Protein AF-A0A2D9JGD8-F1 (afdb_monomer_lite)

Foldseek 3Di:
DDADEDADPDLDEDQAEDQEEHHHEHPDDEHEFAAHEHQEYEYHYYYQAEDEDRFDFPARVDSPTHTDPPDQLAPQHASEEYAAYHYYGPHYEYYFQSNAHHYAYCRVPDPPDHHAYHYEDCEEHGYEHSDEEHEAQADYNALYEYEYEDLHYEYFHNDAPDARYEYQEYEYEYCEEQYDPRRAHEYAYAEYWYEHNQYEHGYEYEAAYEFAPRADPDDDRSHHDDDPPRGPGVNVRNFGYEYSAEYAYEYQAEYEYPGEYEHAYEYEYYHAAEYDYDDPHEYEYAAEYEYEHQEYAEAEEYYYPAYEYEADQEEGEAEHAYPYYPAAYEYENHAYEYEHDHRPRHDEYEWEWDQQEGEYEEEFEDEWLDFFDFGHFYDYPAPDQFDKDKPDPQWDADPRTIGGHPPRTDFPPVLQWDWMKIKTAHPPDRRTIYIYIYTYGYDQDLQPLADPVDRQPQQPPVDRDLVSLVLLVVVVVVDPFFADDSGDDSPDSHTSQCSPSPRGRDNVSSVVSVVVVVVVDDPPDDPPDDDDDDDDDDDDDDDDDDDDDDDDDDDDDDDDDDDDDDDDDDDDDD

pLDDT: mean 84.02, std 18.97, range [29.14, 98.81]

Secondary structure (DSSP, 8-state):
-PPEEE---SS--EEEEESS-EEEEE-SS-EEEEEEEESSS-EEEEESS-EEE---BS-TT-TTPPBPTT--TT----SEESSSEEEEESSS-BSBTTB-EEEE-SSSPPTT----EEEEESS-EEEEE-SS-EEEEEEE-TTSEEEEEETTS-EEESSTTS--EE-SEEEEEESS-BSBTTBPEEEE-SEEEEEESSS-EEEEESS-EEES-SSPTTT--SS---SGGGS--TTTTSSSEEESS-EEEEESSEEEE-S-EEESS-EEEEESSEEEE-TT-EEEESSEEEEEESEEEE-SEEE-SEEEEE--SS--EEEE--SEESS-EEEE--SSEEEEE--TTEEEEEE--EET--EEEEEEEEETT--S-EEEEEEE--SSPPEEEES-TTEEEETTEEEE-TT----TTTTSEEEEEEEEE-SS-TTEEEEEEEEEEEE--TTTTS-SS-TT-TT-SSS--HHHHHHHHHHHTT-S--BPPS---TT-------SSSSSB--HHHHHHHHHHHHHHS---S---PPPP------------------------------------------

Structure (mmCIF, N/CA/C/O backbone):
data_AF-A0A2D9JGD8-F1
#
_entry.id   AF-A0A2D9JGD8-F1
#
loop_
_atom_site.group_PDB
_atom_site.id
_atom_site.type_symbol
_atom_site.label_atom_id
_atom_site.label_alt_id
_atom_site.label_comp_id
_atom_site.label_asym_id
_atom_site.label_entity_id
_atom_site.label_seq_id
_atom_site.pdbx_PDB_ins_code
_atom_site.Cartn_x
_atom_site.Cartn_y
_atom_site.Cartn_z
_atom_site.occupancy
_atom_site.B_iso_or_equiv
_atom_site.auth_seq_id
_atom_site.auth_comp_id
_atom_site.auth_asym_id
_atom_site.auth_atom_id
_atom_site.pdbx_PDB_model_num
ATOM 1 N N . ALA A 1 1 ? 9.929 9.019 -38.065 1.00 59.91 1 ALA A N 1
ATOM 2 C CA . ALA A 1 1 ? 10.542 8.641 -39.362 1.00 59.91 1 ALA A CA 1
ATOM 3 C C . ALA A 1 1 ? 10.373 7.135 -39.583 1.00 59.91 1 ALA A C 1
ATOM 5 O O . ALA A 1 1 ? 10.057 6.453 -38.615 1.00 59.91 1 ALA A O 1
ATOM 6 N N . ASN A 1 2 ? 10.541 6.616 -40.808 1.00 84.62 2 ASN A N 1
ATOM 7 C CA . ASN A 1 2 ? 10.527 5.161 -41.035 1.00 84.62 2 ASN A CA 1
ATOM 8 C C . ASN A 1 2 ? 11.711 4.508 -40.295 1.00 84.62 2 ASN A C 1
ATOM 10 O O . ASN A 1 2 ? 12.793 5.102 -40.329 1.00 84.62 2 ASN A O 1
ATOM 14 N N . PRO A 1 3 ? 11.522 3.347 -39.646 1.00 91.44 3 PRO A N 1
ATOM 15 C CA . PRO A 1 3 ? 12.617 2.633 -38.998 1.00 91.44 3 PRO A CA 1
ATOM 16 C C . PRO A 1 3 ? 13.646 2.137 -40.017 1.00 91.44 3 PRO A C 1
ATOM 18 O O . PRO A 1 3 ? 13.324 1.904 -41.187 1.00 91.44 3 PRO A O 1
ATOM 21 N N . ILE A 1 4 ? 14.882 1.952 -39.557 1.00 96.56 4 ILE A N 1
ATOM 22 C CA . ILE A 1 4 ? 15.847 1.080 -40.226 1.00 96.56 4 ILE A CA 1
ATOM 23 C C . ILE A 1 4 ? 15.514 -0.354 -39.813 1.00 96.56 4 ILE A C 1
ATOM 25 O O . ILE A 1 4 ? 15.606 -0.699 -38.638 1.00 96.56 4 ILE A O 1
ATOM 29 N N . GLU A 1 5 ? 15.127 -1.174 -40.784 1.00 97.06 5 GLU A N 1
ATOM 30 C CA . GLU A 1 5 ? 14.907 -2.607 -40.590 1.00 97.06 5 GLU A CA 1
ATOM 31 C C . GLU A 1 5 ? 16.239 -3.358 -40.720 1.00 97.06 5 GLU A C 1
ATOM 33 O O . GLU A 1 5 ? 16.974 -3.170 -41.698 1.00 97.06 5 GLU A O 1
ATOM 38 N N . ILE A 1 6 ? 16.546 -4.194 -39.731 1.00 96.06 6 ILE A N 1
ATOM 39 C CA . ILE A 1 6 ? 17.727 -5.059 -39.680 1.00 96.06 6 ILE A CA 1
ATOM 40 C C . ILE A 1 6 ? 17.308 -6.510 -39.411 1.00 96.06 6 ILE A C 1
ATOM 42 O O . ILE A 1 6 ? 16.215 -6.748 -38.910 1.00 96.06 6 ILE A O 1
ATOM 46 N N . ASP A 1 7 ? 18.173 -7.448 -39.799 1.00 94.88 7 ASP A N 1
ATOM 47 C CA . ASP A 1 7 ? 18.062 -8.890 -39.536 1.00 94.88 7 ASP A CA 1
ATOM 48 C C . ASP A 1 7 ? 19.406 -9.356 -38.960 1.00 94.88 7 ASP A C 1
ATOM 50 O O . ASP A 1 7 ? 20.389 -9.560 -39.692 1.00 94.88 7 ASP A O 1
ATOM 54 N N . MET A 1 8 ? 19.492 -9.374 -37.633 1.00 91.19 8 MET A N 1
ATOM 55 C CA . MET A 1 8 ? 20.694 -9.716 -36.887 1.00 91.19 8 MET A CA 1
ATOM 56 C C . MET A 1 8 ? 20.856 -11.236 -36.797 1.00 91.19 8 MET A C 1
ATOM 58 O O . MET A 1 8 ? 20.058 -11.954 -36.205 1.00 91.19 8 MET A O 1
ATOM 62 N N . ILE A 1 9 ? 21.954 -11.747 -37.356 1.00 86.69 9 ILE A N 1
ATOM 63 C CA . ILE A 1 9 ? 22.229 -13.186 -37.364 1.00 86.69 9 ILE A CA 1
ATOM 64 C C . ILE A 1 9 ? 22.989 -13.589 -36.095 1.00 86.69 9 ILE A C 1
ATOM 66 O O . ILE A 1 9 ? 24.124 -13.161 -35.895 1.00 86.69 9 ILE A O 1
ATOM 70 N N . GLY A 1 10 ? 22.422 -14.509 -35.312 1.00 81.75 10 GLY A N 1
ATOM 71 C CA . GLY A 1 10 ? 23.106 -15.150 -34.183 1.00 81.75 10 GLY A CA 1
ATOM 72 C C . GLY A 1 10 ? 23.123 -14.293 -32.915 1.00 81.75 10 GLY A C 1
ATOM 73 O O . GLY A 1 10 ? 22.089 -13.779 -32.510 1.00 81.75 10 GLY A O 1
ATOM 74 N N . ASP A 1 11 ? 24.289 -14.187 -32.283 1.00 76.25 11 ASP A N 1
ATOM 75 C CA . ASP A 1 11 ? 24.590 -13.403 -31.075 1.00 76.25 11 ASP A CA 1
ATOM 76 C C . ASP A 1 11 ? 25.213 -12.037 -31.416 1.00 76.25 11 ASP A C 1
ATOM 78 O O . ASP A 1 11 ? 26.097 -11.542 -30.719 1.00 76.25 11 ASP A O 1
ATOM 82 N N . GLY A 1 12 ? 24.786 -11.441 -32.534 1.00 86.69 12 GLY A N 1
ATOM 83 C CA . GLY A 1 12 ? 25.229 -10.106 -32.920 1.00 86.69 12 GLY A CA 1
ATOM 84 C C . GLY A 1 12 ? 24.881 -9.053 -31.863 1.00 86.69 12 GLY A C 1
ATOM 85 O O . GLY A 1 12 ? 23.999 -9.249 -31.029 1.00 86.69 12 GLY A O 1
ATOM 86 N N . SER A 1 13 ? 25.559 -7.909 -31.933 1.00 91.75 13 SER A N 1
ATOM 87 C CA . SER A 1 13 ? 25.260 -6.760 -31.084 1.00 91.75 13 SER A CA 1
ATOM 88 C C . SER A 1 13 ? 25.183 -5.469 -31.894 1.00 91.75 13 SER A C 1
ATOM 90 O O . SER A 1 13 ? 25.864 -5.287 -32.911 1.00 91.75 13 SER A O 1
ATOM 92 N N . LEU A 1 14 ? 24.295 -4.573 -31.468 1.00 94.94 14 LEU A N 1
ATOM 93 C CA . LEU A 1 14 ? 24.019 -3.301 -32.120 1.00 94.94 14 LEU A CA 1
ATOM 94 C C . LEU A 1 14 ? 24.820 -2.174 -31.467 1.00 94.94 14 LEU A C 1
ATOM 96 O O . LEU A 1 14 ? 24.698 -1.925 -30.270 1.00 94.94 14 LEU A O 1
ATOM 100 N N . THR A 1 15 ? 25.554 -1.421 -32.289 1.00 95.31 15 THR A N 1
ATOM 101 C CA . THR A 1 15 ? 25.989 -0.059 -31.960 1.00 95.31 15 THR A CA 1
ATOM 102 C C . THR A 1 15 ? 25.327 0.935 -32.910 1.00 95.31 15 THR A C 1
ATOM 104 O O . THR A 1 15 ? 25.539 0.863 -34.123 1.00 95.31 15 THR A O 1
ATOM 107 N N . ALA A 1 16 ? 24.528 1.862 -32.378 1.00 96.62 16 ALA A N 1
ATOM 108 C CA . ALA A 1 16 ? 23.832 2.886 -33.157 1.00 96.62 16 ALA A CA 1
ATOM 109 C C . ALA A 1 16 ? 23.996 4.266 -32.520 1.00 96.62 16 ALA A C 1
ATOM 111 O O . ALA A 1 16 ? 23.757 4.443 -31.332 1.00 96.62 16 ALA A O 1
ATOM 112 N N . THR A 1 17 ? 24.406 5.258 -33.313 1.00 96.75 17 THR A N 1
ATOM 113 C CA . THR A 1 17 ? 24.677 6.609 -32.811 1.00 96.75 17 THR A CA 1
ATOM 114 C C . THR A 1 17 ? 24.087 7.654 -33.743 1.00 96.75 17 THR A C 1
ATOM 116 O O . THR A 1 17 ? 24.227 7.570 -34.968 1.00 96.75 17 THR A O 1
ATOM 119 N N . ALA A 1 18 ? 23.401 8.643 -33.176 1.00 96.19 18 ALA A N 1
ATOM 120 C CA . ALA A 1 18 ? 22.788 9.716 -33.945 1.00 96.19 18 ALA A CA 1
ATOM 121 C C . ALA A 1 18 ? 22.727 11.018 -33.146 1.00 96.19 18 ALA A C 1
ATOM 123 O O . ALA A 1 18 ? 22.758 11.035 -31.917 1.00 96.19 18 ALA A O 1
ATOM 124 N N . SER A 1 19 ? 22.637 12.143 -33.864 1.00 94.62 19 SER A N 1
ATOM 125 C CA . SER A 1 19 ? 22.390 13.420 -33.199 1.00 94.62 19 SER A CA 1
ATOM 126 C C . SER A 1 19 ? 20.933 13.532 -32.742 1.00 94.62 19 SER A C 1
ATOM 128 O O . SER A 1 19 ? 20.700 13.831 -31.577 1.00 94.62 19 SER A O 1
ATOM 130 N N . GLY A 1 20 ? 19.979 13.273 -33.643 1.00 94.94 20 GLY A N 1
ATOM 131 C CA . GLY A 1 20 ? 18.547 13.181 -33.337 1.00 94.94 2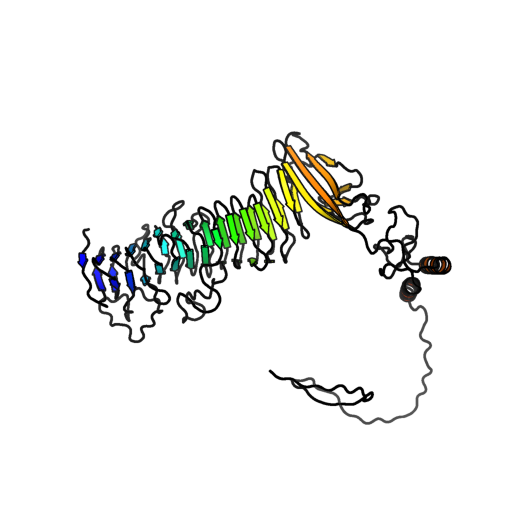0 GLY A CA 1
ATOM 132 C C . GLY A 1 20 ? 18.080 11.731 -33.221 1.00 94.94 20 GLY A C 1
ATOM 133 O O . GLY A 1 20 ? 18.886 10.854 -32.937 1.00 94.94 20 GLY A O 1
ATOM 134 N N . ASP A 1 21 ? 16.798 11.495 -33.493 1.00 97.44 21 ASP A N 1
ATOM 135 C CA . ASP A 1 21 ? 16.143 10.221 -33.190 1.00 97.44 21 ASP A CA 1
ATOM 136 C C . ASP A 1 21 ? 16.798 8.989 -33.837 1.00 97.44 21 ASP A C 1
ATOM 138 O O . ASP A 1 21 ? 17.196 9.007 -35.010 1.00 97.44 21 ASP A O 1
ATOM 142 N N . ILE A 1 22 ? 16.802 7.883 -33.093 1.00 98.38 22 ILE A N 1
ATOM 143 C CA . ILE A 1 22 ? 17.181 6.550 -33.572 1.00 98.38 22 ILE A CA 1
ATOM 144 C C . ILE A 1 22 ? 15.919 5.697 -33.654 1.00 98.38 22 ILE A C 1
ATOM 146 O O . ILE A 1 22 ? 15.216 5.545 -32.665 1.00 98.38 22 ILE A O 1
ATOM 150 N N . HIS A 1 23 ? 15.635 5.113 -34.822 1.00 98.12 23 HIS A N 1
ATOM 151 C CA . HIS A 1 23 ? 14.509 4.195 -35.005 1.00 98.12 23 HIS A CA 1
ATOM 152 C C . HIS A 1 23 ? 14.983 2.920 -35.704 1.00 98.12 23 HIS A C 1
ATOM 154 O O . HIS A 1 23 ? 15.329 2.962 -36.889 1.00 98.12 23 HIS A O 1
ATOM 160 N N . ILE A 1 24 ? 15.028 1.809 -34.967 1.00 98.44 24 ILE A N 1
ATOM 161 C CA . ILE A 1 24 ? 15.553 0.521 -35.440 1.00 98.44 24 ILE A CA 1
ATOM 162 C C . ILE A 1 24 ? 14.545 -0.589 -35.146 1.00 98.44 24 ILE A C 1
ATOM 164 O O . ILE A 1 24 ? 13.942 -0.643 -34.073 1.00 98.44 24 ILE A O 1
ATOM 168 N N . THR A 1 25 ? 14.369 -1.483 -36.114 1.00 98.19 25 THR A N 1
ATOM 169 C CA . THR A 1 25 ? 13.523 -2.669 -35.987 1.00 98.19 25 THR A CA 1
ATOM 170 C C . THR A 1 25 ? 14.314 -3.905 -36.388 1.00 98.19 25 THR A C 1
ATOM 172 O O . THR A 1 25 ? 14.730 -4.017 -37.537 1.00 98.19 25 THR A O 1
ATOM 175 N N . GLU A 1 26 ? 14.494 -4.825 -35.447 1.00 97.38 26 GLU A N 1
ATOM 176 C CA . GLU A 1 26 ? 14.945 -6.188 -35.711 1.00 97.38 26 GLU A CA 1
ATOM 177 C C . GLU A 1 26 ? 13.751 -7.026 -36.173 1.00 97.38 26 GLU A C 1
ATOM 179 O O . GLU A 1 26 ? 12.760 -7.164 -35.447 1.00 97.38 26 GLU A O 1
ATOM 184 N N . VAL A 1 27 ? 13.819 -7.520 -37.410 1.00 96.75 27 VAL A N 1
ATOM 185 C CA . VAL A 1 27 ? 12.688 -8.172 -38.087 1.00 96.75 27 VAL A CA 1
ATOM 186 C C . VAL A 1 27 ? 12.626 -9.678 -37.846 1.00 96.75 27 VAL A C 1
ATOM 188 O O . VAL A 1 27 ? 11.599 -10.279 -38.169 1.00 96.75 27 VAL A O 1
ATOM 191 N N . ALA A 1 28 ? 13.694 -10.293 -37.324 1.00 95.31 28 ALA A N 1
ATOM 192 C CA . ALA A 1 28 ? 13.745 -11.724 -37.054 1.00 95.31 28 ALA A CA 1
ATOM 193 C C . ALA A 1 28 ? 14.678 -12.059 -35.874 1.00 95.31 28 ALA A C 1
ATOM 195 O O . ALA A 1 28 ? 15.896 -12.112 -36.004 1.00 95.31 28 ALA A O 1
ATOM 196 N N . GLY A 1 29 ? 14.099 -12.419 -34.727 1.00 95.19 29 GLY A N 1
ATOM 197 C CA . GLY A 1 29 ? 14.871 -12.821 -33.547 1.00 95.19 29 GLY A CA 1
ATOM 198 C C . GLY A 1 29 ? 15.122 -11.698 -32.538 1.00 95.19 29 GLY A C 1
ATOM 199 O O . GLY A 1 29 ? 14.304 -10.796 -32.361 1.00 95.19 29 GLY A O 1
ATOM 200 N N . ASN A 1 30 ? 16.218 -11.825 -31.787 1.00 96.19 30 ASN A N 1
ATOM 201 C CA . ASN A 1 30 ? 16.565 -10.899 -30.710 1.00 96.19 30 ASN A CA 1
ATOM 202 C C . ASN A 1 30 ? 17.366 -9.714 -31.250 1.00 96.19 30 ASN A C 1
ATOM 204 O O . ASN A 1 30 ? 18.263 -9.900 -32.069 1.00 96.19 30 ASN A O 1
ATOM 208 N N . LEU A 1 31 ? 17.114 -8.527 -30.704 1.00 97.50 31 LEU A N 1
ATOM 209 C CA . LEU A 1 31 ? 17.992 -7.380 -30.865 1.00 97.50 31 LEU A CA 1
ATOM 210 C C . LEU A 1 31 ? 18.977 -7.341 -29.695 1.00 97.50 31 LEU A C 1
ATOM 212 O O . LEU A 1 31 ? 18.629 -6.895 -28.600 1.00 97.50 31 LEU A O 1
ATOM 216 N N . GLY A 1 32 ? 20.195 -7.826 -29.938 1.00 95.88 32 GLY A N 1
ATOM 217 C CA . GLY A 1 32 ? 21.310 -7.678 -29.008 1.00 95.88 32 GLY A CA 1
ATOM 218 C C . GLY A 1 32 ? 21.849 -6.252 -29.033 1.00 95.88 32 GLY A C 1
ATOM 219 O O . GLY A 1 32 ? 22.145 -5.715 -30.104 1.00 95.88 32 GLY A O 1
ATOM 220 N N . ILE A 1 33 ? 21.963 -5.620 -27.873 1.00 95.25 33 ILE A N 1
ATOM 221 C CA . ILE A 1 33 ? 22.379 -4.231 -27.714 1.00 95.25 33 ILE A CA 1
ATOM 222 C C . ILE A 1 33 ? 23.780 -4.214 -27.127 1.00 95.25 33 ILE A C 1
ATOM 224 O O . ILE A 1 33 ? 24.066 -4.886 -26.143 1.00 95.25 33 ILE A O 1
ATOM 228 N N . ARG A 1 34 ? 24.660 -3.465 -27.787 1.00 93.19 34 ARG A N 1
ATOM 229 C CA . ARG A 1 34 ? 25.957 -3.072 -27.239 1.00 93.19 34 ARG A CA 1
ATOM 230 C C . ARG A 1 34 ? 25.952 -1.604 -26.829 1.00 93.19 34 ARG A C 1
ATOM 232 O O . ARG A 1 34 ? 26.569 -1.246 -25.844 1.00 93.19 34 ARG A O 1
ATOM 239 N N . GLN A 1 35 ? 25.363 -0.731 -27.653 1.00 94.69 35 GLN A N 1
ATOM 240 C CA . GLN A 1 35 ? 25.228 0.692 -27.336 1.00 94.69 35 GLN A CA 1
ATOM 241 C C . GLN A 1 35 ? 24.266 1.388 -28.305 1.00 94.69 35 GLN A C 1
ATOM 243 O O . GLN A 1 35 ? 24.419 1.296 -29.527 1.00 94.69 35 GLN A O 1
ATOM 248 N N . VAL A 1 36 ? 23.320 2.167 -27.800 1.00 97.94 36 VAL A N 1
ATOM 249 C CA . VAL A 1 36 ? 22.456 3.035 -28.605 1.00 97.94 36 VAL A CA 1
ATOM 250 C C . VAL A 1 36 ? 22.482 4.433 -28.008 1.00 97.94 36 VAL A C 1
ATOM 252 O O . VAL A 1 36 ? 21.985 4.636 -26.913 1.00 97.94 36 VAL A O 1
ATOM 255 N N . LEU A 1 37 ? 23.045 5.408 -28.725 1.00 97.94 37 LEU A N 1
ATOM 256 C CA . LEU A 1 37 ? 23.228 6.772 -28.219 1.00 97.94 37 LEU A CA 1
ATOM 257 C C . LEU A 1 37 ? 22.629 7.807 -29.172 1.00 97.94 37 LEU A C 1
ATOM 259 O O . LEU A 1 37 ? 23.151 8.060 -30.264 1.00 97.94 37 LEU A O 1
ATOM 263 N N . SER A 1 38 ? 21.562 8.459 -28.718 1.00 97.44 38 SER A N 1
ATOM 264 C CA . SER A 1 38 ? 20.996 9.662 -29.325 1.00 97.44 38 SER A CA 1
ATOM 265 C C . SER A 1 38 ? 21.379 10.896 -28.505 1.00 97.44 38 SER A C 1
ATOM 267 O O . SER A 1 38 ? 21.071 10.983 -27.321 1.00 97.44 38 SER A O 1
ATOM 269 N N . SER A 1 39 ? 22.046 11.883 -29.117 1.00 93.75 39 SER A N 1
ATOM 270 C CA . SER A 1 39 ? 22.565 13.031 -28.349 1.00 93.75 39 SER A CA 1
ATOM 271 C C . SER A 1 39 ? 21.495 14.037 -27.906 1.00 93.75 39 SER A C 1
ATOM 273 O O . SER A 1 39 ? 21.689 14.715 -26.901 1.00 93.75 39 SER A O 1
ATOM 275 N N . VAL A 1 40 ? 20.418 14.195 -28.686 1.00 93.69 40 VAL A N 1
ATOM 276 C CA . VAL A 1 40 ? 19.326 15.151 -28.403 1.00 93.69 40 VAL A CA 1
ATOM 277 C C . VAL A 1 40 ? 17.930 14.624 -28.751 1.00 93.69 40 VAL A C 1
ATOM 279 O O . VAL A 1 40 ? 16.949 15.315 -28.486 1.00 93.69 40 VAL A O 1
ATOM 282 N N . GLY A 1 41 ? 17.827 13.469 -29.410 1.00 96.06 41 GLY A N 1
ATOM 283 C CA . GLY A 1 41 ? 16.557 12.900 -29.868 1.00 96.06 41 GLY A CA 1
ATOM 284 C C . GLY A 1 41 ? 16.122 11.674 -29.074 1.00 96.06 41 GLY A C 1
ATOM 285 O O . GLY A 1 41 ? 16.810 11.235 -28.148 1.00 96.06 41 GLY A O 1
ATOM 286 N N . ASP A 1 42 ? 15.017 11.087 -29.504 1.00 97.75 42 ASP A N 1
ATOM 287 C CA . ASP A 1 42 ? 14.422 9.909 -28.877 1.00 97.75 42 ASP A CA 1
ATOM 288 C C . ASP A 1 42 ? 14.986 8.597 -29.454 1.00 97.75 42 ASP A C 1
ATOM 290 O O . ASP A 1 42 ? 15.511 8.551 -30.571 1.00 97.75 42 ASP A O 1
ATOM 294 N N . VAL A 1 43 ? 14.855 7.501 -28.710 1.00 98.69 43 VAL A N 1
ATOM 295 C CA . VAL A 1 43 ? 15.268 6.161 -29.143 1.00 98.69 43 VAL A CA 1
ATOM 296 C C . VAL A 1 43 ? 14.050 5.249 -29.247 1.00 98.69 43 VAL A C 1
ATOM 298 O O . VAL A 1 43 ? 13.312 5.069 -28.286 1.00 98.69 43 VAL A O 1
ATOM 301 N N . PHE A 1 44 ? 13.866 4.634 -30.413 1.00 98.69 44 PHE A N 1
ATOM 302 C CA . PHE A 1 44 ? 12.798 3.687 -30.713 1.00 98.69 44 PHE A CA 1
ATOM 303 C C . PHE A 1 44 ? 13.407 2.361 -31.166 1.00 98.69 44 PHE A C 1
ATOM 305 O O . PHE A 1 44 ? 13.921 2.262 -32.287 1.00 98.69 44 PHE A O 1
ATOM 312 N N . LEU A 1 45 ? 13.333 1.340 -30.316 1.00 98.75 45 LEU A N 1
ATOM 313 C CA . LEU A 1 45 ? 13.813 -0.005 -30.619 1.00 98.75 45 LEU A CA 1
ATOM 314 C C . LEU A 1 45 ? 12.650 -0.990 -30.625 1.00 98.75 45 LEU A C 1
ATOM 316 O O . LEU A 1 45 ? 11.823 -1.029 -29.714 1.00 98.75 45 LEU A O 1
ATOM 320 N N . THR A 1 46 ? 12.586 -1.803 -31.671 1.00 98.50 46 THR A N 1
ATOM 321 C CA . THR A 1 46 ? 11.655 -2.927 -31.758 1.00 98.50 46 THR A CA 1
ATOM 322 C C . THR A 1 46 ? 12.417 -4.197 -32.092 1.00 98.50 46 THR A C 1
ATOM 324 O O . THR A 1 46 ? 13.248 -4.181 -32.996 1.00 98.50 46 THR A O 1
ATOM 327 N N . ALA A 1 47 ? 12.107 -5.285 -31.395 1.00 97.75 47 ALA A N 1
ATOM 328 C CA . ALA A 1 47 ? 12.602 -6.621 -31.687 1.00 97.75 47 ALA A CA 1
ATOM 329 C C . ALA A 1 47 ? 11.443 -7.586 -31.943 1.00 97.75 47 ALA A C 1
ATOM 331 O O . ALA A 1 47 ? 10.403 -7.518 -31.283 1.00 97.75 47 ALA A O 1
ATOM 332 N N . ASP A 1 48 ? 11.634 -8.505 -32.888 1.00 97.50 48 ASP A N 1
ATOM 333 C CA . ASP A 1 48 ? 10.701 -9.606 -33.133 1.00 97.50 48 ASP A CA 1
ATOM 334 C C . ASP A 1 48 ? 10.591 -10.536 -31.912 1.00 97.50 48 ASP A C 1
ATOM 336 O O . ASP A 1 48 ? 9.494 -10.947 -31.541 1.00 97.50 48 ASP A O 1
ATOM 340 N N . VAL A 1 49 ? 11.706 -10.803 -31.224 1.00 96.81 49 VAL A N 1
ATOM 341 C CA . VAL A 1 49 ? 11.731 -11.629 -30.011 1.00 96.81 49 VAL A CA 1
ATOM 342 C C . VAL A 1 49 ? 12.071 -10.791 -28.781 1.00 96.81 49 VAL A C 1
ATOM 344 O O . VAL A 1 49 ? 11.143 -10.305 -28.144 1.00 96.81 49 VAL A O 1
ATOM 347 N N . SER A 1 50 ? 13.348 -10.601 -28.437 1.00 97.50 50 SER A N 1
ATOM 348 C CA . SER A 1 50 ? 13.760 -9.894 -27.208 1.00 97.50 50 SER A CA 1
ATOM 349 C C . SER A 1 50 ? 14.693 -8.716 -27.486 1.00 97.50 50 SER A C 1
ATOM 351 O O . SER A 1 50 ? 15.447 -8.744 -28.457 1.00 97.50 50 SER A O 1
ATOM 353 N N . LEU A 1 51 ? 14.680 -7.719 -26.602 1.00 97.94 51 LEU A N 1
ATOM 354 C CA . LEU A 1 51 ? 15.705 -6.675 -26.492 1.00 97.94 51 LEU A CA 1
ATOM 355 C C . LEU A 1 51 ? 16.657 -7.082 -25.370 1.00 97.94 51 LEU A C 1
ATOM 357 O O . LEU A 1 51 ? 16.216 -7.205 -24.231 1.00 97.94 51 LEU A O 1
ATOM 361 N N . LEU A 1 52 ? 17.923 -7.332 -25.688 1.00 94.94 52 LEU A N 1
ATOM 362 C CA . LEU A 1 52 ? 18.888 -7.885 -24.738 1.00 94.94 52 LEU A CA 1
ATOM 363 C C . LEU A 1 52 ? 20.086 -6.953 -24.626 1.00 94.94 52 LEU A C 1
ATOM 365 O O . LEU A 1 52 ? 20.645 -6.589 -25.657 1.00 94.94 52 LEU A O 1
ATOM 369 N N . ASP A 1 53 ? 20.511 -6.635 -23.409 1.00 91.56 53 ASP A N 1
ATOM 370 C CA . ASP A 1 53 ? 21.889 -6.205 -23.205 1.00 91.56 53 ASP A CA 1
ATOM 371 C C . ASP A 1 53 ? 22.815 -7.405 -23.490 1.00 91.56 53 ASP A C 1
ATOM 373 O O . ASP A 1 53 ? 22.569 -8.540 -23.068 1.00 91.56 53 ASP A O 1
ATOM 377 N N . THR A 1 54 ? 23.808 -7.170 -24.345 1.00 90.12 54 THR A N 1
ATOM 378 C CA . THR A 1 54 ? 24.787 -8.174 -24.770 1.00 90.12 54 THR A CA 1
ATOM 379 C C . THR A 1 54 ? 26.219 -7.803 -24.423 1.00 90.12 54 THR A C 1
ATOM 381 O O . THR A 1 54 ? 27.070 -8.699 -24.412 1.00 90.12 54 THR A O 1
ATOM 384 N N . VAL A 1 55 ? 26.520 -6.515 -24.231 1.00 88.12 55 VAL A N 1
ATOM 385 C CA . VAL A 1 55 ? 27.895 -6.021 -24.108 1.00 88.12 55 VAL A CA 1
ATOM 386 C C . VAL A 1 55 ? 27.924 -4.708 -23.329 1.00 88.12 55 VAL A C 1
ATOM 388 O O . VAL A 1 55 ? 27.645 -3.657 -23.899 1.00 88.12 55 VAL A O 1
ATOM 391 N N . ASP A 1 56 ? 28.491 -4.755 -22.123 1.00 86.38 56 ASP A N 1
ATOM 392 C CA . ASP A 1 56 ? 28.938 -3.557 -21.411 1.00 86.38 56 ASP A CA 1
ATOM 393 C C . ASP A 1 56 ? 30.110 -2.879 -22.129 1.00 86.38 56 ASP A C 1
ATOM 395 O O . ASP A 1 56 ? 31.140 -3.503 -22.432 1.00 86.38 56 ASP A O 1
ATOM 399 N N . VAL A 1 57 ? 30.036 -1.562 -22.300 1.00 89.81 57 VAL A N 1
ATOM 400 C CA . VAL A 1 57 ? 31.163 -0.742 -22.770 1.00 89.81 57 VAL A CA 1
ATOM 401 C C . VAL A 1 57 ? 31.882 -0.049 -21.610 1.00 89.81 57 VAL A C 1
ATOM 403 O O . VAL A 1 57 ? 31.306 0.238 -20.566 1.00 89.81 57 VAL A O 1
ATOM 406 N N . ALA A 1 58 ? 33.174 0.243 -21.774 1.00 89.19 58 ALA A N 1
ATOM 407 C CA . ALA A 1 58 ? 33.982 0.866 -20.720 1.00 89.19 58 ALA A CA 1
ATOM 408 C C . ALA A 1 58 ? 33.591 2.330 -20.423 1.00 89.19 58 ALA A C 1
ATOM 410 O O . ALA A 1 58 ? 33.853 2.832 -19.332 1.00 89.19 58 ALA A O 1
ATOM 411 N N . ASP A 1 59 ? 33.010 3.014 -21.409 1.00 91.50 59 ASP A N 1
ATOM 412 C CA . ASP A 1 59 ? 32.464 4.370 -21.305 1.00 91.50 59 ASP A CA 1
ATOM 413 C C . ASP A 1 59 ? 31.189 4.428 -22.160 1.00 91.50 59 ASP A C 1
ATOM 415 O O . ASP A 1 59 ? 31.291 4.460 -23.390 1.00 91.50 59 ASP A O 1
ATOM 419 N N . PRO A 1 60 ? 30.000 4.414 -21.540 1.00 91.88 60 PRO A N 1
ATOM 420 C CA . PRO A 1 60 ? 28.731 4.371 -22.256 1.00 91.88 60 PRO A CA 1
ATOM 421 C C . PRO A 1 60 ? 28.402 5.677 -22.984 1.00 91.88 60 PRO A C 1
ATOM 423 O O . PRO A 1 60 ? 27.556 5.678 -23.874 1.00 91.88 60 PRO A O 1
ATOM 426 N N . TYR A 1 61 ? 29.118 6.771 -22.714 1.00 93.81 61 TYR A N 1
ATOM 427 C CA . TYR A 1 61 ? 28.917 8.053 -23.395 1.00 93.81 61 TYR A CA 1
ATOM 428 C C . TYR A 1 61 ? 29.898 8.287 -24.553 1.00 93.81 61 TYR A C 1
ATOM 430 O O . TYR A 1 61 ? 29.773 9.287 -25.269 1.00 93.81 61 TYR A O 1
ATOM 438 N N . ASP A 1 62 ? 30.856 7.378 -24.772 1.00 92.12 62 ASP A N 1
ATOM 439 C CA . ASP A 1 62 ? 31.734 7.381 -25.945 1.00 92.12 62 ASP A CA 1
ATOM 440 C C . ASP A 1 62 ? 31.307 6.283 -26.939 1.00 92.12 62 ASP A C 1
ATOM 442 O O . ASP A 1 62 ? 31.456 5.093 -26.655 1.00 92.12 62 ASP A O 1
ATOM 446 N N . PRO A 1 63 ? 30.828 6.641 -28.145 1.00 82.94 63 PRO A N 1
ATOM 447 C CA . PRO A 1 63 ? 30.413 5.669 -29.157 1.00 82.94 63 PRO A CA 1
ATOM 448 C C . PRO A 1 63 ? 31.550 4.803 -29.721 1.00 82.94 63 PRO A C 1
ATOM 450 O O . PRO A 1 63 ? 31.298 3.827 -30.432 1.00 82.94 63 PRO A O 1
ATOM 453 N N . PHE A 1 64 ? 32.805 5.181 -29.470 1.00 88.62 64 PHE A N 1
ATOM 454 C CA . PHE A 1 64 ? 33.989 4.414 -29.859 1.00 88.62 64 PHE A CA 1
ATOM 455 C C . PHE A 1 64 ? 34.633 3.694 -28.675 1.00 88.62 64 PHE A C 1
ATOM 457 O O . PHE A 1 64 ? 35.735 3.152 -28.823 1.00 88.62 64 PHE A O 1
ATOM 464 N N . SER A 1 65 ? 33.963 3.690 -27.520 1.00 91.56 65 SER A N 1
ATOM 465 C CA . SER A 1 65 ? 34.453 3.010 -26.335 1.00 91.56 65 SER A CA 1
ATOM 466 C C . SER A 1 65 ? 34.677 1.530 -26.613 1.00 91.56 65 SER A C 1
ATOM 468 O O . SER A 1 65 ? 33.953 0.901 -27.390 1.00 91.56 65 SER A O 1
ATOM 470 N N . LEU A 1 66 ? 35.717 0.978 -25.996 1.00 92.25 66 LEU A N 1
ATOM 471 C CA . LEU A 1 66 ? 35.980 -0.453 -26.040 1.00 92.25 66 LEU A CA 1
ATOM 472 C C . LEU A 1 66 ? 34.992 -1.179 -25.129 1.00 92.25 66 LEU A C 1
ATOM 474 O O . LEU A 1 66 ? 34.483 -0.605 -24.170 1.00 92.25 66 LEU A O 1
ATOM 478 N N . ASP A 1 67 ? 34.778 -2.459 -25.401 1.00 90.56 67 ASP A N 1
ATOM 479 C CA . ASP A 1 67 ? 34.023 -3.324 -24.498 1.00 90.56 67 ASP A CA 1
ATOM 480 C C . ASP A 1 67 ? 34.714 -3.363 -23.125 1.00 90.56 67 ASP A C 1
ATOM 482 O O . ASP A 1 67 ? 35.951 -3.313 -23.020 1.00 90.56 67 ASP A O 1
ATOM 486 N N . SER A 1 68 ? 33.918 -3.435 -22.063 1.00 84.25 68 SER A N 1
ATOM 487 C CA . SER A 1 68 ? 34.418 -3.479 -20.696 1.00 84.25 68 SER A CA 1
ATOM 488 C C . SER A 1 68 ? 35.237 -4.753 -20.465 1.00 84.25 68 SER A C 1
ATOM 490 O O . SER A 1 68 ? 34.773 -5.876 -20.651 1.00 84.25 68 SER A O 1
ATOM 492 N N . ALA A 1 69 ? 36.483 -4.597 -20.004 1.00 72.69 69 ALA A N 1
ATOM 493 C CA . ALA A 1 69 ? 37.346 -5.730 -19.647 1.00 72.69 69 ALA A CA 1
ATOM 494 C C . ALA A 1 69 ? 36.887 -6.455 -18.365 1.00 72.69 69 ALA A C 1
ATOM 496 O O . ALA A 1 69 ? 37.393 -7.533 -18.044 1.00 72.69 69 ALA A O 1
ATOM 497 N N . THR A 1 70 ? 35.957 -5.845 -17.629 1.00 66.50 70 THR A N 1
ATOM 498 C CA . THR A 1 70 ? 35.312 -6.374 -16.428 1.00 66.50 70 THR A CA 1
ATOM 499 C C . THR A 1 70 ? 33.801 -6.241 -16.580 1.00 66.50 70 THR A C 1
ATOM 501 O O . THR A 1 70 ? 33.166 -5.677 -15.696 1.00 66.50 70 THR A O 1
ATOM 504 N N . ALA A 1 71 ? 33.254 -6.698 -17.713 1.00 58.56 71 ALA A N 1
ATOM 505 C CA . ALA A 1 71 ? 31.815 -6.858 -17.891 1.00 58.56 71 ALA A CA 1
ATOM 506 C C . ALA A 1 71 ? 31.298 -7.746 -16.754 1.00 58.56 71 ALA A C 1
ATOM 508 O O . ALA A 1 71 ? 31.572 -8.951 -16.690 1.00 58.56 71 ALA A O 1
ATOM 509 N N . ILE A 1 72 ? 30.680 -7.104 -15.776 1.00 60.88 72 ILE A N 1
ATOM 510 C CA . ILE A 1 72 ? 29.816 -7.773 -14.826 1.00 60.88 72 ILE A CA 1
ATOM 511 C C . ILE A 1 72 ? 28.467 -7.496 -15.448 1.00 60.88 72 ILE A C 1
ATOM 513 O O . ILE A 1 72 ? 28.185 -6.321 -15.634 1.00 60.88 72 ILE A O 1
ATOM 517 N N . ALA A 1 73 ? 27.670 -8.534 -15.702 1.00 57.31 73 ALA A N 1
ATOM 518 C CA . ALA A 1 73 ? 26.297 -8.481 -16.232 1.00 57.31 73 ALA A CA 1
ATOM 519 C C . ALA A 1 73 ? 25.333 -7.527 -15.474 1.00 57.31 73 ALA A C 1
ATOM 521 O O . ALA A 1 73 ? 24.158 -7.475 -15.743 1.00 57.31 73 ALA A O 1
ATOM 522 N N . SER A 1 74 ? 25.865 -6.804 -14.500 1.00 58.28 74 SER A N 1
ATOM 523 C CA . SER A 1 74 ? 25.338 -6.197 -13.302 1.00 58.28 74 SER A CA 1
ATOM 524 C C . SER A 1 74 ? 25.776 -4.757 -13.130 1.00 58.28 74 SER A C 1
ATOM 526 O O . SER A 1 74 ? 25.401 -4.098 -12.157 1.00 58.28 74 SER A O 1
ATOM 528 N N . LEU A 1 75 ? 26.704 -4.306 -13.974 1.00 66.19 75 LEU A N 1
ATOM 529 C CA . LEU A 1 75 ? 27.295 -2.995 -13.843 1.00 66.19 75 LEU A CA 1
ATOM 530 C C . LEU A 1 75 ? 26.278 -1.983 -14.374 1.00 66.19 75 LEU A C 1
ATOM 532 O O . LEU A 1 75 ? 26.077 -1.983 -15.573 1.00 66.19 75 LEU A O 1
ATOM 536 N N . PRO A 1 76 ? 25.705 -1.095 -13.539 1.00 73.44 76 PRO A N 1
ATOM 537 C CA . PRO A 1 76 ? 24.713 -0.134 -14.004 1.00 73.44 76 PRO A CA 1
ATOM 538 C C . PRO A 1 76 ? 25.376 0.904 -14.920 1.00 73.44 76 PRO A C 1
ATOM 540 O O . PRO A 1 76 ? 25.885 1.931 -14.448 1.00 73.44 76 PRO A O 1
ATOM 543 N N . ALA A 1 77 ? 25.425 0.616 -16.215 1.00 85.06 77 ALA A N 1
ATOM 544 C CA . ALA A 1 77 ? 26.064 1.421 -17.245 1.00 85.06 77 ALA A CA 1
ATOM 545 C C . ALA A 1 77 ? 25.138 1.458 -18.469 1.00 85.06 77 ALA A C 1
ATOM 547 O O . ALA A 1 77 ? 24.863 0.415 -19.038 1.00 85.06 77 ALA A O 1
ATOM 548 N N . PRO A 1 78 ? 24.653 2.636 -18.904 1.00 92.50 78 PRO A N 1
ATOM 549 C CA . PRO A 1 78 ? 23.566 2.688 -19.874 1.00 92.50 78 PRO A CA 1
ATOM 550 C C . PRO A 1 78 ? 23.942 2.081 -21.227 1.00 92.50 78 PRO A C 1
ATOM 552 O O . PRO A 1 78 ? 24.846 2.570 -21.912 1.00 92.50 78 PRO A O 1
ATOM 555 N N . ASP A 1 79 ? 23.153 1.101 -21.653 1.00 94.12 79 ASP A N 1
ATOM 556 C CA . ASP A 1 79 ? 23.156 0.548 -23.005 1.00 94.12 79 ASP A CA 1
ATOM 557 C C . ASP A 1 79 ? 22.440 1.471 -23.982 1.00 94.12 79 ASP A C 1
ATOM 559 O O . ASP A 1 79 ? 22.795 1.565 -25.162 1.00 94.12 79 ASP A O 1
ATOM 563 N N . ILE A 1 80 ? 21.390 2.139 -23.497 1.00 97.94 80 ILE A N 1
ATOM 564 C CA . ILE A 1 80 ? 20.531 3.009 -24.292 1.00 97.94 80 ILE A CA 1
ATOM 565 C C . ILE A 1 80 ? 20.493 4.399 -23.673 1.00 97.94 80 ILE A C 1
ATOM 567 O O . ILE A 1 80 ? 20.005 4.592 -22.567 1.00 97.94 80 ILE A O 1
ATOM 571 N N . ILE A 1 81 ? 20.935 5.384 -24.444 1.00 98.25 81 ILE A N 1
ATOM 572 C CA . ILE A 1 81 ? 21.002 6.787 -24.052 1.00 98.25 81 ILE A CA 1
ATOM 573 C C . ILE A 1 81 ? 20.169 7.606 -25.033 1.00 98.25 81 ILE A C 1
ATOM 575 O O . ILE A 1 81 ? 20.380 7.557 -26.255 1.00 98.25 81 ILE A O 1
ATOM 579 N N . GLY A 1 82 ? 19.236 8.395 -24.511 1.00 97.38 82 GLY A N 1
ATOM 580 C CA . GLY A 1 82 ? 18.417 9.287 -25.323 1.00 97.38 82 GLY A CA 1
ATOM 581 C C . GLY A 1 82 ? 17.502 10.170 -24.488 1.00 97.38 82 GLY A C 1
ATOM 582 O O . GLY A 1 82 ? 17.513 10.124 -23.264 1.00 97.38 82 GLY A O 1
ATOM 583 N N . ARG A 1 83 ? 16.681 10.984 -25.159 1.00 95.94 83 ARG A N 1
ATOM 584 C CA . ARG A 1 83 ? 15.650 11.768 -24.470 1.00 95.94 83 ARG A CA 1
ATOM 585 C C . ARG A 1 83 ? 14.509 10.874 -23.998 1.00 95.94 83 ARG A C 1
ATOM 587 O O . ARG A 1 83 ? 14.485 10.496 -22.837 1.00 95.94 83 ARG A O 1
ATOM 594 N N . SER A 1 84 ? 13.572 10.519 -24.876 1.00 97.81 84 SER A N 1
ATOM 595 C CA . SER A 1 84 ? 12.559 9.499 -24.582 1.00 97.81 84 SER A CA 1
ATOM 596 C C . SER A 1 84 ? 12.957 8.160 -25.185 1.00 97.81 84 SER A C 1
ATOM 598 O O . SER A 1 84 ? 13.532 8.107 -26.274 1.00 97.81 84 SER A O 1
ATOM 600 N N . ILE A 1 85 ? 12.627 7.075 -24.492 1.00 98.75 85 ILE A N 1
ATOM 601 C CA . ILE A 1 85 ? 13.014 5.718 -24.871 1.00 98.75 85 ILE A CA 1
ATOM 602 C C . ILE A 1 85 ? 11.754 4.864 -25.049 1.00 98.75 85 ILE A C 1
ATOM 604 O O . ILE A 1 85 ? 10.887 4.793 -24.176 1.00 98.75 85 ILE A O 1
ATOM 608 N N . PHE A 1 86 ? 11.656 4.212 -26.205 1.00 98.69 86 PHE A N 1
ATOM 609 C CA . PHE A 1 86 ? 10.542 3.362 -26.610 1.00 98.69 86 PHE A CA 1
ATOM 610 C C . PHE A 1 86 ? 11.068 1.974 -26.963 1.00 98.69 86 PHE A C 1
ATOM 612 O O . PHE A 1 86 ? 11.807 1.814 -27.937 1.00 98.69 86 PHE A O 1
ATOM 619 N N . LEU A 1 87 ? 10.665 0.974 -26.185 1.00 98.81 87 LEU A N 1
ATOM 620 C CA . LEU A 1 87 ? 11.147 -0.399 -26.288 1.00 98.81 87 LEU A CA 1
ATOM 621 C C . LEU A 1 87 ? 9.977 -1.346 -26.540 1.00 98.81 87 LEU A C 1
ATOM 623 O O . LEU A 1 87 ? 9.012 -1.370 -25.777 1.00 98.81 87 LEU A O 1
ATOM 627 N N . ASN A 1 88 ? 10.059 -2.137 -27.604 1.00 98.62 88 ASN A N 1
ATOM 628 C CA . ASN A 1 88 ? 9.038 -3.124 -27.934 1.00 98.62 88 ASN A CA 1
ATOM 629 C C . ASN A 1 88 ? 9.673 -4.477 -28.272 1.00 98.62 88 ASN A C 1
ATOM 631 O O . ASN A 1 88 ? 10.366 -4.600 -29.280 1.00 98.62 88 ASN A O 1
ATOM 635 N N . ALA A 1 89 ? 9.410 -5.491 -27.455 1.00 98.19 89 ALA A N 1
ATOM 636 C CA . ALA A 1 89 ? 9.787 -6.881 -27.688 1.00 98.19 89 ALA A CA 1
ATOM 637 C C . ALA A 1 89 ? 8.518 -7.682 -28.013 1.00 98.19 89 ALA A C 1
ATOM 639 O O . ALA A 1 89 ? 7.686 -7.914 -27.137 1.00 98.19 89 ALA A O 1
ATOM 640 N N . ASN A 1 90 ? 8.328 -8.079 -29.275 1.00 97.38 90 ASN A N 1
ATOM 641 C CA . ASN A 1 90 ? 7.031 -8.605 -29.715 1.00 97.38 90 ASN A CA 1
ATOM 642 C C . ASN A 1 90 ? 6.690 -9.992 -29.148 1.00 97.38 90 ASN A C 1
ATOM 644 O O . ASN A 1 90 ? 5.509 -10.302 -29.060 1.00 97.38 90 ASN A O 1
ATOM 648 N N . LEU A 1 91 ? 7.681 -10.832 -28.827 1.00 96.75 91 LEU A N 1
ATOM 649 C CA . LEU A 1 91 ? 7.460 -12.219 -28.375 1.00 96.75 91 LEU A CA 1
ATOM 650 C C . LEU A 1 91 ? 8.249 -12.595 -27.111 1.00 96.75 91 LEU A C 1
ATOM 652 O O . LEU A 1 91 ? 8.060 -13.681 -26.557 1.00 96.75 91 LEU A O 1
ATOM 656 N N . GLY A 1 92 ? 9.184 -11.745 -26.694 1.00 95.94 92 GLY A N 1
ATOM 657 C CA . GLY A 1 92 ? 10.218 -12.071 -25.721 1.00 95.94 92 GLY A CA 1
ATOM 658 C C . GLY A 1 92 ? 10.379 -11.016 -24.639 1.00 95.94 92 GLY A C 1
ATOM 659 O O . GLY A 1 92 ? 9.430 -10.325 -24.269 1.00 95.94 92 GLY A O 1
ATOM 660 N N . PHE A 1 93 ? 11.591 -10.958 -24.095 1.00 95.31 93 PHE A N 1
ATOM 661 C CA . PHE A 1 93 ? 11.942 -10.158 -22.927 1.00 95.31 93 PHE A CA 1
ATOM 662 C C . PHE A 1 93 ? 12.456 -8.773 -23.323 1.00 95.31 93 PHE A C 1
ATOM 664 O O . PHE A 1 93 ? 12.941 -8.565 -24.439 1.00 95.31 93 PHE A O 1
ATOM 671 N N . ILE A 1 94 ? 12.398 -7.839 -22.381 1.00 97.81 94 ILE A N 1
ATOM 672 C CA . ILE A 1 94 ? 13.247 -6.646 -22.395 1.00 97.81 94 ILE A CA 1
ATOM 673 C C . ILE A 1 94 ? 14.222 -6.809 -21.233 1.00 97.81 94 ILE A C 1
ATOM 675 O O . ILE A 1 94 ? 13.772 -6.886 -20.095 1.00 97.81 94 ILE A O 1
ATOM 679 N N . GLY A 1 95 ? 15.519 -6.906 -21.521 1.00 93.50 95 GLY A N 1
ATOM 680 C CA . GLY A 1 95 ? 16.546 -7.287 -20.549 1.00 93.50 95 GLY A CA 1
ATOM 681 C C . GLY A 1 95 ? 16.385 -8.724 -20.032 1.00 93.50 95 GLY A C 1
ATOM 682 O O . GLY A 1 95 ? 15.514 -9.475 -20.479 1.00 93.50 95 GLY A O 1
ATOM 683 N N . ASN A 1 96 ? 17.226 -9.113 -19.075 1.00 88.06 96 ASN A N 1
ATOM 684 C CA . ASN A 1 96 ? 17.131 -10.379 -18.345 1.00 88.06 96 ASN A CA 1
ATOM 685 C C . ASN A 1 96 ? 17.298 -10.148 -16.837 1.00 88.06 96 ASN A C 1
ATOM 687 O O . ASN A 1 96 ? 17.775 -9.112 -16.396 1.00 88.06 96 ASN A O 1
ATOM 691 N N . ALA A 1 97 ? 16.925 -11.137 -16.027 1.00 80.25 97 ALA A N 1
ATOM 692 C CA . ALA A 1 97 ? 17.213 -11.101 -14.598 1.00 80.25 97 ALA A CA 1
ATOM 693 C C . ALA A 1 97 ? 18.727 -11.214 -14.346 1.00 80.25 97 ALA A C 1
ATOM 695 O O . ALA A 1 97 ? 19.335 -12.204 -14.762 1.00 80.25 97 ALA A O 1
ATOM 696 N N . GLY A 1 98 ? 19.298 -10.241 -13.632 1.00 76.56 98 GLY A N 1
ATOM 697 C CA . GLY A 1 98 ? 20.743 -10.162 -13.376 1.00 76.56 98 GLY A CA 1
ATOM 698 C C . GLY A 1 98 ? 21.558 -9.808 -14.626 1.00 76.56 98 GLY A C 1
ATOM 699 O O . GLY A 1 98 ? 22.718 -10.208 -14.724 1.00 76.56 98 GLY A O 1
ATOM 700 N N . ASN A 1 99 ? 20.865 -9.232 -15.613 1.00 81.81 99 ASN A N 1
ATOM 701 C CA . ASN A 1 99 ? 21.383 -8.549 -16.792 1.00 81.81 99 ASN A CA 1
ATOM 702 C C . ASN A 1 99 ? 20.270 -7.664 -17.359 1.00 81.81 99 ASN A C 1
ATOM 704 O O . ASN A 1 99 ? 19.777 -7.862 -18.481 1.00 81.81 99 ASN A O 1
ATOM 708 N N . GLU A 1 100 ? 19.775 -6.786 -16.489 1.00 89.31 100 GLU A N 1
ATOM 709 C CA . GLU A 1 100 ? 18.780 -5.772 -16.797 1.00 89.31 100 GLU A CA 1
ATOM 710 C C . GLU A 1 100 ? 19.258 -4.907 -17.971 1.00 89.31 100 GLU A C 1
ATOM 712 O O . GLU A 1 100 ? 20.449 -4.740 -18.189 1.00 89.31 100 GLU A O 1
ATOM 717 N N . LEU A 1 101 ? 18.324 -4.365 -18.750 1.00 93.38 101 LEU A N 1
ATOM 718 C CA . LEU A 1 101 ? 18.682 -3.409 -19.789 1.00 93.38 101 LEU A CA 1
ATOM 719 C C . LEU A 1 101 ? 18.834 -2.027 -19.146 1.00 93.38 101 LEU A C 1
ATOM 721 O O . LEU A 1 101 ? 17.854 -1.467 -18.631 1.00 93.38 101 LEU A O 1
ATOM 725 N N . ASP A 1 102 ? 20.047 -1.489 -19.179 1.00 93.50 102 ASP A N 1
ATOM 726 C CA . ASP A 1 102 ? 20.371 -0.222 -18.540 1.00 93.50 102 ASP A CA 1
ATOM 727 C C . ASP A 1 102 ? 20.092 0.945 -19.496 1.00 93.50 102 ASP A C 1
ATOM 729 O O . ASP A 1 102 ? 20.480 0.953 -20.670 1.00 93.50 102 ASP A O 1
ATOM 733 N N . ILE A 1 103 ? 19.409 1.968 -18.994 1.00 96.81 103 ILE A N 1
ATOM 734 C CA . ILE A 1 103 ? 19.024 3.147 -19.765 1.00 96.81 103 ILE A CA 1
ATOM 735 C C . ILE A 1 103 ? 19.464 4.433 -19.066 1.00 96.81 103 ILE A C 1
ATOM 737 O O . ILE A 1 103 ? 19.574 4.471 -17.843 1.00 96.81 103 ILE A O 1
ATOM 741 N N . ASP A 1 104 ? 19.694 5.472 -19.866 1.00 96.19 104 ASP A N 1
ATOM 742 C CA . ASP A 1 104 ? 19.796 6.874 -19.452 1.00 96.19 104 ASP A CA 1
ATOM 743 C C . ASP A 1 104 ? 18.785 7.681 -20.272 1.00 96.19 104 ASP A C 1
ATOM 745 O O . ASP A 1 104 ? 19.024 8.034 -21.440 1.00 96.19 104 ASP A O 1
ATOM 749 N N . SER A 1 105 ? 17.602 7.865 -19.687 1.00 95.50 105 SER A N 1
ATOM 750 C CA . SER A 1 105 ? 16.549 8.719 -20.233 1.00 95.50 105 SER A CA 1
ATOM 751 C C . SER A 1 105 ? 16.693 10.165 -19.748 1.00 95.50 105 SER A C 1
ATOM 753 O O . SER A 1 105 ? 17.373 10.466 -18.777 1.00 95.50 105 SER A O 1
ATOM 755 N N . ASP A 1 106 ? 16.070 11.107 -20.460 1.00 95.19 106 ASP A N 1
ATOM 756 C CA . ASP A 1 106 ? 16.297 12.551 -20.266 1.00 95.19 106 ASP A CA 1
ATOM 757 C C . ASP A 1 106 ? 17.755 12.995 -20.480 1.00 95.19 106 ASP A C 1
ATOM 759 O O . ASP A 1 106 ? 18.176 14.058 -20.012 1.00 95.19 106 ASP A O 1
ATOM 763 N N . TYR A 1 107 ? 18.529 12.223 -21.251 1.00 95.00 107 TYR A N 1
ATOM 764 C CA . TYR A 1 107 ? 19.895 12.593 -21.589 1.00 95.00 107 TYR A CA 1
ATOM 765 C C . TYR A 1 107 ? 19.930 13.949 -22.311 1.00 95.00 107 TYR A C 1
ATOM 767 O O . TYR A 1 107 ? 19.220 14.178 -23.296 1.00 95.00 107 TYR A O 1
ATOM 775 N N . ASN A 1 108 ? 20.793 14.852 -21.831 1.00 91.94 108 ASN A N 1
ATOM 776 C CA . ASN A 1 108 ? 20.822 16.270 -22.213 1.00 91.94 108 ASN A CA 1
ATOM 777 C C . ASN A 1 108 ? 19.444 16.952 -22.060 1.00 91.94 108 ASN A C 1
ATOM 779 O O . ASN A 1 108 ? 18.840 17.367 -23.058 1.00 91.94 108 ASN A O 1
ATOM 783 N N . PRO A 1 109 ? 18.967 17.123 -20.813 1.00 89.31 109 PRO A N 1
ATOM 784 C CA . PRO A 1 109 ? 17.594 17.520 -20.533 1.00 89.31 109 PRO A CA 1
ATOM 785 C C . PRO A 1 109 ? 17.252 18.890 -21.122 1.00 89.31 109 PRO A C 1
ATOM 787 O O . PRO A 1 109 ? 18.038 19.848 -21.068 1.00 89.31 109 PRO A O 1
ATOM 790 N N . VAL A 1 110 ? 16.034 19.008 -21.654 1.00 89.69 110 VAL A N 1
ATOM 791 C CA . VAL A 1 110 ? 15.499 20.257 -22.212 1.00 89.69 110 VAL A CA 1
ATOM 792 C C . VAL A 1 110 ? 14.524 20.870 -21.217 1.00 89.69 110 VAL A C 1
ATOM 794 O O . VAL A 1 110 ? 13.484 20.301 -20.902 1.00 89.69 110 VAL A O 1
ATOM 797 N N . ALA A 1 111 ? 14.842 22.071 -20.730 1.00 90.75 111 ALA A N 1
ATOM 798 C CA . ALA A 1 111 ? 14.035 22.742 -19.716 1.00 90.75 111 ALA A CA 1
ATOM 799 C C . ALA A 1 111 ? 12.560 22.883 -20.140 1.00 90.75 111 ALA A C 1
ATOM 801 O O . ALA A 1 111 ? 12.246 23.545 -21.130 1.00 90.75 111 ALA A O 1
ATOM 802 N N . GLY A 1 112 ? 11.659 22.320 -19.330 1.00 88.75 112 GLY A N 1
ATOM 803 C CA . GLY A 1 112 ? 10.212 22.370 -19.553 1.00 88.75 112 GLY A CA 1
ATOM 804 C C . GLY A 1 112 ? 9.661 21.264 -20.455 1.00 88.75 112 GLY A C 1
ATOM 805 O O . GLY A 1 112 ? 8.457 21.257 -20.709 1.00 88.75 112 GLY A O 1
ATOM 806 N N . GLU A 1 113 ? 10.498 20.337 -20.912 1.00 91.81 113 GLU A N 1
ATOM 807 C CA . GLU A 1 113 ? 10.070 19.130 -21.611 1.00 91.81 113 GLU A CA 1
ATOM 808 C C . GLU A 1 113 ? 10.302 17.906 -20.722 1.00 91.81 113 GLU A C 1
ATOM 810 O O . GLU A 1 113 ? 11.283 17.849 -19.991 1.00 91.81 113 GLU A O 1
ATOM 815 N N . LEU A 1 114 ? 9.384 16.941 -20.779 1.00 91.94 114 LEU A N 1
ATOM 816 C CA . LEU A 1 114 ? 9.478 15.692 -20.030 1.00 91.94 114 LEU A CA 1
ATOM 817 C C . LEU A 1 114 ? 9.954 14.584 -20.971 1.00 91.94 114 LEU A C 1
ATOM 819 O O . LEU A 1 114 ? 9.295 14.309 -21.975 1.00 91.94 114 LEU A O 1
ATOM 823 N N . ALA A 1 115 ? 11.085 13.971 -20.653 1.00 95.62 115 ALA A N 1
ATOM 824 C CA . ALA A 1 115 ? 11.518 12.711 -21.242 1.00 95.62 115 ALA A CA 1
ATOM 825 C C . ALA A 1 115 ? 10.799 11.535 -20.579 1.00 95.62 115 ALA A C 1
ATOM 827 O O . ALA A 1 115 ? 10.404 11.622 -19.419 1.00 95.62 115 ALA A O 1
ATOM 828 N N . THR A 1 116 ? 10.577 10.452 -21.326 1.00 97.75 116 THR A N 1
ATOM 829 C CA . THR A 1 116 ? 9.763 9.334 -20.834 1.00 97.75 116 THR A CA 1
ATOM 830 C C . THR A 1 116 ? 10.251 7.972 -21.302 1.00 97.75 116 THR A C 1
ATOM 832 O O . THR A 1 116 ? 10.889 7.856 -22.347 1.00 97.75 116 THR A O 1
ATOM 835 N N . LEU A 1 117 ? 9.864 6.938 -20.560 1.00 98.56 117 LEU A N 1
ATOM 836 C CA . LEU A 1 117 ? 9.993 5.539 -20.937 1.00 98.56 117 LEU A CA 1
ATOM 837 C C . LEU A 1 117 ? 8.632 4.957 -21.341 1.00 98.56 117 LEU A C 1
ATOM 839 O O . LEU A 1 117 ? 7.614 5.133 -20.659 1.00 98.56 117 LEU A O 1
ATOM 843 N N . THR A 1 118 ? 8.637 4.220 -22.448 1.00 98.75 118 THR A N 1
ATOM 844 C CA . THR A 1 118 ? 7.545 3.352 -22.897 1.00 98.75 118 THR A CA 1
ATOM 845 C C . THR A 1 118 ? 8.098 1.963 -23.186 1.00 98.75 118 THR A C 1
ATOM 847 O O . THR A 1 118 ? 8.958 1.823 -24.055 1.00 98.75 118 THR A O 1
ATOM 850 N N . THR A 1 119 ? 7.583 0.932 -22.518 1.00 98.69 119 THR A N 1
ATOM 851 C CA . THR A 1 119 ? 7.951 -0.462 -22.792 1.00 98.69 119 THR A CA 1
ATOM 852 C C . THR A 1 119 ? 6.739 -1.329 -23.110 1.00 98.69 119 THR A C 1
ATOM 854 O O . THR A 1 119 ? 5.638 -1.125 -22.585 1.00 98.69 119 THR A O 1
ATOM 857 N N . LYS A 1 120 ? 6.954 -2.321 -23.975 1.00 98.62 120 LYS A N 1
ATOM 858 C CA . LYS A 1 120 ? 6.024 -3.419 -24.221 1.00 98.62 120 LYS A CA 1
ATOM 859 C C . LYS A 1 120 ? 6.788 -4.724 -24.452 1.00 98.62 120 LYS A C 1
ATOM 861 O O . LYS A 1 120 ? 7.641 -4.771 -25.336 1.00 98.62 120 LYS A O 1
ATOM 866 N N . SER A 1 121 ? 6.441 -5.776 -23.720 1.00 98.06 121 SER A N 1
ATOM 867 C CA . SER A 1 121 ? 6.964 -7.130 -23.911 1.00 98.06 121 SER A CA 1
ATOM 868 C C . SER A 1 121 ? 5.885 -8.198 -23.725 1.00 98.06 121 SER A C 1
ATOM 870 O O . SER A 1 121 ? 4.962 -8.018 -22.935 1.00 98.06 121 SER A O 1
ATOM 872 N N . ASP A 1 122 ? 6.023 -9.326 -24.424 1.00 96.25 122 ASP A N 1
ATOM 873 C CA . ASP A 1 122 ? 5.199 -10.534 -24.209 1.00 96.25 122 ASP A CA 1
ATOM 874 C C . ASP A 1 122 ? 5.734 -11.398 -23.039 1.00 96.25 122 ASP A C 1
ATOM 876 O O . ASP A 1 122 ? 5.058 -12.313 -22.563 1.00 96.25 122 ASP A O 1
ATOM 880 N N . GLN A 1 123 ? 6.964 -11.129 -22.579 1.00 95.88 123 GLN A N 1
ATOM 881 C CA . GLN A 1 123 ? 7.590 -11.734 -21.397 1.00 95.88 123 GLN A CA 1
ATOM 882 C C . GLN A 1 123 ? 7.914 -10.679 -20.326 1.00 95.88 123 GLN A C 1
ATOM 884 O O . GLN A 1 123 ? 7.379 -9.571 -20.352 1.00 95.88 123 GLN A O 1
ATOM 889 N N . ASN A 1 124 ? 8.783 -11.015 -19.368 1.00 94.94 124 ASN A N 1
ATOM 890 C CA . ASN A 1 124 ? 9.226 -10.074 -18.344 1.00 94.94 124 ASN A CA 1
ATOM 891 C C . ASN A 1 124 ? 9.993 -8.886 -18.955 1.00 94.94 124 ASN A C 1
ATOM 893 O O . ASN A 1 124 ? 10.682 -9.024 -19.970 1.00 94.94 124 ASN A O 1
ATOM 897 N N . THR A 1 125 ? 9.903 -7.736 -18.289 1.00 96.88 125 THR A N 1
ATOM 898 C CA . THR A 1 125 ? 10.720 -6.545 -18.564 1.00 96.88 125 THR A CA 1
ATOM 899 C C . THR A 1 125 ? 11.649 -6.288 -17.381 1.00 96.88 125 THR A C 1
ATOM 901 O O . THR A 1 125 ? 11.211 -6.353 -16.235 1.00 96.88 125 THR A O 1
ATOM 904 N N . PHE A 1 126 ? 12.903 -5.967 -17.670 1.00 93.88 126 PHE A N 1
ATOM 905 C CA . PHE A 1 126 ? 14.005 -5.754 -16.742 1.00 93.88 126 PHE A CA 1
ATOM 906 C C . PHE A 1 126 ? 14.734 -4.469 -17.147 1.00 93.88 126 PHE A C 1
ATOM 908 O O . PHE A 1 126 ? 15.457 -4.472 -18.143 1.00 93.88 126 PHE A O 1
ATOM 915 N N . ILE A 1 127 ? 14.488 -3.368 -16.433 1.00 95.12 127 ILE A N 1
ATOM 916 C CA . ILE A 1 127 ? 15.018 -2.037 -16.766 1.00 95.12 127 ILE A CA 1
ATOM 917 C C . ILE A 1 127 ? 15.621 -1.371 -15.536 1.00 95.12 127 ILE A C 1
ATOM 919 O O . ILE A 1 127 ? 14.960 -1.286 -14.495 1.00 95.12 127 ILE A O 1
ATOM 923 N N . ASN A 1 128 ? 16.798 -0.779 -15.722 1.00 93.06 128 ASN A N 1
ATOM 924 C CA . ASN A 1 128 ? 17.373 0.173 -14.783 1.00 93.06 128 ASN A CA 1
ATOM 925 C C . ASN A 1 128 ? 17.572 1.532 -15.455 1.00 93.06 128 ASN A C 1
ATOM 927 O O . ASN A 1 128 ? 18.270 1.643 -16.455 1.00 93.06 128 ASN A O 1
ATOM 931 N N . GLU A 1 129 ? 17.022 2.580 -14.860 1.00 95.25 129 GLU A N 1
ATOM 932 C CA . GLU A 1 129 ? 17.446 3.951 -15.103 1.00 95.25 129 GLU A CA 1
ATOM 933 C C . GLU A 1 129 ? 18.676 4.245 -14.240 1.00 95.25 129 GLU A C 1
ATOM 935 O O . GLU A 1 129 ? 18.627 4.198 -13.001 1.00 95.25 129 GLU A O 1
ATOM 940 N N . VAL A 1 130 ? 19.795 4.511 -14.903 1.00 91.56 130 VAL A N 1
ATOM 941 C CA . VAL A 1 130 ? 21.099 4.686 -14.259 1.00 91.56 130 VAL A CA 1
ATOM 942 C C . VAL A 1 130 ? 21.337 6.128 -13.811 1.00 91.56 130 VAL A C 1
ATOM 944 O O . VAL A 1 130 ? 22.157 6.355 -12.913 1.00 91.56 130 VAL A O 1
ATOM 947 N N . ALA A 1 131 ? 20.623 7.104 -14.385 1.00 90.12 131 ALA A N 1
ATOM 948 C CA . ALA A 1 131 ? 20.838 8.520 -14.123 1.00 90.12 131 ALA A CA 1
ATOM 949 C C . ALA A 1 131 ? 19.521 9.305 -13.989 1.00 90.12 131 ALA A C 1
ATOM 951 O O . ALA A 1 131 ? 18.726 9.427 -14.904 1.00 90.12 131 ALA A O 1
ATOM 952 N N . GLY A 1 132 ? 19.331 9.949 -12.834 1.00 92.00 132 GLY A N 1
ATOM 953 C CA . GLY A 1 132 ? 18.187 10.838 -12.620 1.00 92.00 132 GLY A CA 1
ATOM 954 C C . GLY A 1 132 ? 16.861 10.108 -12.391 1.00 92.00 132 GLY A C 1
ATOM 955 O O . GLY A 1 132 ? 16.833 9.011 -11.832 1.00 92.00 132 GLY A O 1
ATOM 956 N N . ASP A 1 133 ? 15.766 10.791 -12.733 1.00 96.19 133 ASP A N 1
ATOM 957 C CA . ASP A 1 133 ? 14.396 10.326 -12.515 1.00 96.19 133 ASP A CA 1
ATOM 958 C C . ASP A 1 133 ? 13.850 9.619 -13.761 1.00 96.19 133 ASP A C 1
ATOM 960 O O . ASP A 1 133 ? 13.968 10.120 -14.877 1.00 96.19 133 ASP A O 1
ATOM 964 N N . LEU A 1 134 ? 13.137 8.514 -13.557 1.00 98.00 134 LEU A N 1
ATOM 965 C CA . LEU A 1 134 ? 12.476 7.754 -14.608 1.00 98.00 134 LEU A CA 1
ATOM 966 C C . LEU A 1 134 ? 10.990 8.119 -14.700 1.00 98.00 134 LEU A C 1
ATOM 968 O O . LEU A 1 134 ? 10.207 7.823 -13.796 1.00 98.00 134 LEU A O 1
ATOM 972 N N . SER A 1 135 ? 10.566 8.706 -15.820 1.00 98.19 135 SER A N 1
ATOM 973 C CA . SER A 1 135 ? 9.154 9.046 -16.055 1.00 98.19 135 SER A CA 1
ATOM 974 C C . SER A 1 135 ? 8.455 8.041 -16.973 1.00 98.19 135 SER A C 1
ATOM 976 O O . SER A 1 135 ? 8.812 7.886 -18.137 1.00 98.19 135 SER A O 1
ATOM 978 N N . LEU A 1 136 ? 7.413 7.373 -16.482 1.00 98.50 136 LEU A N 1
ATOM 979 C CA . LEU A 1 136 ? 6.730 6.271 -17.160 1.00 98.50 136 LEU A CA 1
ATOM 980 C C . LEU A 1 136 ? 5.478 6.736 -17.910 1.00 98.50 136 LEU A C 1
ATOM 982 O O . LEU A 1 136 ? 4.506 7.190 -17.297 1.00 98.50 136 LEU A O 1
ATOM 986 N N . VAL A 1 137 ? 5.456 6.550 -19.231 1.00 98.31 137 VAL A N 1
ATOM 987 C CA . VAL A 1 137 ? 4.210 6.639 -20.015 1.00 98.31 137 VAL A CA 1
ATOM 988 C C . VAL A 1 137 ? 3.441 5.331 -19.915 1.00 98.31 137 VAL A C 1
ATOM 990 O O . VAL A 1 137 ? 2.266 5.347 -19.561 1.00 98.31 137 VAL A O 1
ATOM 993 N N . SER A 1 138 ? 4.098 4.207 -20.204 1.00 97.50 138 SER A N 1
ATOM 994 C CA . SER A 1 138 ? 3.511 2.878 -20.035 1.00 97.50 138 SER A CA 1
ATOM 995 C C . SER A 1 138 ? 4.582 1.798 -19.935 1.00 97.50 138 SER A C 1
ATOM 997 O O . SER A 1 138 ? 5.488 1.765 -20.765 1.00 97.50 138 SER A O 1
ATOM 999 N N . VAL A 1 139 ? 4.414 0.873 -18.997 1.00 98.50 139 VAL A N 1
ATOM 1000 C CA . VAL A 1 139 ? 5.160 -0.386 -18.898 1.00 98.50 139 VAL A CA 1
ATOM 1001 C C . VAL A 1 139 ? 4.165 -1.526 -19.059 1.00 98.50 139 VAL A C 1
ATOM 1003 O O . VAL A 1 139 ? 3.245 -1.650 -18.247 1.00 98.50 139 VAL A O 1
ATOM 1006 N N . ILE A 1 140 ? 4.311 -2.316 -20.123 1.00 98.50 140 ILE A N 1
ATOM 1007 C CA . ILE A 1 140 ? 3.386 -3.405 -20.454 1.00 98.50 140 ILE A CA 1
ATOM 1008 C C . ILE A 1 140 ? 4.148 -4.724 -20.579 1.00 98.50 140 ILE A C 1
ATOM 1010 O O . ILE A 1 140 ? 5.021 -4.847 -21.431 1.00 98.50 140 ILE A O 1
ATOM 1014 N N . THR A 1 141 ? 3.768 -5.713 -19.777 1.00 95.00 141 THR A N 1
ATOM 1015 C CA . THR A 1 141 ? 4.298 -7.097 -19.796 1.00 95.00 141 THR A CA 1
ATOM 1016 C C . THR A 1 141 ? 3.161 -8.134 -19.846 1.00 95.00 141 THR A C 1
ATOM 1018 O O . THR A 1 141 ? 3.346 -9.311 -19.540 1.00 95.00 141 THR A O 1
ATOM 1021 N N . ASP A 1 142 ? 1.941 -7.690 -20.166 1.00 80.69 142 ASP A N 1
ATOM 1022 C CA . ASP A 1 142 ? 0.698 -8.457 -20.049 1.00 80.69 142 ASP A CA 1
ATOM 1023 C C . ASP A 1 142 ? 0.555 -9.152 -18.678 1.00 80.69 142 ASP A C 1
ATOM 1025 O O . ASP A 1 142 ? 0.368 -8.462 -17.683 1.00 80.69 142 ASP A O 1
ATOM 1029 N N . GLN A 1 143 ? 0.609 -10.489 -18.605 1.00 88.25 143 GLN A N 1
ATOM 1030 C CA . GLN A 1 143 ? 0.454 -11.271 -17.360 1.00 88.25 143 GLN A CA 1
ATOM 1031 C C . GLN A 1 143 ? 1.787 -11.619 -16.675 1.00 88.25 143 GLN A C 1
ATOM 1033 O O . GLN A 1 143 ? 1.816 -12.388 -15.714 1.00 88.25 143 GLN A O 1
ATOM 1038 N N . GLN A 1 144 ? 2.893 -11.086 -17.188 1.00 94.50 144 GLN A N 1
ATOM 1039 C CA . GLN A 1 144 ? 4.243 -11.402 -16.731 1.00 94.50 144 GLN A CA 1
ATOM 1040 C C . GLN A 1 144 ? 4.713 -10.372 -15.693 1.00 94.50 144 GLN A C 1
ATOM 1042 O O . GLN A 1 144 ? 3.894 -9.640 -15.135 1.00 94.50 144 GLN A O 1
ATOM 1047 N N . THR A 1 145 ? 6.009 -10.325 -15.385 1.00 94.12 145 THR A N 1
ATOM 1048 C CA . THR A 1 145 ? 6.556 -9.428 -14.356 1.00 94.12 145 THR A CA 1
ATOM 1049 C C . THR A 1 145 ? 7.351 -8.279 -14.969 1.00 94.12 145 THR A C 1
ATOM 1051 O O . THR A 1 145 ? 8.180 -8.485 -15.855 1.00 94.12 145 THR A O 1
ATOM 1054 N N . ALA A 1 146 ? 7.142 -7.065 -14.465 1.00 95.94 146 ALA A N 1
ATOM 1055 C CA . ALA A 1 146 ? 7.985 -5.911 -14.759 1.00 95.94 146 ALA A CA 1
ATOM 1056 C C . ALA A 1 146 ? 8.903 -5.602 -13.568 1.00 95.94 146 ALA A C 1
ATOM 1058 O O . ALA A 1 146 ? 8.442 -5.507 -12.434 1.00 95.94 146 ALA A O 1
ATOM 1059 N N . PHE A 1 147 ? 10.188 -5.405 -13.833 1.00 93.12 147 PHE A N 1
ATOM 1060 C CA . PHE A 1 147 ? 11.188 -4.970 -12.866 1.00 93.12 147 PHE A CA 1
ATOM 1061 C C . PHE A 1 147 ? 11.740 -3.634 -13.338 1.00 93.12 147 PHE A C 1
ATOM 1063 O O . PHE A 1 147 ? 12.382 -3.570 -14.387 1.00 93.12 147 PHE A O 1
ATOM 1070 N N . ILE A 1 148 ? 11.427 -2.575 -12.593 1.00 95.69 148 ILE A N 1
ATOM 1071 C CA . ILE A 1 148 ? 11.745 -1.199 -12.972 1.00 95.69 148 ILE A CA 1
ATOM 1072 C C . ILE A 1 148 ? 12.498 -0.544 -11.819 1.00 95.69 148 ILE A C 1
ATOM 1074 O O . ILE A 1 148 ? 11.957 -0.417 -10.717 1.00 95.69 148 ILE A O 1
ATOM 1078 N N . ALA A 1 149 ? 13.726 -0.109 -12.079 1.00 93.19 149 ALA A N 1
ATOM 1079 C CA . ALA A 1 149 ? 14.550 0.590 -11.105 1.00 93.19 149 ALA A CA 1
ATOM 1080 C C . ALA A 1 149 ? 14.948 1.986 -11.600 1.00 93.19 149 ALA A C 1
ATOM 1082 O O . ALA A 1 149 ? 15.264 2.160 -12.769 1.00 93.19 149 ALA A O 1
ATOM 1083 N N . ALA A 1 150 ? 14.985 2.963 -10.696 1.00 94.00 150 ALA A N 1
ATOM 1084 C CA . ALA A 1 150 ? 15.677 4.238 -10.855 1.00 94.00 150 ALA A CA 1
ATOM 1085 C C . ALA A 1 150 ? 16.788 4.322 -9.802 1.00 94.00 150 ALA A C 1
ATOM 1087 O O . ALA A 1 150 ? 16.551 4.632 -8.631 1.00 94.00 150 ALA A O 1
ATOM 1088 N N . ILE A 1 151 ? 18.016 3.998 -10.210 1.00 87.12 151 ILE A N 1
ATOM 1089 C CA . ILE A 1 151 ? 19.162 3.818 -9.304 1.00 87.12 151 ILE A CA 1
ATOM 1090 C C . ILE A 1 151 ? 19.547 5.140 -8.635 1.00 87.12 151 ILE A C 1
ATOM 1092 O O . ILE A 1 151 ? 19.912 5.183 -7.458 1.00 87.12 151 ILE A O 1
ATOM 1096 N N . GLY A 1 152 ? 19.477 6.227 -9.402 1.00 84.38 152 GLY A N 1
ATOM 1097 C CA . GLY A 1 152 ? 19.928 7.555 -9.002 1.00 84.38 152 GLY A CA 1
ATOM 1098 C C . GLY A 1 152 ? 18.818 8.558 -8.699 1.00 84.38 152 GLY A C 1
ATOM 1099 O O . GLY A 1 152 ? 19.151 9.722 -8.461 1.00 84.38 152 GLY A O 1
ATOM 1100 N N . GLY A 1 153 ? 17.550 8.151 -8.703 1.00 93.62 153 GLY A N 1
ATOM 1101 C CA . GLY A 1 153 ? 16.432 9.085 -8.583 1.00 93.62 153 GLY A CA 1
ATOM 1102 C C . GLY A 1 153 ? 15.101 8.412 -8.287 1.00 93.62 153 GLY A C 1
ATOM 1103 O O . GLY A 1 153 ? 15.042 7.424 -7.549 1.00 93.62 153 GLY A O 1
ATOM 1104 N N . SER A 1 154 ? 14.041 9.006 -8.822 1.00 98.12 154 SER A N 1
ATOM 1105 C CA . SER A 1 154 ? 12.644 8.655 -8.578 1.00 98.12 154 SER A CA 1
ATOM 1106 C C . SER A 1 154 ? 12.019 7.922 -9.762 1.00 98.12 154 SER A C 1
ATOM 1108 O O . SER A 1 154 ? 12.476 8.047 -10.893 1.00 98.12 154 SER A O 1
ATOM 1110 N N . ILE A 1 155 ? 10.913 7.220 -9.527 1.00 98.69 155 ILE A N 1
ATOM 1111 C CA . ILE A 1 155 ? 10.025 6.717 -10.579 1.00 98.69 155 ILE A CA 1
ATOM 1112 C C . ILE A 1 155 ? 8.736 7.536 -10.545 1.00 98.69 155 ILE A C 1
ATOM 1114 O O . ILE A 1 155 ? 8.000 7.501 -9.557 1.00 98.69 155 ILE A O 1
ATOM 1118 N N . PHE A 1 156 ? 8.415 8.234 -11.631 1.00 98.50 156 PHE A N 1
ATOM 1119 C CA . PHE A 1 156 ? 7.208 9.053 -11.737 1.00 98.50 156 PHE A CA 1
ATOM 1120 C C . PHE A 1 156 ? 6.298 8.605 -12.879 1.00 98.50 156 PHE A C 1
ATOM 1122 O O . PHE A 1 156 ? 6.776 8.161 -13.918 1.00 98.50 156 PHE A O 1
ATOM 1129 N N . PRO A 1 157 ? 4.971 8.753 -12.750 1.00 97.69 157 PRO A N 1
ATOM 1130 C CA . PRO A 1 157 ? 4.088 8.643 -13.900 1.00 97.69 157 PRO A CA 1
ATOM 1131 C C . PRO A 1 157 ? 4.210 9.910 -14.759 1.00 97.69 157 PRO A C 1
ATOM 1133 O O . PRO A 1 157 ? 4.154 11.035 -14.251 1.00 97.69 157 PRO A O 1
ATOM 1136 N N . ALA A 1 158 ? 4.315 9.740 -16.077 1.00 96.62 158 ALA A N 1
ATOM 1137 C CA . ALA A 1 158 ? 4.441 10.855 -17.014 1.00 96.62 158 ALA A CA 1
ATOM 1138 C C . ALA A 1 158 ? 3.164 11.713 -17.103 1.00 96.62 158 ALA A C 1
ATOM 1140 O O . ALA A 1 158 ? 3.219 12.888 -17.466 1.00 96.62 158 ALA A O 1
ATOM 1141 N N . MET A 1 159 ? 2.000 11.135 -16.787 1.00 94.25 159 MET A N 1
ATOM 1142 C CA . MET A 1 159 ? 0.702 11.809 -16.834 1.00 94.25 159 MET A CA 1
ATOM 1143 C C . MET A 1 159 ? -0.149 11.456 -15.613 1.00 94.25 159 MET A C 1
ATOM 1145 O O . MET A 1 159 ? -0.395 10.288 -15.327 1.00 94.25 159 MET A O 1
ATOM 1149 N N . SER A 1 160 ? -0.669 12.480 -14.935 1.00 94.94 160 SER A N 1
ATOM 1150 C CA . SER A 1 160 ? -1.546 12.297 -13.777 1.00 94.94 160 SER A CA 1
ATOM 1151 C C . SER A 1 160 ? -2.901 11.713 -14.151 1.00 94.94 160 SER A C 1
ATOM 1153 O O . SER A 1 160 ? -3.527 12.132 -15.126 1.00 94.94 160 SER A O 1
ATOM 1155 N N . GLY A 1 161 ? -3.364 10.746 -13.357 1.00 93.88 161 GLY A N 1
ATOM 1156 C CA . GLY A 1 161 ? -4.643 10.069 -13.576 1.00 93.88 161 GLY A CA 1
ATOM 1157 C C . GLY A 1 161 ? -4.625 9.036 -14.708 1.00 93.88 161 GLY A C 1
ATOM 1158 O O . GLY A 1 161 ? -5.671 8.455 -14.996 1.00 93.88 161 GLY A O 1
ATOM 1159 N N . VAL A 1 162 ? -3.472 8.804 -15.340 1.00 96.12 162 VAL A N 1
ATOM 1160 C CA . VAL A 1 162 ? -3.294 7.819 -16.410 1.00 96.12 162 VAL A CA 1
ATOM 1161 C C . VAL A 1 162 ? -2.533 6.616 -15.863 1.00 96.12 162 VAL A C 1
ATOM 1163 O O . VAL A 1 162 ? -1.594 6.765 -15.090 1.00 96.12 162 VAL A O 1
ATOM 1166 N N . GLU A 1 163 ? -2.963 5.419 -16.251 1.00 96.81 163 GLU A N 1
ATOM 1167 C CA . GLU A 1 163 ? -2.266 4.177 -15.925 1.00 96.81 163 GLU A CA 1
ATOM 1168 C C . GLU A 1 163 ? -0.882 4.150 -16.586 1.00 96.81 163 GLU A C 1
ATOM 1170 O O .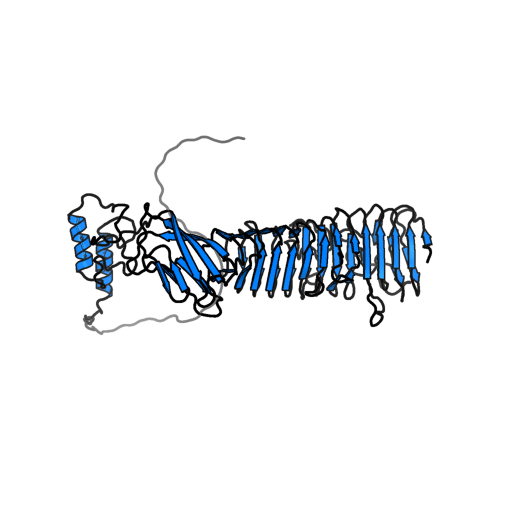 GLU A 1 163 ? -0.776 4.271 -17.806 1.00 96.81 163 GLU A O 1
ATOM 1175 N N . SER A 1 164 ? 0.158 3.966 -15.773 1.00 97.12 164 SER A N 1
ATOM 1176 C CA . SER A 1 164 ? 1.553 3.882 -16.218 1.00 97.12 164 SER A CA 1
ATOM 1177 C C . SER A 1 164 ? 2.069 2.448 -16.283 1.00 97.12 164 SER A C 1
ATOM 1179 O O . SER A 1 164 ? 3.104 2.212 -16.898 1.00 97.12 164 SER A O 1
ATOM 1181 N N . ILE A 1 165 ? 1.397 1.485 -15.644 1.00 98.12 165 ILE A N 1
ATOM 1182 C CA . ILE A 1 165 ? 1.866 0.094 -15.565 1.00 98.12 165 ILE A CA 1
ATOM 1183 C C . ILE A 1 165 ? 0.691 -0.864 -15.761 1.00 98.12 165 ILE A C 1
ATOM 1185 O O . ILE A 1 165 ? -0.307 -0.775 -15.047 1.00 98.12 165 ILE A O 1
ATOM 1189 N N . ARG A 1 166 ? 0.832 -1.811 -16.692 1.00 97.69 166 ARG A N 1
ATOM 1190 C CA . ARG A 1 166 ? -0.061 -2.965 -16.861 1.00 97.69 166 ARG A CA 1
ATOM 1191 C C . ARG A 1 166 ? 0.785 -4.233 -16.935 1.00 97.69 166 ARG A C 1
ATOM 1193 O O . ARG A 1 166 ? 1.449 -4.473 -17.939 1.00 97.69 166 ARG A O 1
ATOM 1200 N N . SER A 1 167 ? 0.759 -5.019 -15.870 1.00 96.56 167 SER A N 1
ATOM 1201 C CA . SER A 1 167 ? 1.606 -6.200 -15.692 1.00 96.56 167 SER A CA 1
ATOM 1202 C C . SER A 1 167 ? 0.876 -7.220 -14.819 1.00 96.56 167 SER A C 1
ATOM 1204 O O . SER A 1 167 ? -0.014 -6.832 -14.073 1.00 96.56 167 SER A O 1
ATOM 1206 N N . GLY A 1 168 ? 1.252 -8.497 -14.836 1.00 95.69 168 GLY A N 1
ATOM 1207 C CA . GLY A 1 168 ? 0.771 -9.443 -13.825 1.00 95.69 168 GLY A CA 1
ATOM 1208 C C . GLY A 1 168 ? 1.362 -9.090 -12.461 1.00 95.69 168 GLY A C 1
ATOM 1209 O O . GLY A 1 168 ? 0.652 -8.952 -11.466 1.00 95.69 168 GLY A O 1
ATOM 1210 N N . LYS A 1 169 ? 2.676 -8.851 -12.424 1.00 95.31 169 LYS A N 1
ATOM 1211 C CA . LYS A 1 169 ? 3.405 -8.462 -11.208 1.00 95.31 169 LYS A CA 1
ATOM 1212 C C . LYS A 1 169 ? 4.363 -7.311 -11.469 1.00 95.31 169 LYS A C 1
ATOM 1214 O O . LYS A 1 169 ? 4.869 -7.175 -12.581 1.00 95.31 169 LYS A O 1
ATOM 1219 N N . VAL A 1 170 ? 4.673 -6.491 -10.474 1.00 95.19 170 VAL A N 1
ATOM 1220 C CA . VAL A 1 170 ? 5.709 -5.464 -10.640 1.00 95.19 170 VAL A CA 1
ATOM 1221 C C . VAL A 1 170 ? 6.569 -5.316 -9.398 1.00 95.19 170 VAL A C 1
ATOM 1223 O O . VAL A 1 170 ? 6.070 -5.301 -8.277 1.00 95.19 170 VAL A O 1
ATOM 1226 N N . TRP A 1 171 ? 7.870 -5.188 -9.620 1.00 93.88 171 TRP A N 1
ATOM 1227 C CA . TRP A 1 171 ? 8.826 -4.798 -8.599 1.00 93.88 171 TRP A CA 1
ATOM 1228 C C . TRP A 1 171 ? 9.395 -3.424 -8.950 1.00 93.88 171 TRP A C 1
ATOM 1230 O O . TRP A 1 171 ? 9.842 -3.207 -10.083 1.00 93.88 171 TRP A O 1
ATOM 1240 N N . LEU A 1 172 ? 9.341 -2.496 -7.996 1.00 95.25 172 LEU A N 1
ATOM 1241 C CA . LEU A 1 172 ? 9.760 -1.108 -8.182 1.00 95.25 172 LEU A CA 1
ATOM 1242 C C . LEU A 1 172 ? 10.902 -0.748 -7.238 1.00 95.25 172 LEU A C 1
ATOM 1244 O O . LEU A 1 172 ? 10.805 -0.959 -6.031 1.00 95.25 172 LEU A O 1
ATOM 1248 N N . PHE A 1 173 ? 11.941 -0.111 -7.762 1.00 93.31 173 PHE A N 1
ATOM 1249 C CA . PHE A 1 173 ? 13.006 0.452 -6.942 1.00 93.31 173 PHE A CA 1
ATOM 1250 C C . PHE A 1 173 ? 13.281 1.899 -7.308 1.00 93.31 173 PHE A C 1
ATOM 1252 O O . PHE A 1 173 ? 13.498 2.219 -8.470 1.00 93.31 173 PHE A O 1
ATOM 1259 N N . ALA A 1 174 ? 13.350 2.764 -6.309 1.00 94.69 174 ALA A N 1
ATOM 1260 C CA . ALA A 1 174 ? 13.841 4.121 -6.459 1.00 94.69 174 ALA A CA 1
ATOM 1261 C C . ALA A 1 174 ? 14.785 4.459 -5.304 1.00 94.69 174 ALA A C 1
ATOM 1263 O O . ALA A 1 174 ? 14.588 4.033 -4.157 1.00 94.69 174 ALA A O 1
ATOM 1264 N N . ARG A 1 175 ? 15.801 5.280 -5.575 1.00 92.56 175 ARG A N 1
ATOM 1265 C CA . ARG A 1 175 ? 16.557 5.910 -4.486 1.00 92.56 175 ARG A CA 1
ATOM 1266 C C . ARG A 1 175 ? 15.674 6.899 -3.732 1.00 92.56 175 ARG A C 1
ATOM 1268 O O . ARG A 1 175 ? 15.699 6.925 -2.500 1.00 92.56 175 ARG A O 1
ATOM 1275 N N . ASP A 1 176 ? 14.928 7.699 -4.482 1.00 96.56 176 ASP A N 1
ATOM 1276 C CA . ASP A 1 176 ? 14.136 8.804 -3.959 1.00 96.56 176 ASP A CA 1
ATOM 1277 C C . ASP A 1 176 ? 12.664 8.376 -3.888 1.00 96.56 176 ASP A C 1
ATOM 1279 O O . ASP A 1 176 ? 12.345 7.545 -3.040 1.00 96.56 176 ASP A O 1
ATOM 1283 N N . ASP A 1 177 ? 11.779 8.889 -4.746 1.00 98.50 177 ASP A N 1
ATOM 1284 C CA . ASP A 1 177 ? 10.335 8.635 -4.667 1.00 98.50 177 ASP A CA 1
ATOM 1285 C C . ASP A 1 177 ? 9.832 7.585 -5.678 1.00 98.50 177 ASP A C 1
ATOM 1287 O O . ASP A 1 177 ? 10.346 7.461 -6.789 1.00 98.50 177 ASP A O 1
ATOM 1291 N N . ILE A 1 178 ? 8.753 6.876 -5.336 1.00 98.62 178 ILE A N 1
ATOM 1292 C CA . ILE A 1 178 ? 7.919 6.110 -6.277 1.00 98.62 178 ILE A CA 1
ATOM 1293 C C . ILE A 1 178 ? 6.539 6.768 -6.318 1.00 98.62 178 ILE A C 1
ATOM 1295 O O . ILE A 1 178 ? 5.705 6.574 -5.432 1.00 98.62 178 ILE A O 1
ATOM 1299 N N . GLY A 1 179 ? 6.277 7.542 -7.367 1.00 98.56 179 GLY A N 1
ATOM 1300 C CA . GLY A 1 179 ? 5.080 8.369 -7.479 1.00 98.56 179 GLY A CA 1
ATOM 1301 C C . GLY A 1 179 ? 5.065 9.537 -6.489 1.00 98.56 179 GLY A C 1
ATOM 1302 O O . GLY A 1 179 ? 5.970 9.736 -5.686 1.00 98.56 179 GLY A O 1
ATOM 1303 N N . GLN A 1 180 ? 4.011 10.346 -6.557 1.00 97.75 180 GLN A N 1
ATOM 1304 C CA . GLN A 1 180 ? 3.827 11.516 -5.693 1.00 97.75 180 GLN A CA 1
ATOM 1305 C C . GLN A 1 180 ? 2.402 11.563 -5.141 1.00 97.75 180 GLN A C 1
ATOM 1307 O O . GLN A 1 180 ? 1.474 11.012 -5.728 1.00 97.75 180 GLN A O 1
ATOM 1312 N N . SER A 1 181 ? 2.183 12.288 -4.044 1.00 96.44 181 SER A N 1
ATOM 1313 C CA . SER A 1 181 ? 0.854 12.396 -3.417 1.00 96.44 181 SER A CA 1
ATOM 1314 C C . SER A 1 181 ? -0.224 12.973 -4.345 1.00 96.44 181 SER A C 1
ATOM 1316 O O . SER A 1 181 ? -1.380 12.556 -4.292 1.00 96.44 181 SER A O 1
ATOM 1318 N N . ASN A 1 182 ? 0.148 13.912 -5.217 1.00 96.12 182 ASN A N 1
ATOM 1319 C CA . ASN A 1 182 ? -0.717 14.514 -6.236 1.00 96.12 182 ASN A CA 1
ATOM 1320 C C . ASN A 1 182 ? -0.620 13.820 -7.607 1.00 96.12 182 ASN A C 1
ATOM 1322 O O . ASN A 1 182 ? -1.386 14.151 -8.513 1.00 96.12 182 ASN A O 1
ATOM 1326 N N . ASN A 1 183 ? 0.322 12.893 -7.769 1.00 97.25 183 ASN A N 1
ATOM 1327 C CA . ASN A 1 183 ? 0.579 12.183 -9.012 1.00 97.25 183 ASN A CA 1
ATOM 1328 C C . ASN A 1 183 ? 1.087 10.753 -8.722 1.00 97.25 183 ASN A C 1
ATOM 1330 O O . ASN A 1 183 ? 2.265 10.458 -8.947 1.00 97.25 183 ASN A O 1
ATOM 1334 N N . PRO A 1 184 ? 0.240 9.887 -8.135 1.00 98.38 184 PRO A N 1
ATOM 1335 C CA . PRO A 1 184 ? 0.636 8.535 -7.754 1.00 98.38 184 PRO A CA 1
ATOM 1336 C C . PRO A 1 184 ? 0.816 7.655 -8.991 1.00 98.38 184 PRO A C 1
ATOM 1338 O O . PRO A 1 184 ? 0.159 7.878 -10.010 1.00 98.38 184 PRO A O 1
ATOM 1341 N N . ILE A 1 185 ? 1.637 6.609 -8.881 1.00 98.62 185 ILE A N 1
ATOM 1342 C CA . ILE A 1 185 ? 1.689 5.560 -9.905 1.00 98.62 185 ILE A CA 1
ATOM 1343 C C . ILE A 1 185 ? 0.324 4.876 -9.958 1.00 98.62 185 ILE A C 1
ATOM 1345 O O . ILE A 1 185 ? -0.152 4.360 -8.947 1.00 98.62 185 ILE A O 1
ATOM 1349 N N . ILE A 1 186 ? -0.305 4.866 -11.133 1.00 98.38 186 ILE A N 1
ATOM 1350 C CA . ILE A 1 186 ? -1.523 4.092 -11.380 1.00 98.38 186 ILE A CA 1
ATOM 1351 C C . ILE A 1 186 ? -1.135 2.821 -12.125 1.00 98.38 186 ILE A C 1
ATOM 1353 O O . ILE A 1 186 ? -0.547 2.893 -13.207 1.00 98.38 186 ILE A O 1
ATOM 1357 N N . ALA A 1 187 ? -1.474 1.671 -11.550 1.00 97.50 187 ALA A N 1
ATOM 1358 C CA . ALA A 1 187 ? -1.110 0.364 -12.080 1.00 97.50 187 ALA A CA 1
ATOM 1359 C C . ALA A 1 187 ? -2.327 -0.570 -12.201 1.00 97.50 187 ALA A C 1
ATOM 1361 O O . ALA A 1 187 ? -3.279 -0.476 -11.426 1.00 97.50 187 ALA A O 1
ATOM 1362 N N . SER A 1 188 ? -2.305 -1.491 -13.157 1.00 97.12 188 SER A N 1
ATOM 1363 C CA . SER A 1 188 ? -3.168 -2.677 -13.192 1.00 97.12 188 SER A CA 1
ATOM 1364 C C . SER A 1 188 ? -2.262 -3.894 -13.063 1.00 97.12 188 SER A C 1
ATOM 1366 O O . SER A 1 188 ? -1.544 -4.224 -14.007 1.00 97.12 188 SER A O 1
ATOM 1368 N N . VAL A 1 189 ? -2.215 -4.445 -11.849 1.00 96.50 189 VAL A N 1
ATOM 1369 C CA . VAL A 1 189 ? -1.250 -5.452 -11.389 1.00 96.50 189 VAL A CA 1
ATOM 1370 C C . VAL A 1 189 ? -1.862 -6.301 -10.282 1.00 96.50 189 VAL A C 1
ATOM 1372 O O . VAL A 1 189 ? -2.574 -5.760 -9.437 1.00 96.50 189 VAL A O 1
ATOM 1375 N N . ASP A 1 190 ? -1.555 -7.598 -10.267 1.00 96.31 190 ASP A N 1
ATOM 1376 C CA . ASP A 1 190 ? -2.029 -8.525 -9.233 1.00 96.31 190 ASP A CA 1
ATOM 1377 C C . ASP A 1 190 ? -1.138 -8.458 -7.981 1.00 96.31 190 ASP A C 1
ATOM 1379 O O . ASP A 1 190 ? -1.638 -8.462 -6.852 1.00 96.31 190 ASP A O 1
ATOM 1383 N N . ASN A 1 191 ? 0.184 -8.360 -8.177 1.00 96.31 191 ASN A N 1
ATOM 1384 C CA . ASN A 1 191 ? 1.180 -8.322 -7.105 1.00 96.31 191 ASN A CA 1
ATOM 1385 C C . ASN A 1 191 ? 2.176 -7.172 -7.281 1.00 96.31 191 ASN A C 1
ATOM 1387 O O . ASN A 1 191 ? 2.645 -6.914 -8.393 1.00 96.31 191 ASN A O 1
ATOM 1391 N N . VAL A 1 192 ? 2.537 -6.514 -6.178 1.00 95.81 192 VAL A N 1
ATOM 1392 C CA . VAL A 1 192 ? 3.523 -5.424 -6.173 1.00 95.81 192 VAL A CA 1
ATOM 1393 C C . VAL A 1 192 ? 4.459 -5.561 -4.978 1.00 95.81 192 VAL A C 1
ATOM 1395 O O . VAL A 1 192 ? 4.018 -5.835 -3.863 1.00 95.81 192 VAL A O 1
ATOM 1398 N N . GLU A 1 193 ? 5.739 -5.316 -5.219 1.00 93.31 193 GLU A N 1
ATOM 1399 C CA . GLU A 1 193 ? 6.793 -5.157 -4.214 1.00 93.31 193 GLU A CA 1
ATOM 1400 C C . GLU A 1 193 ? 7.668 -3.959 -4.581 1.00 93.31 193 GLU A C 1
ATOM 1402 O O . GLU A 1 193 ? 7.664 -3.500 -5.732 1.00 93.31 193 GLU A O 1
ATOM 1407 N N . GLY A 1 194 ? 8.429 -3.442 -3.621 1.00 92.88 194 GLY A N 1
ATOM 1408 C CA . GLY A 1 194 ? 9.386 -2.401 -3.949 1.00 92.88 194 GLY A CA 1
ATOM 1409 C C . GLY A 1 194 ? 10.009 -1.651 -2.788 1.00 92.88 194 GLY A C 1
ATOM 1410 O O . GLY A 1 194 ? 9.711 -1.875 -1.615 1.00 92.88 194 GLY A O 1
ATOM 1411 N N . VAL A 1 195 ? 10.899 -0.731 -3.148 1.00 92.62 195 VAL A N 1
ATOM 1412 C CA . VAL A 1 195 ? 11.646 0.103 -2.206 1.00 92.62 195 VAL A CA 1
ATOM 1413 C C . VAL A 1 195 ? 11.799 1.516 -2.751 1.00 92.62 195 VAL A C 1
ATOM 1415 O O . VAL A 1 195 ? 12.315 1.707 -3.850 1.00 92.62 195 VAL A O 1
ATOM 1418 N N . ALA A 1 196 ? 11.425 2.506 -1.946 1.00 95.44 196 ALA A N 1
ATOM 1419 C CA . ALA A 1 196 ? 11.886 3.885 -2.073 1.00 95.44 196 ALA A CA 1
ATOM 1420 C C . ALA A 1 196 ? 12.898 4.143 -0.949 1.00 95.44 196 ALA A C 1
ATOM 1422 O O . ALA A 1 196 ? 12.516 4.233 0.215 1.00 95.44 196 ALA A O 1
ATOM 1423 N N . THR A 1 197 ? 14.196 4.207 -1.261 1.00 92.25 197 THR A N 1
ATOM 1424 C CA . THR A 1 197 ? 15.252 4.154 -0.224 1.00 92.25 197 THR A CA 1
ATOM 1425 C C . THR A 1 197 ? 15.225 5.361 0.717 1.00 92.25 197 THR A C 1
ATOM 1427 O O . THR A 1 197 ? 15.456 5.226 1.917 1.00 92.25 197 THR A O 1
ATOM 1430 N N . THR A 1 198 ? 14.984 6.554 0.179 1.00 93.94 198 THR A N 1
ATOM 1431 C CA . THR A 1 198 ? 15.003 7.813 0.939 1.00 93.94 198 THR A CA 1
ATOM 1432 C C . THR A 1 198 ? 13.708 8.606 0.829 1.00 93.94 198 THR A C 1
ATOM 1434 O O . THR A 1 198 ? 13.474 9.478 1.664 1.00 93.94 198 THR A O 1
ATOM 1437 N N . GLY A 1 199 ? 12.875 8.316 -0.171 1.00 96.88 199 GLY A N 1
ATOM 1438 C CA . GLY A 1 199 ? 11.633 9.032 -0.417 1.00 96.88 199 GLY A CA 1
ATOM 1439 C C . GLY A 1 199 ? 10.380 8.237 -0.071 1.00 96.88 199 GLY A C 1
ATOM 1440 O O . GLY A 1 199 ? 10.378 7.275 0.704 1.00 96.88 199 GLY A O 1
ATOM 1441 N N . SER A 1 200 ? 9.279 8.712 -0.635 1.00 98.62 200 SER A N 1
ATOM 1442 C CA . SER A 1 200 ? 7.935 8.208 -0.414 1.00 98.62 200 SER A CA 1
ATOM 1443 C C . SER A 1 200 ? 7.470 7.277 -1.532 1.00 98.62 200 SER A C 1
ATOM 1445 O O . SER A 1 200 ? 7.941 7.333 -2.664 1.00 98.62 200 SER A O 1
ATOM 1447 N N . VAL A 1 201 ? 6.454 6.475 -1.231 1.00 98.69 201 VAL A N 1
ATOM 1448 C CA . VAL A 1 201 ? 5.731 5.643 -2.194 1.00 98.69 201 VAL A CA 1
ATOM 1449 C C . VAL A 1 201 ? 4.267 6.069 -2.233 1.00 98.69 201 VAL A C 1
ATOM 1451 O O . VAL A 1 201 ? 3.587 6.091 -1.205 1.00 98.69 201 VAL A O 1
ATOM 1454 N N . TYR A 1 202 ? 3.763 6.353 -3.430 1.00 98.75 202 TYR A N 1
ATOM 1455 C CA . TYR A 1 202 ? 2.358 6.634 -3.707 1.00 98.75 202 TYR A CA 1
ATOM 1456 C C . TYR A 1 202 ? 1.886 5.801 -4.900 1.00 98.75 202 TYR A C 1
ATOM 1458 O O . TYR A 1 202 ? 2.184 6.122 -6.054 1.00 98.75 202 TYR A O 1
ATOM 1466 N N . LEU A 1 203 ? 1.115 4.747 -4.621 1.00 98.62 203 LEU A N 1
ATOM 1467 C CA . LEU A 1 203 ? 0.636 3.800 -5.629 1.00 98.62 203 LEU A CA 1
ATOM 1468 C C . LEU A 1 203 ? -0.872 3.557 -5.508 1.00 98.62 203 LEU A C 1
ATOM 1470 O O . LEU A 1 203 ? -1.412 3.359 -4.416 1.00 98.62 203 LEU A O 1
ATOM 1474 N N . ILE A 1 204 ? -1.547 3.552 -6.657 1.00 98.50 204 ILE A N 1
ATOM 1475 C CA . ILE A 1 204 ? -2.954 3.186 -6.808 1.00 98.50 204 ILE A CA 1
ATOM 1476 C C . ILE A 1 204 ? -3.056 2.024 -7.799 1.00 98.50 204 ILE A C 1
ATOM 1478 O O . ILE A 1 204 ? -2.792 2.193 -8.988 1.00 98.50 204 ILE A O 1
ATOM 1482 N N . ALA A 1 205 ? -3.510 0.865 -7.336 1.00 97.69 205 ALA A N 1
ATOM 1483 C CA . ALA A 1 205 ? -3.867 -0.246 -8.204 1.00 97.69 205 ALA A CA 1
ATOM 1484 C C . ALA A 1 205 ? -5.345 -0.195 -8.608 1.00 97.69 205 ALA A C 1
ATOM 1486 O O . ALA A 1 205 ? -6.242 0.018 -7.784 1.00 97.69 205 ALA A O 1
ATOM 1487 N N . SER A 1 206 ? -5.591 -0.417 -9.894 1.00 94.88 206 SER A N 1
ATOM 1488 C CA . SER A 1 206 ? -6.915 -0.621 -10.463 1.00 94.88 206 SER A CA 1
ATOM 1489 C C . SER A 1 206 ? -7.282 -2.105 -10.394 1.00 94.88 206 SER A C 1
ATOM 1491 O O . SER A 1 206 ? -6.662 -2.939 -11.045 1.00 94.88 206 SER A O 1
ATOM 1493 N N . GLY A 1 207 ? -8.303 -2.437 -9.605 1.00 95.88 207 GLY A N 1
ATOM 1494 C CA . GLY A 1 207 ? -8.660 -3.825 -9.312 1.00 95.88 207 GLY A CA 1
ATOM 1495 C C . GLY A 1 207 ? -8.155 -4.278 -7.946 1.00 95.88 207 GLY A C 1
ATOM 1496 O O . GLY A 1 207 ? -7.868 -3.447 -7.086 1.00 95.88 207 GLY A O 1
ATOM 1497 N N . ASP A 1 208 ? -8.122 -5.591 -7.738 1.00 98.00 208 ASP A N 1
ATOM 1498 C CA . ASP A 1 208 ? -7.551 -6.188 -6.530 1.00 98.00 208 ASP A CA 1
ATOM 1499 C C . ASP A 1 208 ? -6.020 -6.081 -6.572 1.00 98.00 208 ASP A C 1
ATOM 1501 O O . ASP A 1 208 ? -5.430 -6.077 -7.648 1.00 98.00 208 ASP A O 1
ATOM 1505 N N . LEU A 1 209 ? -5.389 -5.958 -5.406 1.00 98.25 209 LEU A N 1
ATOM 1506 C CA . LEU A 1 209 ? -3.942 -5.822 -5.264 1.00 98.25 209 LEU A CA 1
ATOM 1507 C C . LEU A 1 209 ? -3.449 -6.652 -4.084 1.00 98.25 209 LEU A C 1
ATOM 1509 O O . LEU A 1 209 ? -3.982 -6.543 -2.977 1.00 98.25 209 LEU A O 1
ATOM 1513 N N . THR A 1 210 ? -2.374 -7.402 -4.303 1.00 98.06 210 THR A N 1
ATOM 1514 C CA . THR A 1 210 ? -1.588 -8.042 -3.248 1.00 98.06 210 THR A CA 1
ATOM 1515 C C . THR A 1 210 ? -0.222 -7.370 -3.121 1.00 98.06 210 THR A C 1
ATOM 1517 O O . THR A 1 210 ? 0.469 -7.177 -4.119 1.00 98.06 210 THR A O 1
ATOM 1520 N N . ILE A 1 211 ? 0.193 -7.024 -1.902 1.00 96.50 211 ILE A N 1
ATOM 1521 C CA . ILE A 1 211 ? 1.579 -6.628 -1.625 1.00 96.50 211 ILE A CA 1
ATOM 1522 C C . ILE A 1 211 ? 2.379 -7.862 -1.221 1.00 96.50 211 ILE A C 1
ATOM 1524 O O . ILE A 1 211 ? 2.005 -8.523 -0.250 1.00 96.50 211 ILE A O 1
ATOM 1528 N N . GLY A 1 212 ? 3.447 -8.150 -1.963 1.00 91.75 212 GLY A N 1
ATOM 1529 C CA . GLY A 1 212 ? 4.239 -9.377 -1.842 1.00 91.75 212 GLY A CA 1
ATOM 1530 C C . GLY A 1 212 ? 3.984 -10.397 -2.957 1.00 91.75 212 GLY A C 1
ATOM 1531 O O . GLY A 1 212 ? 3.062 -10.240 -3.769 1.00 91.75 212 GLY A O 1
ATOM 1532 N N . GLY A 1 213 ? 4.773 -11.473 -2.985 1.00 88.00 213 GLY A N 1
ATOM 1533 C CA . GLY A 1 213 ? 4.677 -12.554 -3.971 1.00 88.00 213 GLY A CA 1
ATOM 1534 C C . GLY A 1 213 ? 5.188 -12.203 -5.375 1.00 88.00 213 GLY A C 1
ATOM 1535 O O . GLY A 1 213 ? 4.820 -12.885 -6.343 1.00 88.00 213 GLY A O 1
ATOM 1536 N N . VAL A 1 214 ? 5.999 -11.154 -5.511 1.00 87.31 214 VAL A N 1
ATOM 1537 C CA . VAL A 1 214 ? 6.704 -10.783 -6.747 1.00 87.31 214 VAL A CA 1
ATOM 1538 C C . VAL A 1 214 ? 8.070 -11.458 -6.797 1.00 87.31 214 VAL A C 1
ATOM 1540 O O . VAL A 1 214 ? 8.350 -12.140 -7.786 1.00 87.31 214 VAL A O 1
ATOM 1543 N N . VAL A 1 215 ? 8.872 -11.344 -5.736 1.00 74.88 215 VAL A N 1
ATOM 1544 C CA . VAL A 1 215 ? 10.188 -11.989 -5.603 1.00 74.88 215 VAL A CA 1
ATOM 1545 C C . VAL A 1 215 ? 10.104 -13.108 -4.556 1.00 74.88 215 VAL A C 1
ATOM 1547 O O . VAL A 1 215 ? 9.493 -12.944 -3.512 1.00 74.88 215 VAL A O 1
ATOM 1550 N N . ASN A 1 216 ? 10.694 -14.282 -4.813 1.00 65.00 216 ASN A N 1
ATOM 1551 C CA . ASN A 1 216 ? 10.654 -15.394 -3.850 1.00 65.00 216 ASN A CA 1
ATOM 1552 C C . ASN A 1 216 ? 11.729 -15.233 -2.750 1.00 65.00 216 ASN A C 1
ATOM 1554 O O . ASN A 1 216 ? 12.921 -15.265 -3.078 1.00 65.00 216 ASN A O 1
ATOM 1558 N N . PRO A 1 217 ? 11.370 -15.182 -1.452 1.00 49.69 217 PRO A N 1
ATOM 1559 C CA . PRO A 1 217 ? 12.336 -15.315 -0.363 1.00 49.69 217 PRO A CA 1
ATOM 1560 C C . PRO A 1 217 ? 12.660 -16.799 -0.061 1.00 49.69 217 PRO A C 1
ATOM 1562 O O . PRO A 1 217 ? 11.762 -17.642 -0.123 1.00 49.69 217 PRO A O 1
ATOM 1565 N N . PRO A 1 218 ? 13.887 -17.174 0.364 1.00 48.25 218 PRO A N 1
ATOM 1566 C CA . PRO A 1 218 ? 15.171 -16.488 0.243 1.00 48.25 218 PRO A CA 1
ATOM 1567 C C . PRO A 1 218 ? 16.006 -17.072 -0.924 1.00 48.25 218 PRO A C 1
ATOM 1569 O O . PRO A 1 218 ? 15.987 -18.276 -1.177 1.00 48.25 218 PRO A O 1
ATOM 1572 N N . SER A 1 219 ? 16.866 -16.272 -1.560 1.00 43.91 219 SER A N 1
ATOM 1573 C CA . SER A 1 219 ? 18.043 -16.741 -2.331 1.00 43.91 219 SER A CA 1
ATOM 1574 C C . SER A 1 219 ? 17.850 -17.465 -3.680 1.00 43.91 219 SER A C 1
ATOM 1576 O O . SER A 1 219 ? 18.585 -18.395 -4.014 1.00 43.91 219 SER A O 1
ATOM 1578 N 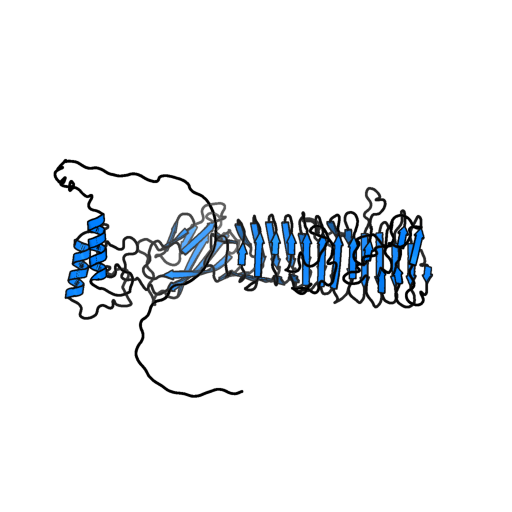N . SER A 1 220 ? 17.003 -16.937 -4.554 1.00 41.72 220 SER A N 1
ATOM 1579 C CA . SER A 1 220 ? 17.417 -16.825 -5.958 1.00 41.72 220 SER A CA 1
ATOM 1580 C C . SER A 1 220 ? 16.961 -15.468 -6.452 1.00 41.72 220 SER A C 1
ATOM 1582 O O . SER A 1 220 ? 15.837 -15.341 -6.930 1.00 41.72 220 SER A O 1
ATOM 1584 N N . ALA A 1 221 ? 17.802 -14.455 -6.239 1.00 40.66 221 ALA A N 1
ATOM 1585 C CA . ALA A 1 221 ? 17.611 -13.139 -6.812 1.00 40.66 221 ALA A CA 1
ATOM 1586 C C . ALA A 1 221 ? 17.425 -13.321 -8.324 1.00 40.66 221 ALA A C 1
ATOM 1588 O O . ALA A 1 221 ? 18.373 -13.554 -9.069 1.00 40.66 221 ALA A O 1
ATOM 1589 N N . GLU A 1 222 ? 16.180 -13.299 -8.794 1.00 46.31 222 GLU A N 1
ATOM 1590 C CA . GLU A 1 222 ? 15.951 -12.743 -10.114 1.00 46.31 222 GLU A CA 1
ATOM 1591 C C . GLU A 1 222 ? 16.478 -11.322 -9.946 1.00 46.31 222 GLU A C 1
ATOM 1593 O O . GLU A 1 222 ? 15.901 -10.670 -9.099 1.00 46.31 222 GLU A O 1
ATOM 1598 N N . GLY A 1 223 ? 17.572 -10.890 -10.580 1.00 48.97 223 GLY A N 1
ATOM 1599 C CA . GLY A 1 223 ? 18.138 -9.530 -10.480 1.00 48.97 223 GLY A CA 1
ATOM 1600 C C . GLY A 1 223 ? 19.373 -9.341 -9.590 1.00 48.97 223 GLY A C 1
ATOM 1601 O O . GLY A 1 223 ? 19.820 -10.253 -8.897 1.00 48.97 223 GLY A O 1
ATOM 1602 N N . GLU A 1 224 ? 19.951 -8.141 -9.666 1.00 49.78 224 GLU A N 1
ATOM 1603 C CA . GLU A 1 224 ? 21.354 -7.902 -9.327 1.00 49.78 224 GLU A CA 1
ATOM 1604 C C . GLU A 1 224 ? 21.781 -8.179 -7.885 1.00 49.78 224 GLU A C 1
ATOM 1606 O O . GLU A 1 224 ? 21.178 -7.707 -6.925 1.00 49.78 224 GLU A O 1
ATOM 1611 N N . GLY A 1 225 ? 22.870 -8.939 -7.725 1.00 44.03 225 GLY A N 1
ATOM 1612 C CA . GLY A 1 225 ? 23.310 -9.486 -6.436 1.00 44.03 225 GLY A CA 1
ATOM 1613 C C . GLY A 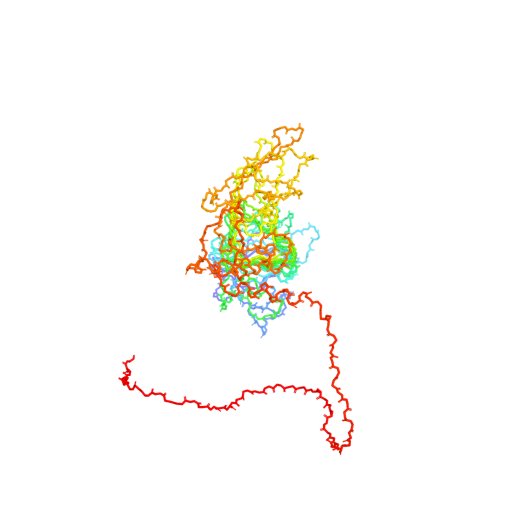1 225 ? 24.686 -9.032 -5.937 1.00 44.03 225 GLY A C 1
ATOM 1614 O O . GLY A 1 225 ? 25.182 -9.606 -4.968 1.00 44.03 225 GLY A O 1
ATOM 1615 N N . THR A 1 226 ? 25.361 -8.054 -6.556 1.00 40.69 226 THR A N 1
ATOM 1616 C CA . THR A 1 226 ? 26.798 -7.828 -6.260 1.00 40.69 226 THR A CA 1
ATOM 1617 C C . THR A 1 226 ? 27.254 -6.378 -6.084 1.00 40.69 226 THR A C 1
ATOM 1619 O O . THR A 1 226 ? 28.318 -6.005 -6.573 1.00 40.69 226 THR A O 1
ATOM 1622 N N . GLY A 1 227 ? 26.525 -5.560 -5.314 1.00 36.94 227 GLY A N 1
ATOM 1623 C CA . GLY A 1 227 ? 26.830 -4.124 -5.247 1.00 36.94 227 GLY A CA 1
ATOM 1624 C C . GLY A 1 227 ? 26.753 -3.391 -3.902 1.00 36.94 227 GLY A C 1
ATOM 1625 O O . GLY A 1 227 ? 26.529 -2.191 -3.889 1.00 36.94 227 GLY A O 1
ATOM 1626 N N . GLY A 1 228 ? 26.955 -4.031 -2.750 1.00 41.09 228 GLY A N 1
ATOM 1627 C CA . GLY A 1 228 ? 26.953 -3.302 -1.466 1.00 41.09 228 GLY A CA 1
ATOM 1628 C C . GLY A 1 228 ? 25.612 -2.604 -1.132 1.00 41.09 228 GLY A C 1
ATOM 1629 O O . GLY A 1 228 ? 24.614 -2.808 -1.814 1.00 41.09 228 GLY A O 1
ATOM 1630 N N . PRO A 1 229 ? 25.542 -1.792 -0.059 1.00 42.06 229 PRO A N 1
ATOM 1631 C CA . PRO A 1 229 ? 24.274 -1.296 0.504 1.00 42.06 229 PRO A CA 1
ATOM 1632 C C . PRO A 1 229 ? 23.530 -0.247 -0.349 1.00 42.06 229 PRO A C 1
ATOM 1634 O O . PRO A 1 229 ? 22.488 0.245 0.081 1.00 42.06 229 PRO A O 1
ATOM 1637 N N . SER A 1 230 ? 24.064 0.119 -1.518 1.00 44.47 230 SER A N 1
ATOM 1638 C CA . SER A 1 230 ? 23.576 1.198 -2.390 1.00 44.47 230 SER A CA 1
ATOM 1639 C C . SER A 1 230 ? 23.330 0.761 -3.839 1.00 44.47 230 SER A C 1
ATOM 1641 O O . SER A 1 230 ? 23.184 1.615 -4.707 1.00 44.47 230 SER A O 1
ATOM 1643 N N . VAL A 1 231 ? 23.304 -0.545 -4.110 1.00 49.91 231 VAL A N 1
ATOM 1644 C CA . VAL A 1 231 ? 22.896 -1.103 -5.409 1.00 49.91 231 VAL A CA 1
ATOM 1645 C C . VAL A 1 231 ? 21.520 -1.750 -5.240 1.00 49.91 231 VAL A C 1
ATOM 1647 O O . VAL A 1 231 ? 21.276 -2.323 -4.172 1.00 49.91 231 VAL A O 1
ATOM 1650 N N . PRO A 1 232 ? 20.609 -1.631 -6.227 1.00 50.44 232 PRO A N 1
ATOM 1651 C CA . PRO A 1 232 ? 19.301 -2.284 -6.212 1.00 50.44 232 PRO A CA 1
ATOM 1652 C C . PRO A 1 232 ? 19.462 -3.804 -6.191 1.00 50.44 232 PRO A C 1
ATOM 1654 O O . PRO A 1 232 ? 19.392 -4.479 -7.208 1.00 50.44 232 PRO A O 1
ATOM 1657 N N . THR A 1 233 ? 19.688 -4.366 -5.013 1.00 53.84 233 THR A N 1
ATOM 1658 C CA . THR A 1 233 ? 19.531 -5.798 -4.815 1.00 53.84 233 THR A CA 1
ATOM 1659 C C . THR A 1 233 ? 18.064 -6.037 -4.520 1.00 53.84 233 THR A C 1
ATOM 1661 O O . THR A 1 233 ? 17.551 -5.456 -3.561 1.00 53.84 233 THR A O 1
ATOM 1664 N N . ARG A 1 234 ? 17.396 -6.896 -5.292 1.00 59.00 234 ARG A N 1
ATOM 1665 C CA . ARG A 1 234 ? 15.996 -7.279 -5.022 1.00 59.00 234 ARG A CA 1
ATOM 1666 C C . ARG A 1 234 ? 15.823 -8.028 -3.702 1.00 59.00 234 ARG A C 1
ATOM 1668 O O . ARG A 1 234 ? 14.702 -8.208 -3.250 1.00 59.00 234 ARG A O 1
ATOM 1675 N N . ASP A 1 235 ? 16.927 -8.386 -3.044 1.00 52.84 235 ASP A N 1
ATOM 1676 C CA . ASP A 1 235 ? 16.951 -8.799 -1.642 1.00 52.84 235 ASP A CA 1
ATOM 1677 C C . ASP A 1 235 ? 16.359 -7.712 -0.721 1.00 52.84 235 ASP A C 1
ATOM 1679 O O . ASP A 1 235 ? 15.600 -8.030 0.197 1.00 52.84 235 ASP A O 1
ATOM 1683 N N . ARG A 1 236 ? 16.642 -6.424 -0.979 1.00 56.25 236 ARG A N 1
ATOM 1684 C CA . ARG A 1 236 ? 15.966 -5.298 -0.314 1.00 56.25 236 ARG A CA 1
ATOM 1685 C C . ARG A 1 236 ? 14.597 -5.081 -0.960 1.00 56.25 236 ARG A C 1
ATOM 1687 O O . ARG A 1 236 ? 14.511 -4.856 -2.162 1.00 56.25 236 ARG A O 1
ATOM 1694 N N . GLY A 1 237 ? 13.535 -5.158 -0.157 1.00 55.59 237 GLY A N 1
ATOM 1695 C CA . GLY A 1 237 ? 12.148 -5.107 -0.636 1.00 55.59 237 GLY A CA 1
ATOM 1696 C C . GLY A 1 237 ? 11.545 -6.453 -1.044 1.00 55.59 237 GLY A C 1
ATOM 1697 O O . GLY A 1 237 ? 10.395 -6.471 -1.451 1.00 55.59 237 GLY A O 1
ATOM 1698 N N . SER A 1 238 ? 12.262 -7.573 -0.878 1.00 61.56 238 SER A N 1
ATOM 1699 C CA . SER A 1 238 ? 11.754 -8.953 -1.085 1.00 61.56 238 SER A CA 1
ATOM 1700 C C . SER A 1 238 ? 10.702 -9.418 -0.062 1.00 61.56 238 SER A C 1
ATOM 1702 O O . SER A 1 238 ? 10.388 -10.601 0.035 1.00 61.56 238 SER A O 1
ATOM 1704 N N . SER A 1 239 ? 10.232 -8.499 0.776 1.00 73.94 239 SER A N 1
ATOM 1705 C CA . SER A 1 239 ? 9.229 -8.733 1.806 1.00 73.94 239 SER A CA 1
ATOM 1706 C C . SER A 1 239 ? 8.262 -7.554 1.782 1.00 73.94 239 SER A C 1
ATOM 1708 O O . SER A 1 239 ? 8.184 -6.813 2.761 1.00 73.94 239 SER A O 1
ATOM 1710 N N . GLY A 1 240 ? 7.575 -7.364 0.655 1.00 88.69 240 GLY A N 1
ATOM 1711 C CA . GLY A 1 240 ? 6.559 -6.331 0.451 1.00 88.69 240 GLY A CA 1
ATOM 1712 C C . GLY A 1 240 ? 7.094 -4.959 0.022 1.00 88.69 240 GLY A C 1
ATOM 1713 O O . GLY A 1 240 ? 7.594 -4.803 -1.092 1.00 88.69 240 GLY A O 1
ATOM 1714 N N . PHE A 1 241 ? 6.897 -3.931 0.856 1.00 92.06 241 PHE A N 1
ATOM 1715 C CA . PHE A 1 241 ? 7.238 -2.539 0.516 1.00 92.06 241 PHE A CA 1
ATOM 1716 C C . PHE A 1 241 ? 7.984 -1.804 1.628 1.00 92.06 241 PHE A C 1
ATOM 1718 O O . PHE A 1 241 ? 7.550 -1.809 2.781 1.00 92.06 241 PHE A O 1
ATOM 1725 N N . GLU A 1 242 ? 9.037 -1.079 1.254 1.00 93.69 242 GLU A N 1
ATOM 1726 C CA . GLU A 1 242 ? 9.790 -0.188 2.144 1.00 93.69 242 GLU A CA 1
ATOM 1727 C C . GLU A 1 242 ? 9.810 1.247 1.591 1.00 93.69 242 GLU A C 1
ATOM 1729 O O . GLU A 1 242 ? 10.055 1.466 0.402 1.00 93.69 242 GLU A O 1
ATOM 1734 N N . ALA A 1 243 ? 9.560 2.233 2.454 1.00 96.38 243 ALA A N 1
ATOM 1735 C CA . ALA A 1 243 ? 9.679 3.651 2.125 1.00 96.38 243 ALA A CA 1
ATOM 1736 C C . ALA A 1 243 ? 10.537 4.398 3.158 1.00 96.38 243 ALA A C 1
ATOM 1738 O O . ALA A 1 243 ? 10.260 4.360 4.359 1.00 96.38 243 ALA A O 1
ATOM 1739 N N . GLY A 1 244 ? 11.535 5.141 2.681 1.00 96.06 244 GLY A N 1
ATOM 1740 C CA . GLY A 1 244 ? 12.390 6.007 3.495 1.00 96.06 244 GLY A CA 1
ATOM 1741 C C . GLY A 1 244 ? 11.672 7.227 4.087 1.00 96.06 244 GLY A C 1
ATOM 1742 O O . GLY A 1 244 ? 12.219 7.874 4.977 1.00 96.06 244 GLY A O 1
ATOM 1743 N N . ASP A 1 245 ? 10.452 7.527 3.628 1.00 97.94 245 ASP A N 1
ATOM 1744 C CA . ASP A 1 245 ? 9.557 8.535 4.204 1.00 97.94 245 ASP A CA 1
ATOM 1745 C C . ASP A 1 245 ? 8.114 8.003 4.350 1.00 97.94 245 ASP A C 1
ATOM 1747 O O . ASP A 1 245 ? 7.819 7.278 5.303 1.00 97.94 245 ASP A O 1
ATOM 1751 N N . ARG A 1 246 ? 7.185 8.345 3.443 1.00 98.50 246 ARG A N 1
ATOM 1752 C CA . ARG A 1 246 ? 5.763 7.957 3.539 1.00 98.50 246 ARG A CA 1
ATOM 1753 C C . ARG A 1 246 ? 5.436 6.787 2.621 1.00 98.50 246 ARG A C 1
ATOM 1755 O O . ARG A 1 246 ? 5.888 6.755 1.484 1.00 98.50 246 ARG A O 1
ATOM 1762 N N . LEU A 1 247 ? 4.554 5.891 3.056 1.00 98.62 247 LEU A N 1
ATOM 1763 C CA . LEU A 1 247 ? 4.030 4.804 2.222 1.00 98.62 247 LEU A CA 1
ATOM 1764 C C . LEU A 1 247 ? 2.510 4.929 2.109 1.00 98.62 247 LEU A C 1
ATOM 1766 O O . LEU A 1 247 ? 1.795 4.874 3.106 1.00 98.62 247 LEU A O 1
ATOM 1770 N N . SER A 1 248 ? 2.005 5.116 0.895 1.00 98.75 248 SER A N 1
ATOM 1771 C CA . SER A 1 248 ? 0.578 5.241 0.605 1.00 98.75 248 SER A CA 1
ATOM 1772 C C . SER A 1 248 ? 0.179 4.267 -0.493 1.00 98.75 248 SER A C 1
ATOM 1774 O O . SER A 1 248 ? 0.473 4.487 -1.670 1.00 98.75 248 SER A O 1
ATOM 1776 N N . LEU A 1 249 ? -0.555 3.228 -0.108 1.00 98.75 249 LEU A N 1
ATOM 1777 C CA . LEU A 1 249 ? -1.012 2.173 -1.005 1.00 98.75 249 LEU A CA 1
ATOM 1778 C C . LEU A 1 249 ? -2.536 2.166 -1.068 1.00 98.75 249 LEU A C 1
ATOM 1780 O O . LEU A 1 249 ? -3.216 2.126 -0.037 1.00 98.75 249 LEU A O 1
ATOM 1784 N N . ARG A 1 250 ? -3.078 2.190 -2.285 1.00 98.50 250 ARG A N 1
ATOM 1785 C CA . ARG A 1 250 ? -4.517 2.104 -2.526 1.00 98.50 250 ARG A CA 1
ATOM 1786 C C . ARG A 1 250 ? -4.846 1.049 -3.573 1.00 98.50 250 ARG A C 1
ATOM 1788 O O . ARG A 1 250 ? -4.266 1.051 -4.649 1.00 98.50 250 ARG A O 1
ATOM 1795 N N . SER A 1 251 ? -5.860 0.242 -3.303 1.00 98.56 251 SER A N 1
ATOM 1796 C CA . SER A 1 251 ? -6.575 -0.562 -4.294 1.00 98.56 251 SER A CA 1
ATOM 1797 C C . SER A 1 251 ? -7.979 0.008 -4.505 1.00 98.56 251 SER A C 1
ATOM 1799 O O . SER A 1 251 ? -8.641 0.418 -3.546 1.00 98.56 251 SER A O 1
ATOM 1801 N N . THR A 1 252 ? -8.461 0.018 -5.752 1.00 97.38 252 THR A N 1
ATOM 1802 C CA . THR A 1 252 ? -9.871 0.343 -6.048 1.00 97.38 252 THR A CA 1
ATOM 1803 C C . THR A 1 252 ? -10.845 -0.791 -5.713 1.00 97.38 252 THR A C 1
ATOM 1805 O O . THR A 1 252 ? -12.058 -0.629 -5.870 1.00 97.38 252 THR A O 1
ATOM 1808 N N . ARG A 1 253 ? -10.335 -1.940 -5.256 1.00 97.56 253 ARG A N 1
ATOM 1809 C CA . ARG A 1 253 ? -11.103 -3.084 -4.763 1.00 97.56 253 ARG A CA 1
ATOM 1810 C C . ARG A 1 253 ? -10.487 -3.609 -3.465 1.00 97.56 253 ARG A C 1
ATOM 1812 O O . ARG A 1 253 ? -10.563 -2.912 -2.452 1.00 97.56 253 ARG A O 1
ATOM 1819 N N . THR A 1 254 ? -9.926 -4.817 -3.481 1.00 98.50 254 THR A N 1
ATOM 1820 C CA . THR A 1 254 ? -9.310 -5.451 -2.318 1.00 98.50 254 THR A CA 1
ATOM 1821 C C . THR A 1 254 ? -7.818 -5.154 -2.258 1.00 98.50 254 THR A C 1
ATOM 1823 O O . THR A 1 254 ? -7.101 -5.438 -3.213 1.00 98.50 254 THR A O 1
ATOM 1826 N N . LEU A 1 255 ? -7.336 -4.653 -1.121 1.00 98.81 255 LEU A N 1
ATOM 1827 C CA . LEU A 1 255 ? -5.911 -4.577 -0.798 1.00 98.81 255 LEU A CA 1
ATOM 1828 C C . LEU A 1 255 ? -5.543 -5.699 0.181 1.00 98.81 255 LEU A C 1
ATOM 1830 O O . LEU A 1 255 ? -5.970 -5.674 1.333 1.00 98.81 255 LEU A O 1
ATOM 1834 N N . THR A 1 256 ? -4.729 -6.659 -0.250 1.00 98.62 256 THR A N 1
ATOM 1835 C CA . THR A 1 256 ? -4.190 -7.718 0.616 1.00 98.62 256 THR A CA 1
ATOM 1836 C C . THR A 1 256 ? -2.716 -7.463 0.884 1.00 98.62 256 THR A C 1
ATOM 1838 O O . THR A 1 256 ? -1.929 -7.329 -0.049 1.00 98.62 256 THR A O 1
ATOM 1841 N N . ILE A 1 257 ? -2.319 -7.417 2.150 1.00 98.25 257 ILE A N 1
ATOM 1842 C CA . ILE A 1 257 ? -0.914 -7.299 2.541 1.00 98.25 257 ILE A CA 1
ATOM 1843 C C . ILE A 1 257 ? -0.409 -8.704 2.861 1.00 98.25 257 ILE A C 1
ATOM 1845 O O . ILE A 1 257 ? -0.717 -9.225 3.927 1.00 98.25 257 ILE A O 1
ATOM 1849 N N . ALA A 1 258 ? 0.286 -9.350 1.924 1.00 96.19 258 ALA A N 1
ATOM 1850 C CA . ALA A 1 258 ? 0.789 -10.715 2.104 1.00 96.19 258 ALA A CA 1
ATOM 1851 C C . ALA A 1 258 ? 2.210 -10.752 2.688 1.00 96.19 258 ALA A C 1
ATOM 1853 O O . ALA A 1 258 ? 2.603 -11.754 3.281 1.00 96.19 258 ALA A O 1
ATOM 1854 N N . GLU A 1 259 ? 2.957 -9.659 2.555 1.00 93.31 259 GLU A N 1
ATOM 1855 C CA . GLU A 1 259 ? 4.315 -9.501 3.072 1.00 93.31 259 GLU A CA 1
ATOM 1856 C C . GLU A 1 259 ? 4.485 -8.166 3.802 1.00 93.31 259 GLU A C 1
ATOM 1858 O O . GLU A 1 259 ? 3.609 -7.301 3.760 1.00 93.31 259 GLU A O 1
ATOM 1863 N N . GLY A 1 260 ? 5.598 -8.023 4.523 1.00 92.81 260 GLY A N 1
ATOM 1864 C CA . GLY A 1 260 ? 5.828 -6.900 5.426 1.00 92.81 260 GLY A CA 1
ATOM 1865 C C . GLY A 1 260 ? 5.750 -5.519 4.766 1.00 92.81 260 GLY A C 1
ATOM 1866 O O . GLY A 1 260 ? 6.023 -5.338 3.585 1.00 92.81 260 GLY A O 1
ATOM 1867 N N . LEU A 1 261 ? 5.391 -4.511 5.556 1.00 97.19 261 LEU A N 1
ATOM 1868 C CA . LEU A 1 261 ? 5.443 -3.114 5.130 1.00 97.19 261 LEU A CA 1
ATOM 1869 C C . LEU A 1 261 ? 6.232 -2.288 6.133 1.00 97.19 261 LEU A C 1
ATOM 1871 O O . LEU A 1 261 ? 6.043 -2.446 7.344 1.00 97.19 261 LEU A O 1
ATOM 1875 N N . GLN A 1 262 ? 7.040 -1.361 5.627 1.00 96.31 262 GLN A N 1
ATOM 1876 C CA . GLN A 1 262 ? 7.798 -0.426 6.446 1.00 96.31 262 GLN A CA 1
ATOM 1877 C C . GLN A 1 262 ? 7.770 0.992 5.866 1.00 96.31 262 GLN A C 1
ATOM 1879 O O . GLN A 1 262 ? 7.945 1.189 4.663 1.00 96.31 262 GLN A O 1
ATOM 1884 N N . ALA A 1 263 ? 7.595 1.987 6.736 1.00 97.25 263 ALA A N 1
ATOM 1885 C CA . ALA A 1 263 ? 7.781 3.397 6.407 1.00 97.25 263 ALA A CA 1
ATOM 1886 C C . ALA A 1 263 ? 8.420 4.168 7.570 1.00 97.25 263 ALA A C 1
ATOM 1888 O O . ALA A 1 263 ? 8.189 3.855 8.738 1.00 97.25 263 ALA A O 1
ATOM 1889 N N . GLU A 1 264 ? 9.205 5.201 7.276 1.00 97.19 264 GLU A N 1
ATOM 1890 C CA . GLU A 1 264 ? 9.851 6.000 8.328 1.00 97.19 264 GLU A CA 1
ATOM 1891 C C . GLU A 1 264 ? 8.975 7.126 8.883 1.00 97.19 264 GLU A C 1
ATOM 1893 O O . GLU A 1 264 ? 9.233 7.598 9.993 1.00 97.19 264 GLU A O 1
ATOM 1898 N N . SER A 1 265 ? 7.928 7.513 8.155 1.00 97.56 265 SER A N 1
ATOM 1899 C CA . SER A 1 265 ? 6.949 8.524 8.559 1.00 97.56 265 SER A CA 1
ATOM 1900 C C . SER A 1 265 ? 5.556 7.904 8.697 1.00 97.56 265 SER A C 1
ATOM 1902 O O . SER A 1 265 ? 5.350 7.062 9.571 1.00 97.56 265 SER A O 1
ATOM 1904 N N . ALA A 1 266 ? 4.581 8.329 7.884 1.00 97.94 266 ALA A N 1
ATOM 1905 C CA . ALA A 1 266 ? 3.214 7.822 7.936 1.00 97.94 266 ALA A CA 1
ATOM 1906 C C . ALA A 1 266 ? 2.975 6.746 6.873 1.00 97.94 266 ALA A C 1
ATOM 1908 O O . ALA A 1 266 ? 3.425 6.877 5.728 1.00 97.94 266 ALA A O 1
ATOM 1909 N N . LEU A 1 267 ? 2.177 5.749 7.244 1.00 98.69 267 LEU A N 1
ATOM 1910 C CA . LEU A 1 267 ? 1.797 4.617 6.411 1.00 98.69 267 LEU A CA 1
ATOM 1911 C C . LEU A 1 267 ? 0.271 4.595 6.266 1.00 98.69 267 LEU A C 1
ATOM 1913 O O . LEU A 1 267 ? -0.456 4.494 7.251 1.00 98.69 267 LEU A O 1
ATOM 1917 N N . SER A 1 268 ? -0.225 4.726 5.037 1.00 98.62 268 SER A N 1
ATOM 1918 C CA . SER A 1 268 ? -1.653 4.740 4.715 1.00 98.62 268 SER A CA 1
ATOM 1919 C C . SER A 1 268 ? -2.001 3.579 3.797 1.00 98.62 268 SER A C 1
ATOM 1921 O O . SER A 1 268 ? -1.494 3.493 2.678 1.00 98.62 268 SER A O 1
ATOM 1923 N N . LEU A 1 269 ? -2.931 2.736 4.234 1.00 98.81 269 LEU A N 1
ATOM 1924 C CA . LEU A 1 269 ? -3.427 1.597 3.473 1.00 98.81 269 LEU A CA 1
ATOM 1925 C C . LEU A 1 269 ? -4.907 1.763 3.179 1.00 98.81 269 LEU A C 1
ATOM 1927 O O . LEU A 1 269 ? -5.706 2.056 4.071 1.00 98.81 269 LEU A O 1
ATOM 1931 N N . ARG A 1 270 ? -5.275 1.563 1.915 1.00 98.50 270 ARG A N 1
ATOM 1932 C CA . ARG A 1 270 ? -6.648 1.739 1.464 1.00 98.50 270 ARG A CA 1
ATOM 1933 C C . ARG A 1 270 ? -7.092 0.640 0.513 1.00 98.50 270 ARG A C 1
ATOM 1935 O O . ARG A 1 270 ? -6.523 0.483 -0.562 1.00 98.50 270 ARG A O 1
ATOM 1942 N N . GLY A 1 271 ? -8.165 -0.049 0.868 1.00 98.31 271 GLY A N 1
ATOM 1943 C CA . GLY A 1 271 ? -8.923 -0.887 -0.054 1.00 98.31 271 GLY A CA 1
ATOM 1944 C C . GLY A 1 271 ? -10.321 -0.313 -0.191 1.00 98.31 271 GLY A C 1
ATOM 1945 O O . GLY A 1 271 ? -11.038 -0.225 0.797 1.00 98.31 271 GLY A O 1
ATOM 1946 N N . ASP A 1 272 ? -10.716 0.130 -1.384 1.00 95.06 272 ASP A N 1
ATOM 1947 C CA . ASP A 1 272 ? -12.038 0.752 -1.559 1.00 95.06 272 ASP A CA 1
ATOM 1948 C C . ASP A 1 272 ? -13.198 -0.236 -1.308 1.00 95.06 272 ASP A C 1
ATOM 1950 O O . ASP A 1 272 ? -14.308 0.203 -1.015 1.00 95.06 272 ASP A O 1
ATOM 1954 N N . GLN A 1 273 ? -12.957 -1.550 -1.423 1.00 94.19 273 GLN A N 1
ATOM 1955 C CA . GLN A 1 273 ? -13.914 -2.602 -1.050 1.00 94.19 273 GLN A CA 1
ATOM 1956 C C . GLN A 1 273 ? -13.485 -3.331 0.222 1.00 94.19 273 GLN A C 1
ATOM 1958 O O . GLN A 1 273 ? -14.272 -3.447 1.157 1.00 94.19 273 GLN A O 1
ATOM 1963 N N . ALA A 1 274 ? -12.252 -3.838 0.241 1.00 97.94 274 ALA A N 1
ATOM 1964 C CA . ALA A 1 274 ? -11.747 -4.636 1.346 1.00 97.94 274 ALA A CA 1
ATOM 1965 C C . ALA A 1 274 ? -10.248 -4.414 1.572 1.00 97.94 274 ALA A C 1
ATOM 1967 O O . ALA A 1 274 ? -9.502 -4.136 0.637 1.00 97.94 274 ALA A O 1
ATOM 1968 N N . LEU A 1 275 ? -9.795 -4.576 2.810 1.00 98.69 275 LEU A N 1
ATOM 1969 C CA . LEU A 1 275 ? -8.395 -4.515 3.200 1.00 98.69 275 LEU A CA 1
ATOM 1970 C C . LEU A 1 275 ? -8.112 -5.656 4.167 1.00 98.69 275 LEU A C 1
ATOM 1972 O O . LEU A 1 275 ? -8.791 -5.781 5.185 1.00 98.69 275 LEU A O 1
ATOM 1976 N N . ALA A 1 276 ? -7.102 -6.464 3.857 1.00 98.44 276 ALA A N 1
ATOM 1977 C CA . ALA A 1 276 ? -6.731 -7.616 4.661 1.00 98.44 276 ALA A CA 1
ATOM 1978 C C . ALA A 1 276 ? -5.242 -7.616 5.017 1.00 98.44 276 ALA A C 1
ATOM 1980 O O . ALA A 1 276 ? -4.385 -7.502 4.140 1.00 98.44 276 ALA A O 1
ATOM 1981 N N . ILE A 1 277 ? -4.950 -7.806 6.304 1.00 98.12 277 ILE A N 1
ATOM 1982 C CA . ILE A 1 277 ? -3.615 -8.104 6.831 1.00 98.12 277 ILE A CA 1
ATOM 1983 C C . ILE A 1 277 ? -3.709 -9.447 7.562 1.00 98.12 277 ILE A C 1
ATOM 1985 O O . ILE A 1 277 ? -4.205 -9.483 8.691 1.00 98.12 277 ILE A O 1
ATOM 1989 N N . PRO A 1 278 ? -3.292 -10.557 6.935 1.00 97.19 278 PRO A N 1
ATOM 1990 C CA . PRO A 1 278 ? -3.291 -11.876 7.555 1.00 97.19 278 PRO A CA 1
ATOM 1991 C C . PRO A 1 278 ? -2.331 -11.981 8.751 1.00 97.19 278 PRO A C 1
ATOM 1993 O O . PRO A 1 278 ? -1.429 -11.165 8.932 1.00 97.19 278 PRO A O 1
ATOM 1996 N N . ALA A 1 279 ? -2.518 -13.036 9.545 1.00 96.12 279 ALA A N 1
ATOM 1997 C CA . ALA A 1 279 ? -1.610 -13.431 10.621 1.00 96.12 279 ALA A CA 1
ATOM 1998 C C . ALA A 1 279 ? -0.182 -13.676 10.094 1.00 96.12 279 ALA A C 1
ATOM 2000 O O . ALA A 1 279 ? -0.006 -14.127 8.958 1.00 96.12 279 ALA A O 1
ATOM 2001 N N . GLY A 1 280 ? 0.835 -13.382 10.907 1.00 94.81 280 GLY A N 1
ATOM 2002 C CA . GLY A 1 280 ? 2.249 -13.499 10.531 1.00 94.81 280 GLY A CA 1
ATOM 2003 C C . GLY A 1 280 ? 2.808 -12.364 9.660 1.00 94.81 280 GLY A C 1
ATOM 2004 O O . GLY A 1 280 ? 4.013 -12.339 9.414 1.00 94.81 280 GLY A O 1
ATOM 2005 N N . VAL A 1 281 ? 1.982 -11.410 9.217 1.00 96.38 281 VAL A N 1
ATOM 2006 C CA . VAL A 1 281 ? 2.421 -10.233 8.446 1.00 96.38 281 VAL A CA 1
ATOM 2007 C C . VAL A 1 281 ? 2.669 -9.050 9.380 1.00 96.38 281 VAL A C 1
ATOM 2009 O O . VAL A 1 281 ? 1.857 -8.773 10.261 1.00 96.38 281 VAL A O 1
ATOM 2012 N N . SER A 1 282 ? 3.773 -8.320 9.187 1.00 95.94 282 SER A N 1
ATOM 2013 C CA . SER A 1 282 ? 4.105 -7.137 9.992 1.00 95.94 282 SER A CA 1
ATOM 2014 C C . SER A 1 282 ? 3.966 -5.829 9.214 1.00 95.94 282 SER A C 1
ATOM 2016 O O . SER A 1 282 ? 4.562 -5.684 8.148 1.00 95.94 282 SER A O 1
ATOM 2018 N N . VAL A 1 283 ? 3.276 -4.846 9.790 1.00 98.12 283 VAL A N 1
ATOM 2019 C CA . VAL A 1 283 ? 3.188 -3.476 9.261 1.00 98.12 283 VAL A CA 1
ATOM 2020 C C . VAL A 1 283 ? 3.787 -2.509 10.276 1.00 98.12 283 VAL A C 1
ATOM 2022 O O . VAL A 1 283 ? 3.330 -2.440 11.419 1.00 98.12 283 VAL A O 1
ATOM 2025 N N . GLN A 1 284 ? 4.829 -1.783 9.871 1.00 97.56 284 GLN A N 1
ATOM 2026 C CA . GLN A 1 284 ? 5.637 -0.961 10.768 1.00 97.56 284 GLN A CA 1
ATOM 2027 C C . GLN A 1 284 ? 5.802 0.463 10.238 1.00 97.56 284 GLN A C 1
ATOM 2029 O O . GLN A 1 284 ? 6.112 0.682 9.069 1.00 97.56 284 GLN A O 1
ATOM 2034 N N . THR A 1 285 ? 5.624 1.442 11.117 1.00 97.81 285 THR A N 1
ATOM 2035 C CA . THR A 1 285 ? 5.861 2.853 10.822 1.00 97.81 285 THR A CA 1
ATOM 2036 C C . THR A 1 285 ? 6.253 3.603 12.095 1.00 97.81 285 THR A C 1
ATOM 2038 O O . THR A 1 285 ? 5.924 3.157 13.193 1.00 97.81 285 THR A O 1
ATOM 2041 N N . ARG A 1 286 ? 6.967 4.733 12.004 1.00 94.19 286 ARG A N 1
ATOM 2042 C CA . ARG A 1 286 ? 7.327 5.513 13.215 1.00 94.19 286 ARG A CA 1
ATOM 2043 C C . ARG A 1 286 ? 6.263 6.519 13.649 1.00 94.19 286 ARG A C 1
ATOM 2045 O O . ARG A 1 286 ? 6.293 6.959 14.796 1.00 94.19 286 ARG A O 1
ATOM 2052 N N . ASP A 1 287 ? 5.371 6.900 12.740 1.00 96.62 287 ASP A N 1
ATOM 2053 C CA . ASP A 1 287 ? 4.343 7.916 12.965 1.00 96.62 287 ASP A CA 1
ATOM 2054 C C . ASP A 1 287 ? 2.932 7.294 12.901 1.00 96.62 287 ASP A C 1
ATOM 2056 O O . ASP A 1 287 ? 2.662 6.284 13.557 1.00 96.62 287 ASP A O 1
ATOM 2060 N N . LEU A 1 288 ? 2.038 7.872 12.097 1.00 97.44 288 LEU A N 1
ATOM 2061 C CA . LEU A 1 288 ? 0.669 7.412 11.916 1.00 97.44 288 LEU A CA 1
ATOM 2062 C C . LEU A 1 288 ? 0.584 6.203 10.972 1.00 97.44 288 LEU A C 1
ATOM 2064 O O . LEU A 1 288 ? 0.968 6.293 9.803 1.00 97.44 288 LEU A O 1
ATOM 2068 N N . LEU A 1 289 ? -0.038 5.126 11.449 1.00 98.44 289 LEU A N 1
ATOM 2069 C CA . LEU A 1 289 ? -0.564 4.034 10.636 1.00 98.44 289 LEU A CA 1
ATOM 2070 C C . LEU A 1 289 ? -2.074 4.217 10.448 1.00 98.44 289 LEU A C 1
ATOM 2072 O O . LEU A 1 289 ? -2.839 4.192 11.412 1.00 98.44 289 LEU A O 1
ATOM 2076 N N . GLN A 1 290 ? -2.512 4.403 9.206 1.00 98.12 290 GLN A N 1
ATOM 2077 C CA . GLN A 1 290 ? -3.912 4.642 8.873 1.00 98.12 290 GLN A CA 1
ATOM 2078 C C . GLN A 1 290 ? -4.460 3.569 7.931 1.00 98.12 290 GLN A C 1
ATOM 2080 O O . GLN A 1 290 ? -3.894 3.310 6.869 1.00 98.12 290 GLN A O 1
ATOM 2085 N N . PHE A 1 291 ? -5.618 3.021 8.282 1.00 98.06 291 PHE A N 1
ATOM 2086 C CA . PHE A 1 291 ? -6.406 2.121 7.445 1.00 98.06 291 PHE A CA 1
ATOM 2087 C C . PHE A 1 291 ? -7.655 2.832 6.931 1.00 98.06 291 PHE A C 1
ATOM 2089 O O . PHE A 1 291 ? -8.280 3.591 7.671 1.00 98.06 291 PHE A O 1
ATOM 2096 N N . HIS A 1 292 ? -8.044 2.563 5.685 1.00 96.50 292 HIS A N 1
ATOM 2097 C CA . HIS A 1 292 ? -9.328 2.995 5.136 1.00 96.50 292 HIS A CA 1
ATOM 2098 C C . HIS A 1 292 ? -9.962 1.904 4.272 1.00 96.50 292 HIS A C 1
ATOM 2100 O O . HIS A 1 292 ? -9.399 1.544 3.236 1.00 96.50 292 HIS A O 1
ATOM 2106 N N . SER A 1 293 ? -11.110 1.370 4.689 1.00 96.81 293 SER A N 1
ATOM 2107 C CA . SER A 1 293 ? -11.814 0.310 3.955 1.00 96.81 293 SER A CA 1
ATOM 2108 C C . SER A 1 293 ? -13.240 0.122 4.459 1.00 96.81 293 SER A C 1
ATOM 2110 O O . SER A 1 293 ? -13.494 0.352 5.638 1.00 96.81 293 SER A O 1
ATOM 2112 N N . GLY A 1 294 ? -14.138 -0.360 3.591 1.00 89.62 294 GLY A N 1
ATOM 2113 C CA . GLY A 1 294 ? -15.479 -0.787 4.008 1.00 89.62 294 GLY A CA 1
ATOM 2114 C C . GLY A 1 294 ? -15.532 -2.208 4.568 1.00 89.62 294 GLY A C 1
ATOM 2115 O O . GLY A 1 294 ? -16.450 -2.593 5.284 1.00 89.62 294 GLY A O 1
ATOM 2116 N N . THR A 1 295 ? -14.516 -3.019 4.293 1.00 96.00 295 THR A N 1
ATOM 2117 C CA . THR A 1 295 ? -14.297 -4.295 4.978 1.00 96.00 295 THR A CA 1
ATOM 2118 C C . THR A 1 295 ? -12.835 -4.373 5.381 1.00 96.00 295 THR A C 1
ATOM 2120 O O . THR A 1 295 ? -11.959 -4.406 4.522 1.00 96.00 295 THR A O 1
ATOM 2123 N N . LEU A 1 296 ? -12.540 -4.350 6.673 1.00 96.94 296 LEU A N 1
ATOM 2124 C CA . LEU A 1 296 ? -11.183 -4.386 7.204 1.00 96.94 296 LEU A CA 1
ATOM 2125 C C . LEU A 1 296 ? -11.001 -5.641 8.052 1.00 96.94 296 LEU A C 1
ATOM 2127 O O . LEU A 1 296 ? -11.735 -5.825 9.015 1.00 96.94 296 LEU A O 1
ATOM 2131 N N . THR A 1 297 ? -10.004 -6.460 7.728 1.00 96.44 297 THR A N 1
ATOM 2132 C CA . THR A 1 297 ? -9.577 -7.595 8.559 1.00 96.44 297 THR A CA 1
ATOM 2133 C C . THR A 1 297 ? -8.099 -7.455 8.894 1.00 96.44 297 THR A C 1
ATOM 2135 O O . THR A 1 297 ? -7.261 -7.454 7.985 1.00 96.44 297 THR A O 1
ATOM 2138 N N . VAL A 1 298 ? -7.760 -7.351 10.177 1.00 95.69 298 VAL A N 1
ATOM 2139 C CA . VAL A 1 298 ? -6.371 -7.226 10.633 1.00 95.69 298 VAL A CA 1
ATOM 2140 C C . VAL A 1 298 ? -6.061 -8.290 11.672 1.00 95.69 298 VAL A C 1
ATOM 2142 O O . VAL A 1 298 ? -6.584 -8.247 12.781 1.00 95.69 298 VAL A O 1
ATOM 2145 N N . PHE A 1 299 ? -5.178 -9.213 11.300 1.00 95.19 299 PHE A N 1
ATOM 2146 C CA . PHE A 1 299 ? -4.679 -10.307 12.133 1.00 95.19 299 PHE A CA 1
ATOM 2147 C C . PHE A 1 299 ? -3.153 -10.291 12.295 1.00 95.19 299 PHE A C 1
ATOM 2149 O O . PHE A 1 299 ? -2.617 -11.049 13.093 1.00 95.19 299 PHE A O 1
ATOM 2156 N N . GLY A 1 300 ? -2.441 -9.444 11.549 1.00 94.62 300 GLY A N 1
ATOM 2157 C CA . GLY A 1 300 ? -0.984 -9.322 11.627 1.00 94.62 300 GLY A CA 1
ATOM 2158 C C . GLY A 1 300 ? -0.474 -8.546 12.846 1.00 94.62 300 GLY A C 1
ATOM 2159 O O . GLY A 1 300 ? -1.224 -8.185 13.753 1.00 94.62 300 GLY A O 1
ATOM 2160 N N . THR A 1 301 ? 0.824 -8.253 12.846 1.00 96.12 301 THR A N 1
ATOM 2161 C CA . THR A 1 301 ? 1.502 -7.435 13.862 1.00 96.12 301 THR A CA 1
ATOM 2162 C C . THR A 1 301 ? 1.629 -5.984 13.402 1.00 96.12 301 THR A C 1
ATOM 2164 O O . THR A 1 301 ? 2.094 -5.718 12.292 1.00 96.12 301 THR A O 1
ATOM 2167 N N . LEU A 1 302 ? 1.266 -5.036 14.269 1.00 96.81 302 LEU A N 1
ATOM 2168 C CA . LEU A 1 302 ? 1.292 -3.602 13.981 1.00 96.81 302 LEU A CA 1
ATOM 2169 C C . LEU A 1 302 ? 2.262 -2.850 14.897 1.00 96.81 302 LEU A C 1
ATOM 2171 O O . LEU A 1 302 ? 2.244 -3.017 16.119 1.00 96.81 302 LEU A O 1
ATOM 2175 N N . SER A 1 303 ? 3.067 -1.959 14.319 1.00 97.25 303 SER A N 1
ATOM 2176 C CA . SER A 1 303 ? 3.923 -1.037 15.069 1.00 97.25 303 SER A CA 1
ATOM 2177 C C . SER A 1 303 ? 3.809 0.383 14.516 1.00 97.25 303 SER A C 1
ATOM 2179 O O . SER A 1 303 ? 4.092 0.612 13.344 1.00 97.25 303 SER A O 1
ATOM 2181 N N . ALA A 1 304 ? 3.361 1.318 15.353 1.00 97.31 304 ALA A N 1
ATOM 2182 C CA . ALA A 1 304 ? 3.174 2.737 15.048 1.00 97.31 304 ALA A CA 1
ATOM 2183 C C . ALA A 1 304 ? 3.176 3.587 16.333 1.00 97.31 304 ALA A C 1
ATOM 2185 O O . ALA A 1 304 ? 3.031 3.045 17.436 1.00 97.31 304 ALA A O 1
ATOM 2186 N N . SER A 1 305 ? 3.304 4.913 16.203 1.00 96.12 305 SER A N 1
ATOM 2187 C CA . SER A 1 305 ? 3.043 5.841 17.318 1.00 96.12 305 SER A CA 1
ATOM 2188 C C . SER A 1 305 ? 1.545 6.116 17.487 1.00 96.12 305 SER A C 1
ATOM 2190 O O . SER A 1 305 ? 1.084 6.377 18.598 1.00 96.12 305 SER A O 1
ATOM 2192 N N . GLU A 1 306 ? 0.787 6.010 16.395 1.00 95.00 306 GLU A N 1
ATOM 2193 C CA . GLU A 1 306 ? -0.662 6.162 16.358 1.00 95.00 306 GLU A CA 1
ATOM 2194 C C . GLU A 1 306 ? -1.266 5.218 15.310 1.00 95.00 306 GLU A C 1
ATOM 2196 O O . GLU A 1 306 ? -0.736 5.093 14.205 1.00 95.00 306 GLU A O 1
ATOM 2201 N N . ILE A 1 307 ? -2.395 4.579 15.635 1.00 94.81 307 ILE A N 1
ATOM 2202 C CA . ILE A 1 307 ? -3.144 3.728 14.703 1.00 94.81 307 ILE A CA 1
ATOM 2203 C C . ILE A 1 307 ? -4.568 4.265 14.545 1.00 94.81 307 ILE A C 1
ATOM 2205 O O . ILE A 1 307 ? -5.301 4.402 15.529 1.00 94.81 307 ILE A O 1
ATOM 2209 N N . ARG A 1 308 ? -4.973 4.535 13.299 1.00 93.62 308 ARG A N 1
ATOM 2210 C CA . ARG A 1 308 ? -6.324 4.992 12.941 1.00 93.62 308 ARG A CA 1
ATOM 2211 C C . ARG A 1 308 ? -6.985 4.064 11.935 1.00 93.62 308 ARG A C 1
ATOM 2213 O O . ARG A 1 308 ? -6.390 3.712 10.920 1.00 93.62 308 ARG A O 1
ATOM 2220 N N . VAL A 1 309 ? -8.245 3.743 12.179 1.00 93.88 309 VAL A N 1
ATOM 2221 C CA . VAL A 1 309 ? -9.110 2.994 11.270 1.00 93.88 309 VAL A CA 1
ATOM 2222 C C . VAL A 1 309 ? -10.237 3.908 10.818 1.00 93.88 309 VAL A C 1
ATOM 2224 O O . VAL A 1 309 ? -10.960 4.442 11.654 1.00 93.88 309 VAL A O 1
ATOM 2227 N N . LEU A 1 310 ? -10.375 4.083 9.507 1.00 90.88 310 LEU A N 1
ATOM 2228 C CA . LEU A 1 310 ? -11.406 4.907 8.889 1.00 90.88 310 LEU A CA 1
ATOM 2229 C C . LEU A 1 310 ? -12.344 4.034 8.044 1.00 90.88 310 LEU A C 1
ATOM 2231 O O . LEU A 1 310 ? -11.901 3.375 7.103 1.00 90.88 310 LEU A O 1
ATOM 2235 N N . GLY A 1 311 ? -13.632 4.076 8.349 1.00 88.06 311 GLY A N 1
ATOM 2236 C CA . GLY A 1 311 ? -14.703 3.516 7.537 1.00 88.06 311 GLY A CA 1
ATOM 2237 C C . GLY A 1 311 ? -14.993 4.353 6.292 1.00 88.06 311 GLY A C 1
ATOM 2238 O O . GLY A 1 311 ? -14.277 5.309 5.957 1.00 88.06 311 GLY A O 1
ATOM 2239 N N . THR A 1 312 ? -16.045 3.975 5.583 1.00 89.06 312 THR A N 1
ATOM 2240 C CA . THR A 1 312 ? -16.563 4.644 4.397 1.00 89.06 312 THR A CA 1
ATOM 2241 C C . THR A 1 312 ? -17.869 5.386 4.723 1.00 89.06 312 THR A C 1
ATOM 2243 O O . THR A 1 312 ? -18.137 5.765 5.858 1.00 89.06 312 THR A O 1
ATOM 2246 N N . ASN A 1 313 ? -18.657 5.712 3.695 1.00 84.88 313 ASN A N 1
ATOM 2247 C CA . ASN A 1 313 ? -19.975 6.330 3.869 1.00 84.88 313 ASN A CA 1
ATOM 2248 C C . ASN A 1 313 ? -21.115 5.290 3.906 1.00 84.88 313 ASN A C 1
ATOM 2250 O O . ASN A 1 313 ? -22.280 5.688 3.875 1.00 84.88 313 ASN A O 1
ATOM 2254 N N . GLY A 1 314 ? -20.801 3.996 3.833 1.00 84.56 314 GLY A N 1
ATOM 2255 C CA . GLY A 1 314 ? -21.774 2.906 3.858 1.00 84.56 314 GLY A CA 1
ATOM 2256 C C . GLY A 1 314 ? -21.494 1.939 5.001 1.00 84.56 314 GLY A C 1
ATOM 2257 O O . GLY A 1 314 ? -20.596 2.161 5.793 1.00 84.56 314 GLY A O 1
ATOM 2258 N N . ASP A 1 315 ? -22.268 0.860 5.059 1.00 87.38 315 ASP A N 1
ATOM 2259 C CA . ASP A 1 315 ? -22.139 -0.160 6.099 1.00 87.38 315 ASP A CA 1
ATOM 2260 C C . ASP A 1 315 ? -20.749 -0.809 6.061 1.00 87.38 315 ASP A C 1
ATOM 2262 O O . ASP A 1 315 ? -20.409 -1.518 5.105 1.00 87.38 315 ASP A O 1
ATOM 2266 N N . ASP A 1 316 ? -19.962 -0.587 7.111 1.00 89.88 316 ASP A N 1
ATOM 2267 C CA . ASP A 1 316 ? -18.598 -1.086 7.202 1.00 89.88 316 ASP A CA 1
ATOM 2268 C C . ASP A 1 316 ? -18.473 -2.256 8.187 1.00 89.88 316 ASP A C 1
ATOM 2270 O O . ASP A 1 316 ? -19.139 -2.329 9.223 1.00 89.88 316 ASP A O 1
ATOM 2274 N N . THR A 1 317 ? -17.568 -3.187 7.888 1.00 92.25 317 THR A N 1
ATOM 2275 C CA . THR A 1 317 ? -17.188 -4.277 8.798 1.00 92.25 317 THR A CA 1
ATOM 2276 C C . THR A 1 317 ? -15.707 -4.184 9.128 1.00 92.25 317 THR A C 1
ATOM 2278 O O . THR A 1 317 ? -14.863 -4.256 8.240 1.00 92.25 317 THR A O 1
ATOM 2281 N N . ILE A 1 318 ? -15.388 -4.046 10.411 1.00 91.06 318 ILE A N 1
ATOM 2282 C CA . ILE A 1 318 ? -14.030 -3.924 10.933 1.00 91.06 318 ILE A CA 1
ATOM 2283 C C . ILE A 1 318 ? -13.790 -5.082 11.899 1.00 91.06 318 ILE A C 1
ATOM 2285 O O . ILE A 1 318 ? -14.295 -5.091 13.017 1.00 91.06 318 ILE A O 1
ATOM 2289 N N . GLU A 1 319 ? -12.999 -6.056 11.478 1.00 91.31 319 GLU A N 1
ATOM 2290 C CA . GLU A 1 319 ? -12.490 -7.133 12.318 1.00 91.31 319 GLU A CA 1
ATOM 2291 C C . GLU A 1 319 ? -11.013 -6.861 12.615 1.00 91.31 319 GLU A C 1
ATOM 2293 O O . GLU A 1 319 ? -10.148 -6.965 11.743 1.00 91.31 319 GLU A O 1
ATOM 2298 N N . PHE A 1 320 ? -10.719 -6.448 13.845 1.00 86.44 320 PHE A N 1
ATOM 2299 C CA . PHE A 1 320 ? -9.403 -5.930 14.209 1.00 86.44 320 PHE A CA 1
ATOM 2300 C C . PHE A 1 320 ? -8.844 -6.703 15.402 1.00 86.44 320 PHE A C 1
ATOM 2302 O O . PHE A 1 320 ? -9.034 -6.322 16.554 1.00 86.44 320 PHE A O 1
ATOM 2309 N N . LEU A 1 321 ? -8.159 -7.806 15.099 1.00 88.25 321 LEU A N 1
ATOM 2310 C CA . LEU A 1 321 ? -7.596 -8.780 16.037 1.00 88.25 321 LEU A CA 1
ATOM 2311 C C . LEU A 1 321 ? -6.094 -8.977 15.759 1.00 88.25 321 LEU A C 1
ATOM 2313 O O . LEU A 1 321 ? -5.678 -10.092 15.433 1.00 88.25 321 LEU A O 1
ATOM 2317 N N . PRO A 1 322 ? -5.266 -7.915 15.824 1.00 90.00 322 PRO A N 1
ATOM 2318 C CA . PRO A 1 322 ? -3.848 -8.042 15.524 1.00 90.00 322 PRO A CA 1
ATOM 2319 C C . PRO A 1 322 ? -3.167 -8.989 16.520 1.00 90.00 322 PRO A C 1
ATOM 2321 O O . PRO A 1 322 ? -3.439 -8.935 17.720 1.00 90.00 322 PRO A O 1
ATOM 2324 N N . GLU A 1 323 ? -2.232 -9.810 16.039 1.00 91.38 323 GLU A N 1
ATOM 2325 C CA . GLU A 1 323 ? -1.363 -10.646 16.884 1.00 91.38 323 GLU A CA 1
ATOM 2326 C C . GLU A 1 323 ? -0.643 -9.820 17.955 1.00 91.38 323 GLU A C 1
ATOM 2328 O O . GLU A 1 323 ? -0.483 -10.250 19.099 1.00 91.38 323 GLU A O 1
ATOM 2333 N N . SER A 1 324 ? -0.209 -8.617 17.579 1.00 88.62 324 SER A N 1
ATOM 2334 C CA . SER A 1 324 ? 0.289 -7.614 18.509 1.00 88.62 324 SER A CA 1
ATOM 2335 C C . SER A 1 324 ? 0.120 -6.208 17.938 1.00 88.62 324 SER A C 1
ATOM 2337 O O . SER A 1 324 ? 0.122 -6.006 16.723 1.00 88.62 324 SER A O 1
ATOM 2339 N N . SER A 1 325 ? -0.021 -5.229 18.827 1.00 89.94 325 SER A N 1
ATOM 2340 C CA . SER A 1 325 ? -0.061 -3.809 18.484 1.00 89.94 325 SER A CA 1
ATOM 2341 C C . SER A 1 325 ? 0.793 -3.022 19.473 1.00 89.94 325 SER A C 1
ATOM 2343 O O . SER A 1 325 ? 0.708 -3.259 20.680 1.00 89.94 325 SER A O 1
ATOM 2345 N N . SER A 1 326 ? 1.611 -2.086 18.988 1.00 88.62 326 SER A N 1
ATOM 2346 C CA . SER A 1 326 ? 2.432 -1.222 19.854 1.00 88.62 326 SER A CA 1
ATOM 2347 C C . SER A 1 326 ? 1.613 -0.206 20.649 1.00 88.62 326 SER A C 1
ATOM 2349 O O . SER A 1 326 ? 2.064 0.256 21.697 1.00 88.62 326 SER A O 1
ATOM 2351 N N . VAL A 1 327 ? 0.434 0.156 20.143 1.00 87.50 327 VAL A N 1
ATOM 2352 C CA . VAL A 1 327 ? -0.469 1.144 20.738 1.00 87.50 327 VAL A CA 1
ATOM 2353 C C . VAL A 1 327 ? -1.933 0.713 20.583 1.00 87.50 327 VAL A C 1
ATOM 2355 O O . VAL A 1 327 ? -2.259 -0.045 19.663 1.00 87.50 327 VAL A O 1
ATOM 2358 N N . PRO A 1 328 ? -2.832 1.190 21.458 1.00 84.44 328 PRO A N 1
ATOM 2359 C CA . PRO A 1 328 ? -4.269 1.177 21.207 1.00 84.44 328 PRO A CA 1
ATOM 2360 C C . PRO A 1 328 ? -4.638 1.903 19.903 1.00 84.44 328 PRO A C 1
ATOM 2362 O O . PRO A 1 328 ? -3.881 2.750 19.421 1.00 84.44 328 PRO A O 1
ATOM 2365 N N . PHE A 1 329 ? -5.799 1.594 19.327 1.00 85.00 329 PHE A N 1
ATOM 2366 C CA . PHE A 1 329 ? -6.230 2.158 18.041 1.00 85.00 329 PHE A CA 1
ATOM 2367 C C . PHE A 1 329 ? -7.524 2.970 18.144 1.00 85.00 329 PHE A C 1
ATOM 2369 O O . PHE A 1 329 ? -8.372 2.732 19.006 1.00 85.00 329 PHE A O 1
ATOM 2376 N N . ARG A 1 330 ? -7.667 3.934 17.227 1.00 87.69 330 ARG A N 1
ATOM 2377 C CA . ARG A 1 330 ? -8.820 4.836 17.109 1.00 87.69 330 ARG A CA 1
ATOM 2378 C C . ARG A 1 330 ? -9.654 4.446 15.898 1.00 87.69 330 ARG A C 1
ATOM 2380 O O . ARG A 1 330 ? -9.104 4.343 14.799 1.00 87.69 330 ARG A O 1
ATOM 2387 N N . VAL A 1 331 ? -10.957 4.260 16.077 1.00 89.31 331 VAL A N 1
ATOM 2388 C CA . VAL A 1 331 ? -11.866 3.868 14.993 1.00 89.31 331 VAL A CA 1
ATOM 2389 C C . VAL A 1 331 ? -12.870 4.977 14.717 1.00 89.31 331 VAL A C 1
ATOM 2391 O O . VAL A 1 331 ? -13.640 5.360 15.593 1.00 89.31 331 VAL A O 1
ATOM 2394 N N . ASP A 1 332 ? -12.895 5.451 13.480 1.00 88.62 332 ASP A N 1
ATOM 2395 C CA . ASP A 1 332 ? -13.989 6.236 12.922 1.00 88.62 332 ASP A CA 1
ATOM 2396 C C . ASP A 1 332 ? -14.660 5.399 11.841 1.00 88.62 332 ASP A C 1
ATOM 2398 O O . ASP A 1 332 ? -14.150 5.297 10.732 1.00 88.62 332 ASP A O 1
ATOM 2402 N N . ALA A 1 333 ? -15.777 4.758 12.175 1.00 85.69 333 ALA A N 1
ATOM 2403 C CA . ALA A 1 333 ? -16.505 3.908 11.239 1.00 85.69 333 ALA A CA 1
ATOM 2404 C C . ALA A 1 333 ? -17.362 4.710 10.241 1.00 85.69 333 ALA A C 1
ATOM 2406 O O . ALA A 1 333 ? -18.050 4.117 9.428 1.00 85.69 333 ALA A O 1
ATOM 2407 N N . GLY A 1 334 ? -17.363 6.045 10.296 1.00 83.06 334 GLY A N 1
ATOM 2408 C CA . GLY A 1 334 ? -18.122 6.854 9.349 1.00 83.06 334 GLY A CA 1
ATOM 2409 C C . GLY A 1 334 ? -19.644 6.665 9.432 1.00 83.06 334 GLY A C 1
ATOM 2410 O O . GLY A 1 334 ? -20.235 6.462 10.500 1.00 83.06 334 GLY A O 1
ATOM 2411 N N . ALA A 1 335 ? -20.303 6.822 8.286 1.00 81.19 335 ALA A N 1
ATOM 2412 C CA . ALA A 1 335 ? -21.759 6.755 8.167 1.00 81.19 335 ALA A CA 1
ATOM 2413 C C . ALA A 1 335 ? -22.211 5.356 7.736 1.00 81.19 335 ALA A C 1
ATOM 2415 O O . ALA A 1 335 ? -21.540 4.743 6.923 1.00 81.19 335 ALA A O 1
ATOM 2416 N N . GLY A 1 336 ? -23.385 4.912 8.192 1.00 83.44 336 GLY A N 1
ATOM 2417 C CA . GLY A 1 336 ? -23.943 3.599 7.851 1.00 83.44 336 GLY A CA 1
ATOM 2418 C C . GLY A 1 336 ? -24.234 2.749 9.085 1.00 83.44 336 GLY A C 1
ATOM 2419 O O . GLY A 1 336 ? -24.138 3.225 10.220 1.00 83.44 336 GLY A O 1
ATOM 2420 N N . ASP A 1 337 ? -24.627 1.499 8.856 1.00 85.81 337 ASP A N 1
ATOM 2421 C CA . ASP A 1 337 ? -24.716 0.473 9.893 1.00 85.81 337 ASP A CA 1
ATOM 2422 C C . ASP A 1 337 ? -23.396 -0.309 9.947 1.00 85.81 337 ASP A C 1
ATOM 2424 O O . ASP A 1 337 ? -23.148 -1.230 9.172 1.00 85.81 337 ASP A O 1
ATOM 2428 N N . ASN A 1 338 ? -22.552 0.047 10.905 1.00 88.88 338 ASN A N 1
ATOM 2429 C CA . ASN A 1 338 ? -21.193 -0.454 11.030 1.00 88.88 338 ASN A CA 1
ATOM 2430 C C . ASN A 1 338 ? -21.088 -1.576 12.063 1.00 88.88 338 ASN A C 1
ATOM 2432 O O . ASN A 1 338 ? -21.824 -1.607 13.055 1.00 88.88 338 ASN A O 1
ATOM 2436 N N . THR A 1 339 ? -20.135 -2.484 11.862 1.00 88.75 339 THR A N 1
ATOM 2437 C CA . THR A 1 339 ? -19.826 -3.586 12.783 1.00 88.75 339 THR A CA 1
ATOM 2438 C C . THR A 1 339 ? -18.334 -3.617 13.091 1.00 88.75 339 THR A C 1
ATOM 2440 O O . THR A 1 339 ? -17.516 -3.683 12.180 1.00 88.75 339 THR A O 1
ATOM 2443 N N . ILE A 1 340 ? -17.981 -3.606 14.375 1.00 86.31 340 ILE A N 1
ATOM 2444 C CA . ILE A 1 340 ? -16.611 -3.653 14.889 1.00 86.31 340 ILE A CA 1
ATOM 2445 C C . ILE A 1 340 ? -16.460 -4.897 15.778 1.00 86.31 340 ILE A C 1
ATOM 2447 O O . ILE A 1 340 ? -17.177 -5.049 16.769 1.00 86.31 340 ILE A O 1
ATOM 2451 N N . VAL A 1 341 ? -15.518 -5.780 15.443 1.00 82.31 341 VAL A N 1
ATOM 2452 C CA . VAL A 1 341 ? -15.289 -7.070 16.113 1.00 82.31 341 VAL A CA 1
ATOM 2453 C C . VAL A 1 341 ? -13.846 -7.180 16.609 1.00 82.31 341 VAL A C 1
ATOM 2455 O O . VAL A 1 341 ? -12.906 -6.836 15.892 1.00 82.31 341 VAL A O 1
ATOM 2458 N N . GLY A 1 342 ? -13.679 -7.728 17.820 1.00 66.38 342 GLY A N 1
ATOM 2459 C CA . GLY A 1 342 ? -12.392 -8.244 18.302 1.00 66.38 342 GLY A CA 1
ATOM 2460 C C . GLY A 1 342 ? -11.447 -7.232 18.957 1.00 66.38 342 GLY A C 1
ATOM 2461 O O . GLY A 1 342 ? -10.240 -7.429 19.010 1.00 66.38 342 GLY A O 1
ATOM 2462 N N . VAL A 1 343 ? -11.985 -6.147 19.497 1.00 62.03 343 VAL A N 1
ATOM 2463 C CA . VAL A 1 343 ? -11.204 -4.969 19.879 1.00 62.03 343 VAL A CA 1
ATOM 2464 C C . VAL A 1 343 ? -10.708 -5.009 21.332 1.00 62.03 343 VAL A C 1
ATOM 2466 O O . VAL A 1 343 ? -11.171 -4.273 22.195 1.00 62.03 343 VAL A O 1
ATOM 2469 N N . THR A 1 344 ? -9.725 -5.862 21.624 1.00 55.00 344 THR A N 1
ATOM 2470 C CA . THR A 1 344 ? -9.101 -5.948 22.966 1.00 55.00 344 THR A CA 1
ATOM 2471 C C . THR A 1 344 ? -8.221 -4.738 23.327 1.00 55.00 344 THR A C 1
ATOM 2473 O O . THR A 1 344 ? -7.854 -4.581 24.489 1.00 55.00 344 THR A O 1
ATOM 2476 N N . LEU A 1 345 ? -7.899 -3.872 22.355 1.00 56.72 345 LEU A N 1
ATOM 2477 C CA . LEU A 1 345 ? -7.051 -2.674 22.496 1.00 56.72 345 LEU A CA 1
ATOM 2478 C C . LEU A 1 345 ? -7.688 -1.419 21.859 1.00 56.72 345 LEU A C 1
ATOM 2480 O O . LEU A 1 345 ? -6.999 -0.612 21.229 1.00 56.72 345 LEU A O 1
ATOM 2484 N N . LEU A 1 346 ? -9.007 -1.260 21.983 1.00 64.56 346 LEU A N 1
ATOM 2485 C CA . LEU A 1 346 ? -9.700 -0.059 21.508 1.00 64.56 346 LEU A CA 1
ATOM 2486 C C . LEU A 1 346 ? -9.371 1.142 22.408 1.00 64.56 346 LEU A C 1
ATOM 2488 O O . LEU A 1 346 ? -9.643 1.091 23.606 1.00 64.56 346 LEU A O 1
ATOM 2492 N N . ASP A 1 347 ? -8.801 2.213 21.844 1.00 70.75 347 ASP A N 1
ATOM 2493 C CA . ASP A 1 347 ? -8.619 3.485 22.565 1.00 70.75 347 ASP A CA 1
ATOM 2494 C C . ASP A 1 347 ? -9.910 4.294 22.539 1.00 70.75 347 ASP A C 1
ATOM 2496 O O . ASP A 1 347 ? -10.424 4.709 23.569 1.00 70.75 347 ASP A O 1
ATOM 2500 N N . GLU A 1 348 ? -10.418 4.548 21.332 1.00 79.44 348 GLU A N 1
ATOM 2501 C CA . GLU A 1 348 ? -11.482 5.515 21.089 1.00 79.44 348 GLU A CA 1
ATOM 2502 C C . GLU A 1 348 ? -12.326 5.097 19.878 1.00 79.44 348 GLU A C 1
ATOM 2504 O O . GLU A 1 348 ? -11.786 4.751 18.821 1.00 79.44 348 GLU A O 1
ATOM 2509 N N . VAL A 1 349 ? -13.651 5.205 20.007 1.00 79.44 349 VAL A N 1
ATOM 2510 C CA . VAL A 1 349 ? -14.597 5.146 18.881 1.00 79.44 349 VAL A CA 1
ATOM 2511 C C . VAL A 1 349 ? -15.203 6.518 18.633 1.00 79.44 349 VAL A C 1
ATOM 2513 O O . VAL A 1 349 ? -15.815 7.123 19.519 1.00 79.44 349 VAL A O 1
ATOM 2516 N N . VAL A 1 350 ? -15.066 7.009 17.408 1.00 81.69 350 VAL A N 1
ATOM 2517 C CA . VAL A 1 350 ? -15.630 8.292 16.997 1.00 81.69 350 VAL A CA 1
ATOM 2518 C C . VAL A 1 350 ? -17.147 8.175 16.845 1.00 81.69 350 VAL A C 1
ATOM 2520 O O . VAL A 1 350 ? -17.675 7.253 16.225 1.00 81.69 350 VAL A O 1
ATOM 2523 N N . SER A 1 351 ? -17.854 9.137 17.428 1.00 79.00 351 SER A N 1
ATOM 2524 C CA . SER A 1 351 ? -19.298 9.331 17.322 1.00 79.00 351 SER A CA 1
ATOM 2525 C C . SER A 1 351 ? -19.556 10.697 16.691 1.00 79.00 351 SER A C 1
ATOM 2527 O O . SER A 1 351 ? -19.637 11.715 17.380 1.00 79.00 351 SER A O 1
ATOM 2529 N N . ALA A 1 352 ? -19.645 10.727 15.362 1.00 75.12 352 ALA A N 1
ATOM 2530 C CA . ALA A 1 352 ? -19.893 11.946 14.599 1.00 75.12 352 ALA A CA 1
ATOM 2531 C C . ALA A 1 352 ? -21.390 12.113 14.263 1.00 75.12 352 ALA A C 1
ATOM 2533 O O . ALA A 1 352 ? -22.060 11.120 13.967 1.00 75.12 352 ALA A O 1
ATOM 2534 N N . PRO A 1 353 ? -21.939 13.344 14.271 1.00 80.19 353 PRO A N 1
ATOM 2535 C CA . PRO A 1 353 ? -23.323 13.591 13.872 1.00 80.19 353 PRO A CA 1
ATOM 2536 C C . PRO A 1 353 ? -23.540 13.277 12.385 1.00 80.19 353 PRO A C 1
ATOM 2538 O O . PRO A 1 353 ? -22.987 13.945 11.511 1.00 80.19 353 PRO A O 1
ATOM 2541 N N . VAL A 1 354 ? -24.405 12.302 12.088 1.00 80.62 354 VAL A N 1
ATOM 2542 C CA . VAL A 1 354 ? -24.805 11.954 10.715 1.00 80.62 354 VAL A CA 1
ATOM 2543 C C . VAL A 1 354 ? -26.298 12.217 10.522 1.00 80.62 354 VAL A C 1
ATOM 2545 O O . VAL A 1 354 ? -27.123 11.886 11.376 1.00 80.62 354 VAL A O 1
ATOM 2548 N N . SER A 1 355 ? -26.660 12.825 9.388 1.00 78.06 355 SER A N 1
ATOM 2549 C CA . SER A 1 355 ? -28.060 13.073 9.027 1.00 78.06 355 SER A CA 1
ATOM 2550 C C . SER A 1 355 ? -28.786 11.763 8.736 1.00 78.06 355 SER A C 1
ATOM 2552 O O . SER A 1 355 ? -28.370 11.007 7.863 1.00 78.06 355 SER A O 1
ATOM 2554 N N . GLY A 1 356 ? -29.876 11.506 9.462 1.00 72.06 356 GLY A N 1
ATOM 2555 C CA . GLY A 1 356 ? -30.600 10.232 9.401 1.00 72.06 356 GLY A CA 1
ATOM 2556 C C . GLY A 1 356 ? -30.071 9.165 10.365 1.00 72.06 356 GLY A C 1
ATOM 2557 O O . GLY A 1 356 ? -30.686 8.107 10.465 1.00 72.06 356 GLY A O 1
ATOM 2558 N N . GLY A 1 357 ? -29.003 9.469 11.112 1.00 75.56 357 GLY A N 1
ATOM 2559 C CA . GLY A 1 357 ? -28.364 8.556 12.055 1.00 75.56 357 GLY A CA 1
ATOM 2560 C C . GLY A 1 357 ? -27.245 7.707 11.445 1.00 75.56 357 GLY A C 1
ATOM 2561 O O . GLY A 1 357 ? -27.160 7.532 10.234 1.00 75.56 357 GLY A O 1
ATOM 2562 N N . SER A 1 358 ? -26.387 7.181 12.315 1.00 84.25 358 SER A N 1
ATOM 2563 C CA . SER A 1 358 ? -25.419 6.106 12.050 1.00 84.25 358 SER A CA 1
ATOM 2564 C C . SER A 1 358 ? -25.510 5.112 13.211 1.00 84.25 358 SER A C 1
ATOM 2566 O O . SER A 1 358 ? -25.783 5.547 14.338 1.00 84.25 358 SER A O 1
ATOM 2568 N N . THR A 1 359 ? -25.325 3.813 12.964 1.00 86.19 359 THR A N 1
ATOM 2569 C CA . THR A 1 359 ? -25.315 2.791 14.023 1.00 86.19 359 THR A CA 1
ATOM 2570 C C . THR A 1 359 ? -24.008 2.023 13.985 1.00 86.19 359 THR A C 1
ATOM 2572 O O . THR A 1 359 ? -23.750 1.319 13.020 1.00 86.19 359 THR A O 1
ATOM 2575 N N . THR A 1 360 ? -23.230 2.048 15.059 1.00 85.75 360 THR A N 1
ATOM 2576 C CA . THR A 1 360 ? -21.997 1.260 15.164 1.00 85.75 360 THR A CA 1
ATOM 2577 C C . THR A 1 360 ? -22.162 0.172 16.219 1.00 85.75 360 THR A C 1
ATOM 2579 O O . THR A 1 360 ? -22.411 0.459 17.390 1.00 85.75 360 THR A O 1
ATOM 2582 N N . ARG A 1 361 ? -22.047 -1.091 15.800 1.00 88.75 361 ARG A N 1
ATOM 2583 C CA . ARG A 1 361 ? -22.105 -2.282 16.659 1.00 88.75 361 ARG A CA 1
ATOM 2584 C C . ARG A 1 361 ? -20.712 -2.696 17.083 1.00 88.75 361 ARG A C 1
ATOM 2586 O O . ARG A 1 361 ? -19.806 -2.715 16.258 1.00 88.75 361 ARG A O 1
ATOM 2593 N N . GLN A 1 362 ? -20.550 -3.039 18.350 1.00 87.69 362 GLN A N 1
ATOM 2594 C CA . GLN A 1 362 ? -19.257 -3.356 18.942 1.00 87.69 362 GLN A CA 1
ATOM 2595 C C . GLN A 1 362 ? -19.394 -4.533 19.893 1.00 87.69 362 GLN A C 1
ATOM 2597 O O . GLN A 1 362 ? -20.422 -4.659 20.554 1.00 87.69 362 GLN A O 1
ATOM 2602 N N . THR A 1 363 ? -18.350 -5.343 20.024 1.00 84.69 363 THR A N 1
ATOM 2603 C CA . THR A 1 363 ? -18.285 -6.387 21.052 1.00 84.69 363 THR A CA 1
ATOM 2604 C C . THR A 1 363 ? -17.167 -6.077 22.037 1.00 84.69 363 THR A C 1
ATOM 2606 O O . THR A 1 363 ? -16.018 -5.910 21.631 1.00 84.69 363 THR A O 1
ATOM 2609 N N . VAL A 1 364 ? -17.504 -6.019 23.324 1.00 81.19 364 VAL A N 1
ATOM 2610 C CA . VAL A 1 364 ? -16.559 -5.847 24.436 1.00 81.19 364 VAL A CA 1
ATOM 2611 C C . VAL A 1 364 ? -16.735 -6.989 25.425 1.00 81.19 364 VAL A C 1
ATOM 2613 O O . VAL A 1 364 ? -17.837 -7.510 25.577 1.00 81.19 364 VAL A O 1
ATOM 2616 N N . THR A 1 365 ? -15.669 -7.361 26.121 1.00 80.44 365 THR A N 1
ATOM 2617 C CA . THR A 1 365 ? -15.702 -8.438 27.114 1.00 80.44 365 THR A CA 1
ATOM 2618 C C . THR A 1 365 ? -15.350 -7.886 28.486 1.00 80.44 365 THR A C 1
ATOM 2620 O O . THR A 1 365 ? -14.432 -7.077 28.616 1.00 80.44 365 THR A O 1
ATOM 2623 N N . THR A 1 366 ? -16.066 -8.322 29.518 1.00 81.12 366 THR A N 1
ATOM 2624 C CA . THR A 1 366 ? -15.772 -7.981 30.915 1.00 81.12 366 THR A CA 1
ATOM 2625 C C . THR A 1 366 ? -16.058 -9.168 31.829 1.00 81.12 366 THR A C 1
ATOM 2627 O O . THR A 1 366 ? -16.779 -10.091 31.455 1.00 81.12 366 THR A O 1
ATOM 2630 N N . LYS A 1 367 ? -15.492 -9.165 33.036 1.00 81.19 367 LYS A N 1
ATOM 2631 C CA . LYS A 1 367 ? -15.743 -10.206 34.041 1.00 81.19 367 LYS A CA 1
ATOM 2632 C C . LYS A 1 367 ? -16.968 -9.862 34.885 1.00 81.19 367 LYS A C 1
ATOM 2634 O O . LYS A 1 367 ? -17.246 -8.692 35.145 1.00 81.19 367 LYS A O 1
ATOM 2639 N N . GLU A 1 368 ? -17.680 -10.881 35.358 1.00 80.06 368 GLU A N 1
ATOM 2640 C CA . GLU A 1 368 ? -18.794 -10.680 36.288 1.00 80.06 368 GLU A CA 1
ATOM 2641 C C . GLU A 1 368 ? -18.351 -10.055 37.624 1.00 80.06 368 GLU A C 1
ATOM 2643 O O . GLU A 1 368 ? -17.210 -10.214 38.078 1.00 80.06 368 GLU A O 1
ATOM 2648 N N . ASN A 1 369 ? -19.299 -9.398 38.296 1.00 73.75 369 ASN A N 1
ATOM 2649 C CA . ASN A 1 369 ? -19.124 -8.785 39.616 1.00 73.75 369 ASN A CA 1
ATOM 2650 C C . ASN A 1 369 ? -18.006 -7.720 39.704 1.00 73.75 369 ASN A C 1
ATOM 2652 O O . ASN A 1 369 ? -17.493 -7.476 40.796 1.00 73.75 369 ASN A O 1
ATOM 2656 N N . VAL A 1 370 ? -17.649 -7.061 38.595 1.00 73.06 370 VAL A N 1
ATOM 2657 C CA . VAL A 1 370 ? -16.726 -5.913 38.590 1.00 73.06 370 VAL A CA 1
ATOM 2658 C C . VAL A 1 370 ? -17.505 -4.625 38.293 1.00 73.06 370 VAL A C 1
ATOM 2660 O O . VAL A 1 370 ? -18.126 -4.499 37.240 1.00 73.06 370 VAL A O 1
ATOM 2663 N N . SER A 1 371 ? -17.504 -3.674 39.232 1.00 74.62 371 SER A N 1
ATOM 2664 C CA . SER A 1 371 ? -18.101 -2.335 39.072 1.00 74.62 371 SER A CA 1
ATOM 2665 C C . SER A 1 371 ? -17.073 -1.325 38.565 1.00 74.62 371 SER A C 1
ATOM 2667 O O . SER A 1 371 ? -15.874 -1.594 38.609 1.00 74.62 371 SER A O 1
ATOM 2669 N N . GLN A 1 372 ? -17.519 -0.147 38.109 1.00 74.81 372 GLN A N 1
ATOM 2670 C CA . GLN A 1 372 ? -16.638 0.955 37.671 1.00 74.81 372 GLN A CA 1
ATOM 2671 C C . GLN A 1 372 ? -15.642 0.574 36.567 1.00 74.81 372 GLN A C 1
ATOM 2673 O O . GLN A 1 372 ? -14.663 1.278 36.332 1.00 74.81 372 GLN A O 1
ATOM 2678 N N . THR A 1 373 ? -15.884 -0.541 35.879 1.00 74.88 373 THR A N 1
ATOM 2679 C CA . THR A 1 373 ? -15.017 -1.018 34.807 1.00 74.88 373 THR A CA 1
ATOM 2680 C C . THR A 1 373 ? -15.254 -0.158 33.572 1.00 74.88 373 THR A C 1
ATOM 2682 O O . THR A 1 373 ? -16.393 -0.117 33.095 1.00 74.88 373 THR A O 1
ATOM 2685 N N . PRO A 1 374 ? -14.221 0.520 33.041 1.00 80.50 374 PRO A N 1
ATOM 2686 C CA . PRO A 1 374 ? -14.298 1.140 31.729 1.00 80.50 374 PRO A CA 1
ATOM 2687 C C . PRO A 1 374 ? -14.510 0.044 30.687 1.00 80.50 374 PRO A C 1
ATOM 2689 O O . PRO A 1 374 ? -13.705 -0.879 30.586 1.00 80.50 374 PRO A O 1
ATOM 2692 N N . LEU A 1 375 ? -15.601 0.130 29.934 1.00 80.19 375 LEU A N 1
ATOM 2693 C CA . LEU A 1 375 ? -15.919 -0.841 28.886 1.00 80.19 375 LEU A CA 1
ATOM 2694 C C . LEU A 1 375 ? -15.509 -0.337 27.515 1.00 80.19 375 LEU A C 1
ATOM 2696 O O . LEU A 1 375 ? -15.150 -1.122 26.643 1.00 80.19 375 LEU A O 1
ATOM 2700 N N . ASN A 1 376 ? -15.610 0.973 27.314 1.00 82.06 376 ASN A N 1
ATOM 2701 C CA . ASN A 1 376 ? -15.289 1.605 26.053 1.00 82.06 376 ASN A CA 1
ATOM 2702 C C . ASN A 1 376 ? -15.090 3.108 26.247 1.00 82.06 376 ASN A C 1
ATOM 2704 O O . ASN A 1 376 ? -15.582 3.685 27.222 1.00 82.06 376 ASN A O 1
ATOM 2708 N N . ARG A 1 377 ? -14.425 3.754 25.298 1.00 84.69 377 ARG A N 1
ATOM 2709 C CA . ARG A 1 377 ? -14.273 5.202 25.258 1.00 84.69 377 ARG A CA 1
ATOM 2710 C C . ARG A 1 377 ? -14.697 5.719 23.891 1.00 84.69 377 ARG A C 1
ATOM 2712 O O . ARG A 1 377 ? -14.348 5.181 22.845 1.00 84.69 377 ARG A O 1
ATOM 2719 N N . PHE A 1 378 ? -15.463 6.794 23.922 1.00 84.81 378 PHE A N 1
ATOM 2720 C CA . PHE A 1 378 ? -16.056 7.434 22.770 1.00 84.81 378 PHE A CA 1
ATOM 2721 C C . PHE A 1 378 ? -15.552 8.865 22.660 1.00 84.81 378 PHE A C 1
ATOM 2723 O O . PHE A 1 378 ? -15.411 9.572 23.660 1.00 84.81 378 PHE A O 1
ATOM 2730 N N . VAL A 1 379 ? -15.319 9.298 21.427 1.00 84.00 379 VAL A N 1
ATOM 2731 C CA . VAL A 1 379 ? -15.059 10.699 21.102 1.00 84.00 379 VAL A CA 1
ATOM 2732 C C . VAL A 1 379 ? -16.256 11.223 20.341 1.00 84.00 379 VAL A C 1
ATOM 2734 O O . VAL A 1 379 ? -16.535 10.763 19.236 1.00 84.00 379 VAL A O 1
ATOM 2737 N N . ASP A 1 380 ? -16.969 12.176 20.926 1.00 80.44 380 ASP A N 1
ATOM 2738 C CA . ASP A 1 380 ? -18.039 12.871 20.228 1.00 80.44 380 ASP A CA 1
ATOM 2739 C C . ASP A 1 380 ? -17.467 14.036 19.400 1.00 80.44 380 ASP A C 1
ATOM 2741 O O . ASP A 1 380 ? -16.558 14.745 19.833 1.00 80.44 380 ASP A O 1
ATOM 2745 N N . LEU A 1 381 ? -17.952 14.183 18.165 1.00 83.94 381 LEU A N 1
ATOM 2746 C CA . LEU A 1 381 ? -17.581 15.281 17.260 1.00 83.94 381 LEU A CA 1
ATOM 2747 C C . LEU A 1 381 ? -18.768 16.223 17.010 1.00 83.94 381 LEU A C 1
ATOM 2749 O O . LEU A 1 381 ? -18.889 16.810 15.935 1.00 83.94 381 LEU A O 1
ATOM 2753 N N . PHE A 1 382 ? -19.685 16.324 17.974 1.00 84.56 382 PHE A N 1
ATOM 2754 C CA . PHE A 1 382 ? -20.849 17.199 17.865 1.00 84.56 382 PHE A CA 1
ATOM 2755 C C . PHE A 1 382 ? -20.442 18.657 18.121 1.00 84.56 382 PHE A C 1
ATOM 2757 O O . PHE A 1 382 ? -19.621 18.948 18.989 1.00 84.56 382 PHE A O 1
ATOM 2764 N N . ASP A 1 383 ? -21.057 19.599 17.399 1.00 85.81 383 ASP A N 1
ATOM 2765 C CA . ASP A 1 383 ? -20.791 21.038 17.574 1.00 85.81 383 ASP A CA 1
ATOM 2766 C C . ASP A 1 383 ? -21.197 21.544 18.971 1.00 85.81 383 ASP A C 1
ATOM 2768 O O . ASP A 1 383 ? -20.675 22.542 19.478 1.00 85.81 383 ASP A O 1
ATOM 2772 N N . THR A 1 384 ? -22.161 20.865 19.594 1.00 87.31 384 THR A N 1
ATOM 2773 C CA . THR A 1 384 ? -22.627 21.119 20.958 1.00 87.31 384 THR A CA 1
ATOM 2774 C C . THR A 1 384 ? -22.691 19.810 21.729 1.00 87.31 384 THR A C 1
ATOM 2776 O O . THR A 1 384 ? -22.855 18.754 21.128 1.00 87.31 384 THR A O 1
ATOM 2779 N N . THR A 1 385 ? -22.592 19.871 23.061 1.00 88.00 385 THR A N 1
ATOM 2780 C CA . THR A 1 385 ? -22.692 18.674 23.905 1.00 88.00 385 THR A CA 1
ATOM 2781 C C . THR A 1 385 ? -23.990 17.915 23.593 1.00 88.00 385 THR A C 1
ATOM 2783 O O . THR A 1 385 ? -25.072 18.488 23.771 1.00 88.00 385 THR A O 1
ATOM 2786 N N . PRO A 1 386 ? -23.907 16.656 23.129 1.00 90.75 386 PRO A N 1
ATOM 2787 C CA . PRO A 1 386 ? -25.077 15.910 22.695 1.00 90.75 386 PRO A CA 1
ATOM 2788 C C . PRO A 1 386 ? -25.951 15.482 23.878 1.00 90.75 386 PRO A C 1
ATOM 2790 O O . PRO A 1 386 ? -25.506 15.367 25.023 1.00 90.75 386 PRO A O 1
ATOM 2793 N N . ILE A 1 387 ? -27.217 15.199 23.585 1.00 91.31 387 ILE A N 1
ATOM 2794 C CA . ILE A 1 387 ? -28.120 14.502 24.499 1.00 91.31 387 ILE A CA 1
ATOM 2795 C C . ILE A 1 387 ? -27.787 13.011 24.420 1.00 91.31 387 ILE A C 1
ATOM 2797 O O . ILE A 1 387 ? -27.858 12.420 23.344 1.00 91.31 387 ILE A O 1
ATOM 2801 N N . ILE A 1 388 ? -27.438 12.409 25.559 1.00 92.31 388 ILE A N 1
ATOM 2802 C CA . ILE A 1 388 ? -27.062 10.994 25.654 1.00 92.31 388 ILE A CA 1
ATOM 2803 C C . ILE A 1 388 ? -28.237 10.188 26.206 1.00 92.31 388 ILE A C 1
ATOM 2805 O O . ILE A 1 388 ? -28.775 10.503 27.271 1.00 92.31 388 ILE A O 1
ATOM 2809 N N . ILE A 1 389 ? -28.628 9.139 25.486 1.00 92.69 389 ILE A N 1
ATOM 2810 C CA . ILE A 1 389 ? -29.713 8.226 25.856 1.00 92.69 389 ILE A CA 1
ATOM 2811 C C . ILE A 1 389 ? -29.134 6.814 25.953 1.00 92.69 389 ILE A C 1
ATOM 2813 O O . ILE A 1 389 ? -28.532 6.345 24.994 1.00 92.69 389 ILE A O 1
ATOM 2817 N N . MET A 1 390 ? -29.326 6.136 27.086 1.00 94.25 390 MET A N 1
ATOM 2818 C CA . MET A 1 390 ? -28.856 4.761 27.316 1.00 94.25 390 MET A CA 1
ATOM 2819 C C . MET A 1 390 ? -30.039 3.810 27.512 1.00 94.25 390 MET A C 1
ATOM 2821 O O . MET A 1 390 ? -31.037 4.186 28.133 1.00 94.25 390 MET A O 1
ATOM 2825 N N . SER A 1 391 ? -29.929 2.584 26.994 1.00 95.56 391 SER A N 1
ATOM 2826 C CA . SER A 1 391 ? -30.984 1.564 27.101 1.00 95.56 391 SER A CA 1
ATOM 2827 C C . SER A 1 391 ? -31.009 0.805 28.431 1.00 95.56 391 SER A C 1
ATOM 2829 O O . SER A 1 391 ? -32.040 0.222 28.758 1.00 95.56 391 SER A O 1
ATOM 2831 N N . ASP A 1 392 ? -29.904 0.800 29.181 1.00 93.31 392 ASP A N 1
ATOM 2832 C CA . ASP A 1 392 ? -29.749 0.101 30.463 1.00 93.31 392 ASP A CA 1
ATOM 2833 C C . ASP A 1 392 ? -29.218 1.085 31.520 1.00 93.31 392 ASP A C 1
ATOM 2835 O O . ASP A 1 392 ? -28.302 1.872 31.261 1.00 93.31 392 ASP A O 1
ATOM 2839 N N . ASP A 1 393 ? -29.839 1.090 32.699 1.00 92.31 393 ASP A N 1
ATOM 2840 C CA . ASP A 1 393 ? -29.583 2.052 33.769 1.00 92.31 393 ASP A CA 1
ATOM 2841 C C . ASP A 1 393 ? -28.402 1.674 34.669 1.00 92.31 393 ASP A C 1
ATOM 2843 O O . ASP A 1 393 ? -27.968 2.520 35.457 1.00 92.31 393 ASP A O 1
ATOM 2847 N N . ARG A 1 394 ? -27.839 0.467 34.532 1.00 90.88 394 ARG A N 1
ATOM 2848 C CA . ARG A 1 394 ? -26.615 0.037 35.235 1.00 90.88 394 ARG A CA 1
ATOM 2849 C C . ARG A 1 394 ? -25.357 0.746 34.732 1.00 90.88 394 ARG A C 1
ATOM 2851 O O . ARG A 1 394 ? -24.328 0.713 35.405 1.00 90.88 394 ARG A O 1
ATOM 2858 N N . PHE A 1 395 ? -25.436 1.386 33.569 1.00 91.88 395 PHE A N 1
ATOM 2859 C CA . PHE A 1 395 ? -24.317 2.056 32.917 1.00 91.88 395 PHE A CA 1
ATOM 2860 C C . PHE A 1 395 ? -24.405 3.569 33.059 1.00 91.88 395 PHE A C 1
ATOM 2862 O O . PHE A 1 395 ? -25.485 4.156 33.201 1.00 91.88 395 PHE A O 1
ATOM 2869 N N . GLU A 1 396 ? -23.244 4.207 33.011 1.00 90.12 396 GLU A N 1
ATOM 2870 C CA . GLU A 1 396 ? -23.120 5.649 32.883 1.00 90.12 396 GLU A CA 1
ATOM 2871 C C . GLU A 1 396 ? -22.031 6.035 31.887 1.00 90.12 396 GLU A C 1
ATOM 2873 O O . GLU A 1 396 ? -21.120 5.264 31.584 1.00 90.12 396 GLU A O 1
ATOM 2878 N N . PHE A 1 397 ? -22.161 7.251 31.364 1.00 88.31 397 PHE A N 1
ATOM 2879 C CA . PHE A 1 397 ? -21.199 7.852 30.460 1.00 88.31 397 PHE A CA 1
ATOM 2880 C C . PHE A 1 397 ? -20.606 9.090 31.124 1.00 88.31 397 PHE A C 1
ATOM 2882 O O . PHE A 1 397 ? -21.325 10.061 31.380 1.00 88.31 397 PHE A O 1
ATOM 2889 N N . VAL A 1 398 ? -19.309 9.048 31.423 1.00 86.88 398 VAL A N 1
ATOM 2890 C CA . VAL A 1 398 ? -18.595 10.117 32.134 1.00 86.88 398 VAL A CA 1
ATOM 2891 C C . VAL A 1 398 ? -17.309 10.427 31.383 1.00 86.88 398 VAL A C 1
ATOM 2893 O O . VAL A 1 398 ? -16.513 9.531 31.123 1.00 86.88 398 VAL A O 1
ATOM 2896 N N . ASP A 1 399 ? -17.116 11.696 31.018 1.00 83.88 399 ASP A N 1
ATOM 2897 C CA . ASP A 1 399 ? -15.902 12.201 30.361 1.00 83.88 399 ASP A CA 1
ATOM 2898 C C . ASP A 1 399 ? -15.447 11.375 29.138 1.00 83.88 399 ASP A C 1
ATOM 2900 O O . ASP A 1 399 ? -14.259 11.125 28.937 1.00 83.88 399 ASP A O 1
ATOM 2904 N N . GLY A 1 400 ? -16.400 10.934 28.309 1.00 83.94 400 GLY A N 1
ATOM 2905 C CA . GLY A 1 400 ? -16.113 10.136 27.113 1.00 83.94 400 GLY A CA 1
ATOM 2906 C C . GLY A 1 400 ? -16.061 8.627 27.358 1.00 83.94 400 GLY A C 1
ATOM 2907 O O . GLY A 1 400 ? -15.958 7.861 26.407 1.00 83.94 400 GLY A O 1
ATOM 2908 N N . VAL A 1 401 ? -16.129 8.167 28.606 1.00 86.56 401 VAL A N 1
ATOM 2909 C CA . VAL A 1 401 ? -15.969 6.754 28.966 1.00 86.56 401 VAL A CA 1
ATOM 2910 C C . VAL A 1 401 ? -17.320 6.143 29.315 1.00 86.56 401 VAL A C 1
ATOM 2912 O O . VAL A 1 401 ? -18.066 6.681 30.133 1.00 86.56 401 VAL A O 1
ATOM 2915 N N . LEU A 1 402 ? -17.618 4.994 28.711 1.00 88.38 402 LEU A N 1
ATOM 2916 C CA . LEU A 1 402 ? -18.700 4.113 29.130 1.00 88.38 402 LEU A CA 1
ATOM 2917 C C . LEU A 1 402 ? -18.203 3.231 30.274 1.00 88.38 402 LEU A C 1
ATOM 2919 O O . LEU A 1 402 ? -17.262 2.453 30.096 1.00 88.38 402 LEU A O 1
ATOM 2923 N N . LEU A 1 403 ? -18.872 3.309 31.419 1.00 87.81 403 LEU A N 1
ATOM 2924 C CA . LEU A 1 403 ? -18.569 2.486 32.585 1.00 87.81 403 LEU A CA 1
ATOM 2925 C C . LEU A 1 403 ? -19.830 1.909 33.231 1.00 87.81 403 LEU A C 1
ATOM 2927 O O . LEU A 1 403 ? -20.935 2.439 33.101 1.00 87.81 403 LEU A O 1
ATOM 2931 N N . LEU A 1 404 ? -19.639 0.812 33.960 1.00 85.69 404 LEU A N 1
ATOM 2932 C CA . LEU A 1 404 ? -20.608 0.333 34.943 1.00 85.69 404 LEU A CA 1
ATOM 2933 C C . LEU A 1 404 ? -20.631 1.279 36.141 1.00 85.69 404 LEU A C 1
ATOM 2935 O O . LEU A 1 404 ? -19.575 1.609 36.683 1.00 85.69 404 LEU A O 1
ATOM 2939 N N . LYS A 1 405 ? -21.824 1.665 36.593 1.00 86.88 405 LYS A N 1
ATOM 2940 C CA . LYS A 1 405 ? -21.992 2.465 37.812 1.00 86.88 405 LYS A CA 1
ATOM 2941 C C . LYS A 1 405 ? -21.382 1.764 39.035 1.00 86.88 405 LYS A C 1
ATOM 2943 O O . LYS A 1 405 ? -21.205 0.545 39.017 1.00 86.88 405 LYS A O 1
ATOM 2948 N N . PRO A 1 406 ? -21.114 2.489 40.137 1.00 80.94 406 PRO A N 1
ATOM 2949 C CA . PRO A 1 406 ? -20.621 1.886 41.378 1.00 80.94 406 PRO A CA 1
ATOM 2950 C C . PRO A 1 406 ? -21.510 0.756 41.926 1.00 80.94 406 PRO A C 1
ATOM 2952 O O . PRO A 1 406 ? -21.013 -0.152 42.583 1.00 80.94 406 PRO A O 1
ATOM 2955 N N . ASP A 1 407 ? -22.817 0.814 41.668 1.00 79.38 407 ASP A N 1
ATOM 2956 C CA . ASP A 1 407 ? -23.819 -0.185 42.051 1.00 79.38 407 ASP A CA 1
ATOM 2957 C C . ASP A 1 407 ? -24.296 -1.062 40.876 1.00 79.38 407 ASP A C 1
ATOM 2959 O O . ASP A 1 407 ? -25.159 -1.925 41.056 1.00 79.38 407 ASP A O 1
ATOM 2963 N N . GLY A 1 408 ? -23.731 -0.864 39.681 1.00 80.81 408 GLY A N 1
ATOM 2964 C CA . GLY A 1 408 ? -24.004 -1.656 38.487 1.00 80.81 408 GLY A CA 1
ATOM 2965 C C . GLY A 1 408 ? -23.084 -2.872 38.412 1.00 80.81 408 GLY A C 1
ATOM 2966 O O . GLY A 1 408 ? -21.863 -2.738 38.443 1.00 80.81 408 GLY A O 1
ATOM 2967 N N . PHE A 1 409 ? -23.667 -4.064 38.273 1.00 81.62 409 PHE A N 1
ATOM 2968 C CA . PHE A 1 409 ? -22.927 -5.319 38.137 1.00 81.62 409 PHE A CA 1
ATOM 2969 C C . PHE A 1 409 ? -23.527 -6.192 37.036 1.00 81.62 409 PHE A C 1
ATOM 2971 O O . PHE A 1 409 ? -24.736 -6.164 36.781 1.00 81.62 409 PHE A O 1
ATOM 2978 N N . LEU A 1 410 ? -22.661 -6.993 36.418 1.00 86.00 410 LEU A N 1
ATOM 2979 C CA . LEU A 1 410 ? -23.021 -8.040 35.467 1.00 86.00 410 LEU A CA 1
ATOM 2980 C C . LEU A 1 410 ? -22.818 -9.404 36.122 1.00 86.00 410 LEU A C 1
ATOM 2982 O O . LEU A 1 410 ? -21.860 -9.576 36.883 1.00 86.00 410 LEU A O 1
ATOM 2986 N N . GLN A 1 411 ? -23.711 -10.354 35.847 1.00 83.50 411 GLN A N 1
ATOM 2987 C CA . GLN A 1 411 ? -23.656 -11.707 36.405 1.00 83.50 411 GLN A CA 1
ATOM 2988 C C . GLN A 1 411 ? -23.565 -12.775 35.322 1.00 83.50 411 GLN A C 1
ATOM 2990 O O . GLN A 1 411 ? -24.329 -12.754 34.357 1.00 83.50 411 GLN A O 1
ATOM 2995 N N . HIS A 1 412 ? -22.709 -13.775 35.526 1.00 78.12 412 HIS A N 1
ATOM 2996 C CA . HIS A 1 412 ? -22.727 -14.979 34.707 1.00 78.12 412 HIS A CA 1
ATOM 2997 C C . HIS A 1 412 ? -23.699 -16.026 35.307 1.00 78.12 412 HIS A C 1
ATOM 2999 O O . HIS A 1 412 ? -23.651 -16.291 36.511 1.00 78.12 412 HIS A O 1
ATOM 3005 N N . PRO A 1 413 ? -24.558 -16.697 34.506 1.00 80.31 413 PRO A N 1
ATOM 3006 C CA . PRO A 1 413 ? -24.707 -16.573 33.058 1.00 80.31 413 PRO A CA 1
ATOM 3007 C C . PRO A 1 413 ? -25.763 -15.550 32.590 1.00 80.31 413 PRO A C 1
ATOM 3009 O O . PRO A 1 413 ? -26.063 -15.482 31.398 1.00 80.31 413 PRO A O 1
ATOM 3012 N N . GLN A 1 414 ? -26.416 -14.835 33.512 1.00 84.25 414 GLN A N 1
ATOM 3013 C CA . GLN A 1 414 ? -27.603 -14.018 33.226 1.00 84.25 414 GLN A CA 1
ATOM 3014 C C . GLN A 1 414 ? -27.331 -12.888 32.222 1.00 84.25 414 GLN A C 1
ATOM 3016 O O . GLN A 1 414 ? -28.185 -12.622 31.381 1.00 84.25 414 GLN A O 1
ATOM 3021 N N . ASP A 1 415 ? -26.151 -12.275 32.295 1.00 85.31 415 ASP A N 1
ATOM 3022 C CA . ASP A 1 415 ? -25.685 -11.171 31.453 1.00 85.31 415 ASP A CA 1
ATOM 3023 C C . ASP A 1 415 ? -24.583 -11.619 30.468 1.00 85.31 415 ASP A C 1
ATOM 3025 O O . ASP A 1 415 ? -23.728 -10.822 30.087 1.00 85.31 415 ASP A O 1
ATOM 3029 N N . ASN A 1 416 ? -24.557 -12.895 30.057 1.00 86.62 416 ASN A N 1
ATOM 3030 C CA . ASN A 1 416 ? -23.512 -13.423 29.159 1.00 86.62 416 ASN A CA 1
ATOM 3031 C C . ASN A 1 416 ? -23.354 -12.655 27.856 1.00 86.62 416 ASN A C 1
ATOM 3033 O O . ASN A 1 416 ? -22.252 -12.592 27.326 1.00 86.62 416 ASN A O 1
ATOM 3037 N N . GLU A 1 417 ? -24.455 -12.124 27.347 1.00 90.50 417 GLU A N 1
ATOM 3038 C CA . GLU A 1 417 ? -24.499 -11.301 26.154 1.00 90.50 417 GLU A CA 1
ATOM 3039 C C . GLU A 1 417 ? -25.544 -10.216 26.404 1.00 90.50 417 GLU A C 1
ATOM 3041 O O . GLU A 1 417 ? -26.752 -10.464 26.349 1.00 90.50 417 GLU A O 1
ATOM 3046 N N . LEU A 1 418 ? -25.072 -9.030 26.778 1.00 90.56 418 LEU A N 1
ATOM 3047 C CA . LEU A 1 418 ? -25.914 -7.874 27.052 1.00 90.56 418 LEU A CA 1
ATOM 3048 C C . LEU A 1 418 ? -25.720 -6.826 25.960 1.00 90.56 418 LEU A C 1
ATOM 3050 O O . LEU A 1 418 ? -24.623 -6.310 25.780 1.00 90.56 418 LEU A O 1
ATOM 3054 N N . GLU A 1 419 ? -26.794 -6.468 25.264 1.00 92.75 419 GLU A N 1
ATOM 3055 C CA . GLU A 1 419 ? -26.769 -5.400 24.265 1.00 92.75 419 GLU A CA 1
ATOM 3056 C C . GLU A 1 419 ? -27.130 -4.051 24.909 1.00 92.75 419 GLU A C 1
ATOM 3058 O O . GLU A 1 419 ? -28.273 -3.816 25.311 1.00 92.75 419 GLU A O 1
ATOM 3063 N N . LEU A 1 420 ? -26.152 -3.149 24.999 1.00 92.75 420 LEU A N 1
ATOM 3064 C CA . LEU A 1 420 ? -26.332 -1.771 25.446 1.00 92.75 420 LEU A CA 1
ATOM 3065 C C . LEU A 1 420 ? -26.410 -0.834 24.238 1.00 92.75 420 LEU A C 1
ATOM 3067 O O . LEU A 1 420 ? -25.451 -0.701 23.484 1.00 92.75 420 LEU A O 1
ATOM 3071 N N . THR A 1 421 ? -27.522 -0.120 24.085 1.00 94.06 421 THR A N 1
ATOM 3072 C CA . THR A 1 421 ? -27.666 0.947 23.087 1.00 94.06 421 THR A CA 1
ATOM 3073 C C . THR A 1 421 ? -27.428 2.313 23.729 1.00 94.06 421 THR A C 1
ATOM 3075 O O . THR A 1 421 ? -28.069 2.658 24.724 1.00 94.06 421 THR A O 1
ATOM 3078 N N . ILE A 1 422 ? -26.538 3.103 23.129 1.00 92.94 422 ILE A N 1
ATOM 3079 C CA . ILE A 1 422 ? -26.209 4.480 23.503 1.00 92.94 422 ILE A CA 1
ATOM 3080 C C . ILE A 1 422 ? -26.475 5.369 22.290 1.00 92.94 422 ILE A C 1
ATOM 3082 O O . ILE A 1 422 ? -25.842 5.206 21.252 1.00 92.94 422 ILE A O 1
ATOM 3086 N N . THR A 1 423 ? -27.388 6.327 22.398 1.00 93.06 423 THR A N 1
ATOM 3087 C CA . THR A 1 423 ? -27.653 7.301 21.332 1.00 93.06 423 THR A CA 1
ATOM 3088 C C . THR A 1 423 ? -27.147 8.674 21.746 1.00 93.06 423 THR A C 1
ATOM 3090 O O . THR A 1 423 ? -27.605 9.231 22.744 1.00 93.06 423 THR A O 1
ATOM 3093 N N . PHE A 1 424 ? -26.237 9.225 20.946 1.00 92.75 424 PHE A N 1
ATOM 3094 C CA . PHE A 1 424 ? -25.815 10.620 20.971 1.00 92.75 424 PHE A CA 1
ATOM 3095 C C . PHE A 1 424 ? -26.683 11.389 19.975 1.00 92.75 424 PHE A C 1
ATOM 3097 O O . PHE A 1 424 ? -26.626 11.130 18.773 1.00 92.75 424 PHE A O 1
ATOM 3104 N N . GLN A 1 425 ? -27.512 12.308 20.457 1.00 93.31 425 GLN A N 1
ATOM 3105 C CA . GLN A 1 425 ? -28.377 13.140 19.621 1.00 93.31 425 GLN A CA 1
ATOM 3106 C C . GLN A 1 425 ? -27.954 14.603 19.720 1.00 93.31 425 GLN A C 1
ATOM 3108 O O . GLN A 1 425 ? -27.733 15.109 20.822 1.00 93.31 425 GLN A O 1
ATOM 3113 N N . ASP A 1 426 ? -27.866 15.293 18.584 1.00 93.50 426 ASP A N 1
ATOM 3114 C CA . ASP A 1 426 ? -27.539 16.716 18.578 1.00 93.50 426 ASP A CA 1
ATOM 3115 C C . ASP A 1 426 ? -28.602 17.517 19.346 1.00 93.50 426 ASP A C 1
ATOM 3117 O O . ASP A 1 426 ? -29.810 17.285 19.226 1.00 93.50 426 ASP A O 1
ATOM 3121 N N . ALA A 1 427 ? -28.146 18.468 20.163 1.00 91.19 427 ALA A N 1
ATOM 3122 C CA . ALA A 1 427 ? -29.024 19.249 21.029 1.00 91.19 427 ALA A CA 1
ATOM 3123 C C . ALA A 1 427 ? -29.914 20.242 20.254 1.00 91.19 427 ALA A C 1
ATOM 3125 O O . ALA A 1 427 ? -30.892 20.758 20.805 1.00 91.19 427 ALA A O 1
ATOM 3126 N N . THR A 1 428 ? -29.574 20.535 18.997 1.00 92.38 428 THR A N 1
ATOM 3127 C CA . THR A 1 428 ? -30.222 21.545 18.151 1.00 92.38 428 THR A CA 1
ATOM 3128 C C . THR A 1 428 ? -30.942 20.958 16.935 1.00 92.38 428 THR A C 1
ATOM 3130 O O . THR A 1 428 ? -31.957 21.525 16.520 1.00 92.38 428 THR A O 1
ATOM 3133 N N . ASP A 1 429 ? -30.491 19.816 16.407 1.00 89.94 429 ASP A N 1
ATOM 3134 C CA . ASP A 1 429 ? -31.132 19.090 15.306 1.00 89.94 429 ASP A CA 1
ATOM 3135 C C . ASP A 1 429 ? -31.307 17.602 15.634 1.00 89.94 429 ASP A C 1
ATOM 3137 O O . ASP A 1 429 ? -30.396 16.790 15.509 1.00 89.94 429 ASP A O 1
ATOM 3141 N N . SER A 1 430 ? -32.536 17.203 15.961 1.00 86.81 430 SER A N 1
ATOM 3142 C CA . SER A 1 430 ? -32.858 15.814 16.303 1.00 86.81 430 SER A CA 1
ATOM 3143 C C . SER A 1 430 ? -32.603 14.798 15.180 1.00 86.81 430 SER A C 1
ATOM 3145 O O . SER A 1 430 ? -32.653 13.599 15.453 1.00 86.81 430 SER A O 1
ATOM 3147 N N . ASN A 1 431 ? -32.393 15.243 13.933 1.00 86.94 431 ASN A N 1
ATOM 3148 C CA . ASN A 1 431 ? -32.063 14.367 12.803 1.00 86.94 431 ASN A CA 1
ATOM 3149 C C . ASN A 1 431 ? -30.565 14.046 12.707 1.00 86.94 431 ASN A C 1
ATOM 3151 O O . ASN A 1 431 ? -30.188 13.199 11.893 1.00 86.94 431 ASN A O 1
ATOM 3155 N N . LEU A 1 432 ? -29.726 14.737 13.484 1.00 89.06 432 LEU A N 1
ATOM 3156 C CA . LEU A 1 432 ? -28.302 14.465 13.611 1.00 89.06 432 LEU A CA 1
ATOM 3157 C C . LEU A 1 432 ? -28.083 13.609 14.855 1.00 89.06 432 LEU A C 1
ATOM 3159 O O . LEU A 1 432 ? -28.292 14.049 15.988 1.00 89.06 432 LEU A O 1
ATOM 3163 N N . SER A 1 433 ? -27.679 12.361 14.645 1.00 90.62 433 SER A N 1
ATOM 3164 C CA . SER A 1 433 ? -27.423 11.437 15.748 1.00 90.62 433 SER A CA 1
ATOM 3165 C C . SER A 1 433 ? -26.388 10.382 15.384 1.00 90.62 433 SER A C 1
ATOM 3167 O O . SER A 1 433 ? -26.219 10.059 14.209 1.00 90.62 433 SER A O 1
ATOM 3169 N N . ALA A 1 434 ? -25.761 9.804 16.401 1.00 90.88 434 ALA A N 1
ATOM 3170 C CA . ALA A 1 434 ? -24.923 8.617 16.309 1.00 90.88 434 ALA A CA 1
ATOM 3171 C C . ALA A 1 434 ? -25.382 7.613 17.370 1.00 90.88 434 ALA A C 1
ATOM 3173 O O . ALA A 1 434 ? -25.541 7.968 18.537 1.00 90.88 434 ALA A O 1
ATOM 3174 N N . THR A 1 435 ? -25.614 6.367 16.972 1.00 92.06 435 THR A N 1
ATOM 3175 C CA . THR A 1 435 ? -26.014 5.280 17.867 1.00 92.06 435 THR A CA 1
ATOM 3176 C C . THR A 1 435 ? -24.880 4.273 17.978 1.00 92.06 435 THR A C 1
ATOM 3178 O O . THR A 1 435 ? -24.323 3.833 16.980 1.00 92.06 435 THR A O 1
ATOM 3181 N N . GLN A 1 436 ? -24.548 3.896 19.203 1.00 91.50 436 GLN A N 1
ATOM 3182 C CA . GLN A 1 436 ? -23.544 2.901 19.541 1.00 91.50 436 GLN A CA 1
ATOM 3183 C C . GLN A 1 436 ? -24.257 1.723 20.196 1.00 91.50 436 GLN A C 1
ATOM 3185 O O . GLN A 1 436 ? -24.953 1.895 21.194 1.00 91.50 436 GLN A O 1
ATOM 3190 N N . VAL A 1 437 ? -24.110 0.535 19.626 1.00 91.31 437 VAL A N 1
ATOM 3191 C CA . VAL A 1 437 ? -24.668 -0.708 20.159 1.00 91.31 437 VAL A CA 1
ATOM 3192 C C . VAL A 1 437 ? -23.503 -1.556 20.646 1.00 91.31 437 VAL A C 1
ATOM 3194 O O . VAL A 1 437 ? -22.745 -2.107 19.853 1.00 91.31 437 VAL A O 1
ATOM 3197 N N . VAL A 1 438 ? -23.331 -1.637 21.957 1.00 90.00 438 VAL A N 1
ATOM 3198 C CA . VAL A 1 438 ? -22.235 -2.358 22.598 1.00 90.00 438 VAL A CA 1
ATOM 3199 C C . VAL A 1 438 ? -22.770 -3.686 23.119 1.00 90.00 438 VAL A C 1
ATOM 3201 O O . VAL A 1 438 ? -23.535 -3.724 24.078 1.00 90.00 438 VAL A O 1
ATOM 3204 N N . THR A 1 439 ? -22.369 -4.779 22.480 1.00 90.44 439 THR A N 1
ATOM 3205 C CA . THR A 1 439 ? -22.574 -6.142 22.974 1.00 90.44 439 THR A CA 1
ATOM 3206 C C . THR A 1 439 ? -21.503 -6.442 24.013 1.00 90.44 439 THR A C 1
ATOM 3208 O O . THR A 1 439 ? -20.319 -6.520 23.690 1.00 90.44 439 THR A O 1
ATOM 3211 N N . ILE A 1 440 ? -21.915 -6.585 25.263 1.00 87.31 440 ILE A N 1
ATOM 3212 C CA . ILE A 1 440 ? -21.049 -6.879 26.396 1.00 87.31 440 ILE A CA 1
ATOM 3213 C C . ILE A 1 440 ? -21.108 -8.382 26.652 1.00 87.31 440 ILE A C 1
ATOM 3215 O O . ILE A 1 440 ? -22.163 -8.917 26.998 1.00 87.31 440 ILE A O 1
ATOM 3219 N N . LEU A 1 441 ? -19.975 -9.056 26.477 1.00 86.44 441 LEU A N 1
ATOM 3220 C CA . LEU A 1 441 ? -19.799 -10.461 26.808 1.00 86.44 441 LEU A CA 1
ATOM 3221 C C . LEU A 1 441 ? -19.297 -10.584 28.248 1.00 86.44 441 LEU A C 1
ATOM 3223 O O . LEU A 1 441 ? -18.194 -10.133 28.563 1.00 86.44 441 LEU A O 1
ATOM 3227 N N . THR A 1 442 ? -20.109 -11.179 29.124 1.00 86.38 442 THR A N 1
ATOM 3228 C CA . THR A 1 442 ? -19.750 -11.359 30.539 1.00 86.38 442 THR A CA 1
ATOM 3229 C C . THR A 1 442 ? -19.099 -12.720 30.764 1.00 86.38 442 THR A C 1
ATOM 3231 O O . THR A 1 442 ? -19.738 -13.769 30.636 1.00 86.38 442 THR A O 1
ATOM 3234 N N . GLU A 1 443 ? -17.825 -12.702 31.138 1.00 85.56 443 GLU A N 1
ATOM 3235 C CA . GLU A 1 443 ? -17.053 -13.890 31.491 1.00 85.56 443 GLU A CA 1
ATOM 3236 C C . GLU A 1 443 ? -17.183 -14.246 32.974 1.00 85.56 443 GLU A C 1
ATOM 3238 O O . GLU A 1 443 ? -17.377 -13.385 33.839 1.00 85.56 443 GLU A O 1
ATOM 3243 N N . VAL A 1 444 ? -17.014 -15.539 33.265 1.00 82.81 444 VAL A N 1
ATOM 3244 C CA . VAL A 1 444 ? -16.919 -16.050 34.636 1.00 82.81 444 VAL A CA 1
ATOM 3245 C C . VAL A 1 444 ? -15.729 -15.398 35.331 1.00 82.81 444 VAL A C 1
ATOM 3247 O O . VAL A 1 444 ? -14.609 -15.381 34.812 1.00 82.81 444 VAL A O 1
ATOM 3250 N N . ASN A 1 445 ? -15.956 -14.894 36.537 1.00 81.25 445 ASN A N 1
ATOM 3251 C CA . ASN A 1 445 ? -14.886 -14.365 37.364 1.00 81.25 445 ASN A CA 1
ATOM 3252 C C . ASN A 1 445 ? -14.372 -15.474 38.286 1.00 81.25 445 ASN A C 1
ATOM 3254 O O . ASN A 1 445 ? -14.942 -15.747 39.336 1.00 81.25 445 ASN A O 1
ATOM 3258 N N . GLU A 1 446 ? -13.257 -16.103 37.917 1.00 81.88 446 GLU A N 1
ATOM 3259 C CA . GLU A 1 446 ? -12.646 -17.168 38.730 1.00 81.88 446 GLU A CA 1
ATOM 3260 C C . GLU A 1 446 ? -12.288 -16.714 40.163 1.00 81.88 446 GLU A C 1
ATOM 3262 O O . GLU A 1 446 ? -12.227 -17.543 41.067 1.00 81.88 446 GLU A O 1
ATOM 3267 N N . ASN A 1 447 ? -12.155 -15.401 40.393 1.00 82.94 447 ASN A N 1
ATOM 3268 C CA . ASN A 1 447 ? -11.823 -14.791 41.682 1.00 82.94 447 ASN A CA 1
ATOM 3269 C C . ASN A 1 447 ? -13.019 -14.064 42.330 1.00 82.94 447 ASN A C 1
ATOM 3271 O O . ASN A 1 447 ? -12.831 -13.096 43.066 1.00 82.94 447 ASN A O 1
ATOM 3275 N N . ILE A 1 448 ? -14.262 -14.509 42.093 1.00 85.19 448 ILE A N 1
ATOM 3276 C CA . ILE A 1 448 ? -15.477 -13.916 42.701 1.00 85.19 448 ILE A CA 1
ATOM 3277 C C . ILE A 1 448 ? -15.438 -13.802 44.240 1.00 85.19 448 ILE A C 1
ATOM 3279 O O . ILE A 1 448 ? -16.196 -13.015 44.812 1.00 85.19 448 ILE A O 1
ATOM 3283 N N . TRP A 1 449 ? -14.597 -14.586 44.921 1.00 89.81 449 TRP A N 1
ATOM 3284 C CA . TRP A 1 449 ? -14.450 -14.592 46.382 1.00 89.81 449 TRP A CA 1
ATOM 3285 C C . TRP A 1 449 ? -13.255 -13.798 46.904 1.00 89.81 449 TRP A C 1
ATOM 3287 O O . TRP A 1 449 ? -13.029 -13.793 48.115 1.00 89.81 449 TRP A O 1
ATOM 3297 N N . THR A 1 450 ? -12.537 -13.104 46.027 1.00 88.81 450 THR A N 1
ATOM 3298 C CA . THR A 1 450 ? -11.404 -12.256 46.386 1.00 88.81 450 THR A CA 1
ATOM 3299 C C . THR A 1 450 ? -11.816 -10.791 46.333 1.00 88.81 450 THR A C 1
ATOM 3301 O O . THR A 1 450 ? -12.438 -10.342 45.370 1.00 88.81 450 THR A O 1
ATOM 3304 N N . ASN A 1 451 ? -11.454 -10.022 47.362 1.00 86.94 451 ASN A N 1
ATOM 3305 C CA . ASN A 1 451 ? -11.616 -8.574 47.321 1.00 86.94 451 ASN A CA 1
ATOM 3306 C C . ASN A 1 451 ? -10.568 -7.979 46.372 1.00 86.94 451 ASN A C 1
ATOM 3308 O O . ASN A 1 451 ? -9.384 -7.956 46.702 1.00 86.94 451 ASN A O 1
ATOM 3312 N N . ILE A 1 452 ? -10.982 -7.525 45.191 1.00 80.00 452 ILE A N 1
ATOM 3313 C CA . ILE A 1 452 ? -10.040 -7.028 44.181 1.00 80.00 452 ILE A CA 1
ATOM 3314 C C . ILE A 1 452 ? -9.494 -5.632 44.500 1.00 80.00 452 ILE A C 1
ATOM 3316 O O . ILE A 1 452 ? -8.364 -5.327 44.126 1.00 80.00 452 ILE A O 1
ATOM 3320 N N . ASP A 1 453 ? -10.261 -4.815 45.227 1.00 80.31 453 ASP A N 1
ATOM 3321 C CA . ASP A 1 453 ? -9.853 -3.460 45.612 1.00 80.31 453 ASP A CA 1
ATOM 3322 C C . ASP A 1 453 ? -8.850 -3.499 46.767 1.00 80.31 453 ASP A C 1
ATOM 3324 O O . ASP A 1 453 ? -7.902 -2.712 46.820 1.00 80.31 453 ASP A O 1
ATOM 3328 N N . PHE A 1 454 ? -9.052 -4.439 47.694 1.00 88.06 454 PHE A N 1
ATOM 3329 C CA . PHE A 1 454 ? -8.153 -4.653 48.816 1.00 88.06 454 PHE A CA 1
ATOM 3330 C C . PHE A 1 454 ? -8.231 -6.093 49.329 1.00 88.06 454 PHE A C 1
ATOM 3332 O O . PHE A 1 454 ? -9.054 -6.423 50.181 1.00 88.06 454 PHE A O 1
ATOM 3339 N N . THR A 1 455 ? -7.329 -6.944 48.841 1.00 93.19 455 THR A N 1
ATOM 3340 C CA . THR A 1 455 ? -7.335 -8.396 49.085 1.00 93.19 455 THR A CA 1
ATOM 3341 C C . THR A 1 455 ? -7.427 -8.799 50.555 1.00 93.19 455 THR A C 1
ATOM 3343 O O . THR A 1 455 ? -8.088 -9.782 50.873 1.00 93.19 455 THR A O 1
ATOM 3346 N N . GLU A 1 456 ? -6.791 -8.057 51.462 1.00 94.81 456 GLU A N 1
ATOM 3347 C CA . GLU A 1 456 ? -6.763 -8.364 52.893 1.00 94.81 456 GLU A CA 1
ATOM 3348 C C . GLU A 1 456 ? -7.966 -7.827 53.690 1.00 94.81 456 GLU A C 1
ATOM 3350 O O . GLU A 1 456 ? -8.151 -8.239 54.838 1.00 94.81 456 GLU A O 1
ATOM 3355 N N . ASP A 1 457 ? -8.796 -6.959 53.104 1.00 94.06 457 ASP A N 1
ATOM 3356 C CA . ASP A 1 457 ? -10.068 -6.495 53.677 1.00 94.06 457 ASP A CA 1
ATOM 3357 C C . ASP A 1 457 ? -11.200 -7.462 53.291 1.00 94.06 457 ASP A C 1
ATOM 3359 O O . ASP A 1 457 ? -12.003 -7.239 52.382 1.00 94.06 457 ASP A O 1
ATOM 3363 N N . VAL A 1 458 ? -11.232 -8.599 53.978 1.00 92.94 458 VAL A N 1
ATOM 3364 C CA . VAL A 1 458 ? -12.157 -9.713 53.728 1.00 92.94 458 VAL A CA 1
ATOM 3365 C C . VAL A 1 458 ? -13.613 -9.303 53.946 1.00 92.94 458 VAL A C 1
ATOM 3367 O O . VAL A 1 458 ? -14.508 -9.802 53.261 1.00 92.94 458 VAL A O 1
ATOM 3370 N N . ASN A 1 459 ? -13.883 -8.421 54.908 1.00 91.25 459 ASN A N 1
ATOM 3371 C CA . ASN A 1 459 ? -15.247 -8.024 55.265 1.00 91.25 459 ASN A CA 1
ATOM 3372 C C . ASN A 1 459 ? -15.730 -6.729 54.579 1.00 91.25 459 ASN A C 1
ATOM 3374 O O . ASN A 1 459 ? -16.855 -6.306 54.855 1.00 91.25 459 ASN A O 1
ATOM 3378 N N . ARG A 1 460 ? -14.922 -6.138 53.685 1.00 88.38 460 ARG A N 1
ATOM 3379 C CA . ARG A 1 460 ? -15.209 -4.878 52.973 1.00 88.38 460 ARG A CA 1
ATOM 3380 C C . ARG A 1 460 ? -15.442 -3.683 53.908 1.00 88.38 460 ARG A C 1
ATOM 3382 O O . ARG A 1 460 ? -16.301 -2.838 53.643 1.00 88.38 460 ARG A O 1
ATOM 3389 N N . SER A 1 461 ? -14.723 -3.608 55.022 1.00 90.94 461 SER A N 1
ATOM 3390 C CA . SER A 1 461 ? -14.817 -2.478 55.958 1.00 90.94 461 SER A CA 1
ATOM 3391 C C . SER A 1 461 ? -14.076 -1.226 55.479 1.00 90.94 461 SER A C 1
ATOM 3393 O O . SER A 1 461 ? -14.295 -0.142 56.027 1.00 90.94 461 SER A O 1
ATOM 3395 N N . GLY A 1 462 ? -13.231 -1.359 54.454 1.00 90.38 462 GLY A N 1
ATOM 3396 C CA . GLY A 1 462 ? -12.330 -0.328 53.945 1.00 90.38 462 GLY A CA 1
ATOM 3397 C C . GLY A 1 462 ? -10.932 -0.364 54.575 1.00 90.38 462 GLY A C 1
ATOM 3398 O O . GLY A 1 462 ? -10.082 0.444 54.200 1.00 90.38 462 GLY A O 1
ATOM 3399 N N . GLU A 1 463 ? -10.669 -1.274 55.517 1.00 93.44 463 GLU A N 1
ATOM 3400 C CA . GLU A 1 463 ? -9.364 -1.449 56.157 1.00 93.44 463 GLU A CA 1
ATOM 3401 C C . GLU A 1 463 ? -9.071 -2.926 56.450 1.00 93.44 463 GLU A C 1
ATOM 3403 O O . GLU A 1 463 ? -9.950 -3.673 56.859 1.00 93.44 463 GLU A O 1
ATOM 3408 N N . ALA A 1 464 ? -7.813 -3.351 56.301 1.00 94.44 464 ALA A N 1
ATOM 3409 C CA . ALA A 1 464 ? -7.404 -4.676 56.754 1.00 94.44 464 ALA A CA 1
ATOM 3410 C C . ALA A 1 464 ? -7.189 -4.661 58.272 1.00 94.44 464 ALA A C 1
ATOM 3412 O O . ALA A 1 464 ? -6.398 -3.873 58.804 1.00 94.44 464 ALA A O 1
ATOM 3413 N N . SER A 1 465 ? -7.849 -5.574 58.976 1.00 94.88 465 SER A N 1
ATOM 3414 C CA . SER A 1 465 ? -7.830 -5.672 60.432 1.00 94.88 465 SER A CA 1
ATOM 3415 C C . SER A 1 465 ? -7.745 -7.127 60.904 1.00 94.88 465 SER A C 1
ATOM 3417 O O . SER A 1 465 ? -7.903 -8.087 60.151 1.00 94.88 465 SER A O 1
ATOM 3419 N N . ALA A 1 466 ? -7.532 -7.329 62.207 1.00 94.56 466 ALA A N 1
ATOM 3420 C CA . ALA A 1 466 ? -7.584 -8.674 62.784 1.00 94.56 466 ALA A CA 1
ATOM 3421 C C . ALA A 1 466 ? -8.972 -9.334 62.632 1.00 94.56 466 ALA A C 1
ATOM 3423 O O . ALA A 1 466 ? -9.082 -10.559 62.736 1.00 94.56 466 ALA A O 1
ATOM 3424 N N . LEU A 1 467 ? -10.026 -8.540 62.395 1.00 95.19 467 LEU A N 1
ATOM 3425 C CA . LEU A 1 467 ? -11.371 -9.049 62.151 1.00 95.19 467 LEU A CA 1
ATOM 3426 C C . LEU A 1 467 ? -11.440 -9.819 60.828 1.00 95.19 467 LEU A C 1
ATOM 3428 O O . LEU A 1 467 ? -12.105 -10.848 60.785 1.00 95.19 467 LEU A O 1
ATOM 3432 N N . ASP A 1 468 ? -10.710 -9.394 59.800 1.00 96.44 468 ASP A N 1
ATOM 3433 C CA . ASP A 1 468 ? -10.674 -10.042 58.484 1.00 96.44 468 ASP A CA 1
ATOM 3434 C C . ASP A 1 468 ? -10.098 -11.458 58.567 1.00 96.44 468 ASP A C 1
ATOM 3436 O O . ASP A 1 468 ? -10.714 -12.429 58.122 1.00 96.44 468 ASP A O 1
ATOM 3440 N N . ALA A 1 469 ? -8.982 -11.615 59.284 1.00 95.50 469 ALA A N 1
ATOM 3441 C CA . ALA A 1 469 ? -8.415 -12.931 59.575 1.00 95.50 469 ALA A CA 1
ATOM 3442 C C . ALA A 1 469 ? -9.380 -13.797 60.407 1.00 95.50 469 ALA A C 1
ATOM 3444 O O . ALA A 1 469 ? -9.526 -14.997 60.161 1.00 95.50 469 ALA A O 1
ATOM 3445 N N . LEU A 1 470 ? -10.061 -13.201 61.393 1.00 95.88 470 LEU A N 1
ATOM 3446 C CA . LEU A 1 470 ? -11.006 -13.920 62.247 1.00 95.88 470 LEU A CA 1
ATOM 3447 C C . LEU A 1 470 ? -12.250 -14.383 61.476 1.00 95.88 470 LEU A C 1
ATOM 3449 O O . LEU A 1 470 ? -12.782 -15.454 61.772 1.00 95.88 470 LEU A O 1
ATOM 3453 N N . VAL A 1 471 ? -12.709 -13.608 60.492 1.00 94.94 471 VAL A N 1
ATOM 3454 C CA . VAL A 1 471 ? -13.814 -13.978 59.600 1.00 94.94 471 VAL A CA 1
ATOM 3455 C C . VAL A 1 471 ? -13.466 -15.243 58.813 1.00 94.94 471 VAL A C 1
ATOM 3457 O O . VAL A 1 471 ? -14.258 -16.189 58.832 1.00 94.94 471 VAL A O 1
ATOM 3460 N N . ILE A 1 472 ? -12.261 -15.320 58.235 1.00 94.19 472 ILE A N 1
ATOM 3461 C CA . ILE A 1 472 ? -11.775 -16.525 57.539 1.00 94.19 472 ILE A CA 1
ATOM 3462 C C . ILE A 1 472 ? -11.678 -17.711 58.506 1.00 94.19 472 ILE A C 1
ATOM 3464 O O . ILE A 1 472 ? -12.219 -18.781 58.232 1.00 94.19 472 ILE A O 1
ATOM 3468 N N . ILE A 1 473 ? -11.040 -17.534 59.669 1.00 93.69 473 ILE A N 1
ATOM 3469 C CA . ILE A 1 473 ? -10.867 -18.609 60.667 1.00 93.69 473 ILE A CA 1
ATOM 3470 C C . ILE A 1 473 ? -12.220 -19.146 61.149 1.00 93.69 473 ILE A C 1
ATOM 3472 O O . ILE A 1 473 ? -12.402 -20.355 61.309 1.00 93.69 473 ILE A O 1
ATOM 3476 N N . ASN A 1 474 ? -13.189 -18.262 61.385 1.00 93.38 474 ASN A N 1
ATOM 3477 C CA . ASN A 1 474 ? -14.531 -18.667 61.788 1.00 93.38 474 ASN A CA 1
ATOM 3478 C C . ASN A 1 474 ? -15.244 -19.452 60.688 1.00 93.38 474 ASN A C 1
ATOM 3480 O O . ASN A 1 474 ? -15.958 -20.401 61.009 1.00 93.38 474 ASN A O 1
ATOM 3484 N N . GLN A 1 475 ? -15.058 -19.076 59.424 1.00 93.31 475 GLN A N 1
ATOM 3485 C CA . GLN A 1 475 ? -15.648 -19.787 58.297 1.00 93.31 475 GLN A CA 1
ATOM 3486 C C . GLN A 1 475 ? -14.996 -21.161 58.083 1.00 93.31 475 GLN A C 1
ATOM 3488 O O . GLN A 1 475 ? -15.711 -22.157 57.969 1.00 93.31 475 GLN A O 1
ATOM 3493 N N . LEU A 1 476 ? -13.664 -21.250 58.171 1.00 91.75 476 LEU A N 1
ATOM 3494 C CA . LEU A 1 476 ? -12.918 -22.517 58.150 1.00 91.75 476 LEU A CA 1
ATOM 3495 C C . LEU A 1 476 ? -13.408 -23.507 59.213 1.00 91.75 476 LEU A C 1
ATOM 3497 O O . LEU A 1 476 ? -13.495 -24.700 58.952 1.00 91.75 476 LEU A O 1
ATOM 3501 N N . ASN A 1 477 ? -13.766 -23.018 60.403 1.00 90.50 477 ASN A N 1
ATOM 3502 C CA . ASN A 1 477 ? -14.286 -23.854 61.490 1.00 90.50 477 ASN A CA 1
ATOM 3503 C C . ASN A 1 477 ? -15.751 -24.293 61.302 1.00 90.50 477 ASN A C 1
ATOM 3505 O O . ASN A 1 477 ? -16.259 -25.070 62.114 1.00 90.50 477 ASN A O 1
ATOM 3509 N N . ARG A 1 478 ? -16.458 -23.766 60.295 1.00 87.69 478 ARG A N 1
ATOM 3510 C CA . ARG A 1 478 ? -17.888 -24.027 60.048 1.00 87.69 478 ARG A CA 1
ATOM 3511 C C . ARG A 1 478 ? -18.155 -24.888 58.820 1.00 87.69 478 ARG A C 1
ATOM 3513 O O . ARG A 1 478 ? -19.233 -25.471 58.743 1.00 87.69 478 ARG A O 1
ATOM 3520 N N . GLN A 1 479 ? -17.223 -24.951 57.880 1.00 83.12 479 GLN A N 1
ATOM 3521 C CA . GLN A 1 479 ? -17.385 -25.679 56.623 1.00 83.12 479 GLN A CA 1
ATOM 3522 C C . GLN A 1 479 ? -16.603 -26.998 56.623 1.00 83.12 479 GLN A C 1
ATOM 3524 O O . GLN A 1 479 ? -15.539 -27.103 57.230 1.00 83.12 479 GLN A O 1
ATOM 3529 N N . GLU A 1 480 ? -17.134 -28.006 55.932 1.00 78.19 480 GLU A N 1
ATOM 3530 C CA . GLU A 1 480 ? -16.465 -29.302 55.739 1.00 78.19 480 GLU A CA 1
ATOM 3531 C C . GLU A 1 480 ? -15.616 -29.341 54.453 1.00 78.19 480 GLU A C 1
ATOM 3533 O O . GLU A 1 480 ? -14.673 -30.125 54.370 1.00 78.19 480 GLU A O 1
ATOM 3538 N N . ASP A 1 481 ? -15.927 -28.484 53.475 1.00 83.69 481 ASP A N 1
ATOM 3539 C CA . ASP A 1 481 ? -15.248 -28.373 52.179 1.00 83.69 481 ASP A CA 1
ATOM 3540 C C . ASP A 1 481 ? -14.510 -27.029 52.090 1.00 83.69 481 ASP A C 1
ATOM 3542 O O . ASP A 1 481 ? -15.023 -26.002 52.540 1.00 83.69 481 ASP A O 1
ATOM 3546 N N . SER A 1 482 ? -13.291 -27.039 51.550 1.00 85.19 482 SER A N 1
ATOM 3547 C CA . SER A 1 482 ? -12.490 -25.830 51.343 1.00 85.19 482 SER A CA 1
ATOM 3548 C C . SER A 1 482 ? -12.765 -25.156 50.002 1.00 85.19 482 SER A C 1
ATOM 3550 O O . SER A 1 482 ? -12.307 -24.035 49.801 1.00 85.19 482 SER A O 1
ATOM 3552 N N . SER A 1 483 ? -13.479 -25.805 49.081 1.00 85.12 483 SER A N 1
ATOM 3553 C CA . SER A 1 483 ? -13.870 -25.184 47.816 1.00 85.12 483 SER A CA 1
ATOM 3554 C C . SER A 1 483 ? -14.978 -24.152 48.025 1.00 85.12 483 SER A C 1
ATOM 3556 O O . SER A 1 483 ? -15.975 -24.410 48.704 1.00 85.12 483 SER A O 1
ATOM 3558 N N . LEU A 1 484 ? -14.796 -22.963 47.448 1.00 84.62 484 LEU A N 1
ATOM 3559 C CA . LEU A 1 484 ? -15.836 -21.941 47.444 1.00 84.62 484 LEU A CA 1
ATOM 3560 C C . LEU A 1 484 ? -16.782 -22.154 46.251 1.00 84.62 484 LEU A C 1
ATOM 3562 O O . LEU A 1 484 ? -16.365 -22.681 45.216 1.00 84.62 484 LEU A O 1
ATOM 3566 N N . PRO A 1 485 ? -18.068 -21.772 46.364 1.00 82.75 485 PRO A N 1
ATOM 3567 C CA . PRO A 1 485 ? -19.004 -21.871 45.250 1.00 82.75 485 PRO A CA 1
ATOM 3568 C C . PRO A 1 485 ? -18.499 -21.114 44.019 1.00 82.75 485 PRO A C 1
ATOM 3570 O O . PRO A 1 485 ? -18.062 -19.980 44.137 1.00 82.75 485 PRO A O 1
ATOM 3573 N N . LEU A 1 486 ? -18.669 -21.670 42.820 1.00 75.88 486 LEU A N 1
ATOM 3574 C CA . LEU A 1 486 ? -18.323 -20.977 41.565 1.00 75.88 486 LEU A CA 1
ATOM 3575 C C . LEU A 1 486 ? -19.270 -19.811 41.220 1.00 75.88 486 LEU A C 1
ATOM 3577 O O . LEU A 1 486 ? -19.138 -19.201 40.170 1.00 75.88 486 LEU A O 1
ATOM 3581 N N . PHE A 1 487 ? -20.238 -19.513 42.088 1.00 75.56 487 PHE A N 1
ATOM 3582 C CA . PHE A 1 487 ? -21.181 -18.414 41.934 1.00 75.56 487 PHE A CA 1
ATOM 3583 C C . PHE A 1 487 ? -21.288 -17.634 43.246 1.00 75.56 487 PHE A C 1
ATOM 3585 O O . PHE A 1 487 ? -21.559 -18.214 44.301 1.00 75.56 487 PHE A O 1
ATOM 3592 N N . ARG A 1 488 ? -21.143 -16.309 43.165 1.00 79.69 488 ARG A N 1
ATOM 3593 C CA . ARG A 1 488 ? -21.391 -15.366 44.263 1.00 79.69 488 ARG A CA 1
ATOM 3594 C C . ARG A 1 488 ? -22.277 -14.245 43.731 1.00 79.69 488 ARG A C 1
ATOM 3596 O O . ARG A 1 488 ? -21.959 -13.631 42.715 1.00 79.69 488 ARG A O 1
ATOM 3603 N N . ARG A 1 489 ? -23.394 -13.968 44.411 1.00 75.62 489 ARG A N 1
ATOM 3604 C CA . ARG A 1 489 ? -24.285 -12.858 44.035 1.00 75.62 489 ARG A CA 1
ATOM 3605 C C . ARG A 1 489 ? -23.568 -11.521 44.266 1.00 75.62 489 ARG A C 1
ATOM 3607 O O . ARG A 1 489 ? -22.830 -11.398 45.245 1.00 75.62 489 ARG A O 1
ATOM 3614 N N . PHE A 1 490 ? -23.775 -10.535 43.394 1.00 70.12 490 PHE A N 1
ATOM 3615 C CA . PHE A 1 490 ? -23.050 -9.259 43.470 1.00 70.12 490 PHE A CA 1
ATOM 3616 C C . PHE A 1 490 ? -23.346 -8.491 44.772 1.00 70.12 490 PHE A C 1
ATOM 3618 O O . PHE A 1 490 ? -22.430 -8.038 45.456 1.00 70.12 490 PHE A O 1
ATOM 3625 N N . ASP A 1 491 ? -24.618 -8.449 45.170 1.00 71.81 491 ASP A N 1
ATOM 3626 C CA . ASP A 1 491 ? -25.151 -7.868 46.410 1.00 71.81 491 ASP A CA 1
ATOM 3627 C C . ASP A 1 491 ? -25.105 -8.866 47.582 1.00 71.81 491 ASP A C 1
ATOM 3629 O O . ASP A 1 491 ? -25.912 -8.789 48.511 1.00 71.81 491 ASP A O 1
ATOM 3633 N N . SER A 1 492 ? -24.213 -9.862 47.522 1.00 80.75 492 SER A N 1
ATOM 3634 C CA . SER A 1 492 ? -23.962 -10.711 48.680 1.00 80.75 492 SER A CA 1
ATOM 3635 C C . SER A 1 492 ? -23.182 -9.932 49.740 1.00 80.75 492 SER A C 1
ATOM 3637 O O . SER A 1 492 ? -22.106 -9.395 49.458 1.00 80.75 492 SER A O 1
ATOM 3639 N N . ASP A 1 493 ? -23.706 -9.960 50.965 1.00 82.19 493 ASP A N 1
ATOM 3640 C CA . ASP A 1 493 ? -23.030 -9.506 52.185 1.00 82.19 493 ASP A CA 1
ATOM 3641 C C . ASP A 1 493 ? -21.984 -10.526 52.685 1.00 82.19 493 ASP A C 1
ATOM 3643 O O . ASP A 1 493 ? -21.360 -10.322 53.729 1.00 82.19 493 ASP A O 1
ATOM 3647 N N . ASP A 1 494 ? -21.794 -11.647 51.974 1.00 87.69 494 ASP A N 1
ATOM 3648 C CA . ASP A 1 494 ? -20.815 -12.662 52.355 1.00 87.69 494 ASP A CA 1
ATOM 3649 C C . ASP A 1 494 ? -19.386 -12.102 52.251 1.00 87.69 494 ASP A C 1
ATOM 3651 O O . ASP A 1 494 ? -19.024 -11.508 51.236 1.00 87.69 494 ASP A O 1
ATOM 3655 N N . PRO A 1 495 ? -18.522 -12.323 53.246 1.00 89.88 495 PRO A N 1
ATOM 3656 C CA . PRO A 1 495 ? -17.123 -11.928 53.163 1.00 89.88 495 PRO A CA 1
ATOM 3657 C C . PRO A 1 495 ? -16.353 -12.570 51.993 1.00 89.88 495 PRO A C 1
ATOM 3659 O O . PRO A 1 495 ? -16.684 -13.654 51.508 1.00 89.88 495 PRO A O 1
ATOM 3662 N N . PHE A 1 496 ? -15.281 -11.907 51.569 1.00 91.62 496 PHE A N 1
ATOM 3663 C CA . PHE A 1 496 ? -14.343 -12.371 50.550 1.00 91.62 496 PHE A CA 1
ATOM 3664 C C . PHE A 1 496 ? -13.288 -13.301 51.150 1.00 91.62 496 PHE A C 1
ATOM 3666 O O . PHE A 1 496 ? -12.181 -12.892 51.496 1.00 91.62 496 PHE A O 1
ATOM 3673 N N . TYR A 1 497 ? -13.671 -14.557 51.354 1.00 92.75 497 TYR A N 1
ATOM 3674 C CA . TYR A 1 497 ? -12.865 -15.510 52.113 1.00 92.75 497 TYR A CA 1
ATOM 3675 C C . TYR A 1 497 ? -11.530 -15.911 51.468 1.00 92.75 497 TYR A C 1
ATOM 3677 O O . TYR A 1 497 ? -10.650 -16.379 52.192 1.00 92.75 497 TYR A O 1
ATOM 3685 N N . ASP A 1 498 ? -11.395 -15.770 50.148 1.00 92.31 498 ASP A N 1
ATOM 3686 C CA . ASP A 1 498 ? -10.219 -16.206 49.391 1.00 92.31 498 ASP A CA 1
ATOM 3687 C C . ASP A 1 498 ? -9.293 -15.022 49.099 1.00 92.31 498 ASP A C 1
ATOM 3689 O O . ASP A 1 498 ? -9.469 -14.268 48.140 1.00 92.31 498 ASP A O 1
ATOM 3693 N N . VAL A 1 499 ? -8.286 -14.864 49.953 1.00 93.06 499 VAL A N 1
ATOM 3694 C CA . VAL A 1 499 ? -7.267 -13.805 49.861 1.00 93.06 499 VAL A CA 1
ATOM 3695 C C . VAL A 1 499 ? -6.124 -14.241 48.935 1.00 93.06 499 VAL A C 1
ATOM 3697 O O . VAL A 1 499 ? -5.304 -13.425 48.496 1.00 93.06 499 VAL A O 1
ATOM 3700 N N . THR A 1 500 ? -6.007 -15.541 48.662 1.00 91.50 500 THR A N 1
ATOM 3701 C CA . THR A 1 500 ? -4.971 -16.089 47.784 1.00 91.50 500 THR A CA 1
ATOM 3702 C C . THR A 1 500 ? -5.345 -16.043 46.306 1.00 91.50 500 THR A C 1
ATOM 3704 O O . THR A 1 500 ? -4.428 -15.930 45.486 1.00 91.50 500 THR A O 1
ATOM 3707 N N . GLY A 1 501 ? -6.642 -16.051 45.995 1.00 88.44 501 GLY A N 1
ATOM 3708 C CA . GLY A 1 501 ? -7.204 -16.119 44.648 1.00 88.44 501 GLY A CA 1
ATOM 3709 C C . GLY A 1 501 ? -7.089 -17.513 44.029 1.00 88.44 501 GLY A C 1
ATOM 3710 O O . GLY A 1 501 ? -6.883 -17.621 42.823 1.00 88.44 501 GLY A O 1
ATOM 3711 N N . ASP A 1 502 ? -7.102 -18.577 44.839 1.00 88.69 502 ASP A N 1
ATOM 3712 C CA . ASP A 1 502 ? -6.970 -19.964 44.364 1.00 88.69 502 ASP A CA 1
ATOM 3713 C C . ASP A 1 502 ? -8.312 -20.723 44.281 1.00 88.69 502 ASP A C 1
ATOM 3715 O O . ASP A 1 502 ? -8.345 -21.929 43.993 1.00 88.69 502 ASP A O 1
ATOM 3719 N N . GLY A 1 503 ? -9.420 -20.015 44.518 1.00 87.56 503 GLY A N 1
ATOM 3720 C CA . GLY A 1 503 ? -10.787 -20.529 44.506 1.00 87.56 503 GLY A CA 1
ATOM 3721 C C . GLY A 1 503 ? -11.149 -21.332 45.757 1.00 87.56 503 GLY A C 1
ATOM 3722 O O . GLY A 1 503 ? -12.196 -21.996 45.790 1.00 87.56 503 GLY A O 1
ATOM 3723 N N . LYS A 1 504 ? -10.292 -21.327 46.784 1.00 90.56 504 LYS A N 1
ATOM 3724 C CA . LYS A 1 504 ? -10.495 -22.069 48.028 1.00 90.56 504 LYS A CA 1
ATOM 3725 C C . LYS A 1 504 ? -10.376 -21.147 49.228 1.00 90.56 504 LYS A C 1
ATOM 3727 O O . LYS A 1 504 ? -9.759 -20.097 49.207 1.00 90.56 504 LYS A O 1
ATOM 3732 N N . ILE A 1 505 ? -10.971 -21.593 50.323 1.00 92.25 505 ILE A N 1
ATOM 3733 C CA . ILE A 1 505 ? -10.795 -21.001 51.640 1.00 92.25 505 ILE A CA 1
ATOM 3734 C C . ILE A 1 505 ? -9.957 -21.959 52.483 1.00 92.25 505 ILE A C 1
ATOM 3736 O O . ILE A 1 505 ? -10.375 -23.064 52.850 1.00 92.25 505 ILE A O 1
ATOM 3740 N N . THR A 1 506 ? -8.744 -21.526 52.801 1.00 93.62 506 THR A N 1
ATOM 3741 C CA . THR A 1 506 ? -7.745 -22.297 53.536 1.00 93.62 506 THR A CA 1
ATOM 3742 C C . THR A 1 506 ? -7.142 -21.475 54.675 1.00 93.62 506 THR A C 1
ATOM 3744 O O . THR A 1 506 ? -7.327 -20.266 54.798 1.00 93.62 506 THR A O 1
ATOM 3747 N N . ALA A 1 507 ? -6.365 -22.129 55.541 1.00 93.69 507 ALA A N 1
ATOM 3748 C CA . ALA A 1 507 ? -5.611 -21.417 56.572 1.00 93.69 507 ALA A CA 1
ATOM 3749 C C . ALA A 1 507 ? -4.580 -20.428 55.984 1.00 93.69 507 ALA A C 1
ATOM 3751 O O . ALA A 1 507 ? -4.133 -19.527 56.697 1.00 93.69 507 ALA A O 1
ATOM 3752 N N . LEU A 1 508 ? -4.199 -20.585 54.709 1.00 94.94 508 LEU A N 1
ATOM 3753 C CA . LEU A 1 508 ? -3.265 -19.689 54.033 1.00 94.94 508 LEU A CA 1
ATOM 3754 C C . LEU A 1 508 ? -3.875 -18.299 53.810 1.00 94.94 508 LEU A C 1
ATOM 3756 O O . LEU A 1 508 ? -3.161 -17.309 53.964 1.00 94.94 508 LEU A O 1
ATOM 3760 N N . ASP A 1 509 ? -5.179 -18.219 53.542 1.00 94.94 509 ASP A N 1
ATOM 3761 C CA . ASP A 1 509 ? -5.906 -16.958 53.363 1.00 94.94 509 ASP A CA 1
ATOM 3762 C C . ASP A 1 509 ? -5.874 -16.117 54.643 1.00 94.94 509 ASP A C 1
ATOM 3764 O O . ASP A 1 509 ? -5.443 -14.963 54.640 1.00 94.94 509 ASP A O 1
ATOM 3768 N N . ALA A 1 510 ? -6.198 -16.734 55.785 1.00 95.62 510 ALA A N 1
ATOM 3769 C CA . ALA A 1 510 ? -6.102 -16.078 57.090 1.00 95.62 510 ALA A CA 1
ATOM 3770 C C . ALA A 1 510 ? -4.656 -15.669 57.421 1.00 95.62 510 ALA A C 1
ATOM 3772 O O . ALA A 1 510 ? -4.411 -14.597 57.981 1.00 95.62 510 ALA A O 1
ATOM 3773 N N . LEU A 1 511 ? -3.681 -16.516 57.068 1.00 96.19 511 LEU A N 1
ATOM 3774 C CA . LEU A 1 511 ? -2.267 -16.238 57.306 1.00 96.19 511 LEU A CA 1
ATOM 3775 C C . LEU A 1 511 ? -1.762 -15.050 56.472 1.00 96.19 511 LEU A C 1
ATOM 3777 O O . LEU A 1 511 ? -0.916 -14.298 56.964 1.00 96.19 511 LEU A O 1
ATOM 3781 N N . ARG A 1 512 ? -2.275 -14.843 55.249 1.00 95.75 512 ARG A N 1
ATOM 3782 C CA . ARG A 1 512 ? -1.951 -13.659 54.433 1.00 95.75 512 ARG A CA 1
ATOM 3783 C C . ARG A 1 512 ? -2.363 -12.369 55.131 1.00 95.75 512 ARG A C 1
ATOM 3785 O O . ARG A 1 512 ? -1.509 -11.501 55.308 1.00 95.75 512 ARG A O 1
ATOM 3792 N N . VAL A 1 513 ? -3.600 -12.295 55.622 1.00 95.38 513 VAL A N 1
ATOM 3793 C CA . VAL A 1 513 ? -4.097 -11.131 56.375 1.00 95.38 513 VAL A CA 1
ATOM 3794 C C . VAL A 1 513 ? -3.243 -10.877 57.623 1.00 95.38 513 VAL A C 1
ATOM 3796 O O . VAL A 1 513 ? -2.774 -9.764 57.848 1.00 95.38 513 VAL A O 1
ATOM 3799 N N . ILE A 1 514 ? -2.949 -11.914 58.417 1.00 95.06 514 ILE A N 1
ATOM 3800 C CA . ILE A 1 514 ? -2.119 -11.779 59.631 1.00 95.06 514 ILE A CA 1
ATOM 3801 C C . ILE A 1 514 ? -0.716 -11.256 59.297 1.00 95.06 514 ILE A C 1
ATOM 3803 O O . ILE A 1 514 ? -0.190 -10.375 59.981 1.00 95.06 514 ILE A O 1
ATOM 3807 N N . ASN A 1 515 ? -0.096 -11.787 58.243 1.00 95.06 515 ASN A N 1
ATOM 3808 C CA . ASN A 1 515 ? 1.226 -11.345 57.814 1.00 95.06 515 ASN A CA 1
ATOM 3809 C C . ASN A 1 515 ? 1.213 -9.902 57.304 1.00 95.06 515 ASN A C 1
ATOM 3811 O O . ASN A 1 515 ? 2.159 -9.165 57.587 1.00 95.06 515 ASN A O 1
ATOM 3815 N N . TYR A 1 516 ? 0.162 -9.494 56.591 1.00 94.69 516 TYR A N 1
ATOM 3816 C CA . TYR A 1 516 ? -0.034 -8.108 56.173 1.00 94.69 516 TYR A CA 1
ATOM 3817 C C . TYR A 1 516 ? -0.082 -7.167 57.386 1.00 94.69 516 TYR A C 1
ATOM 3819 O O . TYR A 1 516 ? 0.693 -6.213 57.456 1.00 94.69 516 TYR A O 1
ATOM 3827 N N . LEU A 1 517 ? -0.891 -7.493 58.400 1.00 93.81 517 LEU A N 1
ATOM 3828 C CA . LEU A 1 517 ? -1.002 -6.701 59.632 1.00 93.81 517 LEU A CA 1
ATOM 3829 C C . LEU A 1 517 ? 0.327 -6.599 60.388 1.00 93.81 517 LEU A C 1
ATOM 3831 O O . LEU A 1 517 ? 0.723 -5.510 60.799 1.00 93.81 517 LEU A O 1
ATOM 3835 N N . ASN A 1 518 ? 1.058 -7.710 60.515 1.00 92.44 518 ASN A N 1
ATOM 3836 C CA . ASN A 1 518 ? 2.358 -7.721 61.192 1.00 92.44 518 ASN A CA 1
ATOM 3837 C C . ASN A 1 518 ? 3.395 -6.829 60.489 1.00 92.44 518 ASN A C 1
ATOM 3839 O O . ASN A 1 518 ? 4.276 -6.286 61.156 1.00 92.44 518 ASN A O 1
ATOM 3843 N N . ARG A 1 519 ? 3.286 -6.652 59.165 1.00 90.12 519 ARG A N 1
ATOM 3844 C CA . ARG A 1 519 ? 4.146 -5.748 58.381 1.00 90.12 519 ARG A CA 1
ATOM 3845 C C . ARG A 1 519 ? 3.726 -4.279 58.488 1.00 90.12 519 ARG A C 1
ATOM 3847 O O . ARG A 1 519 ? 4.578 -3.409 58.344 1.00 90.12 519 ARG A O 1
ATOM 3854 N N . GLN A 1 520 ? 2.443 -4.010 58.730 1.00 81.25 520 GLN A N 1
ATOM 3855 C CA . GLN A 1 520 ? 1.882 -2.660 58.882 1.00 81.25 520 GLN A CA 1
ATOM 3856 C C . GLN A 1 520 ? 2.177 -2.042 60.255 1.00 81.25 520 GLN A C 1
ATOM 3858 O O . GLN A 1 520 ? 2.228 -0.821 60.377 1.00 81.25 520 GLN A O 1
ATOM 3863 N N . THR A 1 521 ? 2.418 -2.851 61.291 1.00 69.88 521 THR A N 1
ATOM 3864 C CA . THR A 1 521 ? 2.947 -2.356 62.571 1.00 69.88 521 THR A CA 1
ATOM 3865 C C . THR A 1 521 ? 4.377 -1.835 62.385 1.00 69.88 521 THR A C 1
ATOM 3867 O O . THR A 1 521 ? 5.277 -2.637 62.120 1.00 69.88 521 THR A O 1
ATOM 3870 N N . PRO A 1 522 ? 4.655 -0.528 62.575 1.00 51.66 522 PRO A N 1
ATOM 3871 C CA . PRO A 1 522 ? 6.026 -0.061 62.712 1.00 51.66 522 PRO A CA 1
ATOM 3872 C C . PRO A 1 522 ? 6.655 -0.805 63.886 1.00 51.66 522 PRO A C 1
ATOM 3874 O O . PRO A 1 522 ? 6.003 -0.992 64.915 1.00 51.66 522 PRO A O 1
ATOM 3877 N N . ALA A 1 523 ? 7.916 -1.209 63.753 1.00 51.62 523 ALA A N 1
ATOM 3878 C CA . ALA A 1 523 ? 8.707 -1.746 64.851 1.00 51.62 523 ALA A CA 1
ATOM 3879 C C . ALA A 1 523 ? 8.916 -0.665 65.931 1.00 51.62 523 ALA A C 1
ATOM 3881 O O . ALA A 1 523 ? 9.989 -0.087 66.072 1.00 51.62 523 ALA A O 1
ATOM 3882 N N . SER A 1 524 ? 7.881 -0.367 66.713 1.00 48.69 524 SER A N 1
ATOM 3883 C CA . SER A 1 524 ? 7.978 0.322 67.994 1.00 48.69 524 SER A CA 1
ATOM 3884 C C . SER A 1 524 ? 8.400 -0.701 69.046 1.00 48.69 524 SER A C 1
ATOM 3886 O O . SER A 1 524 ? 7.626 -1.099 69.915 1.00 48.69 524 SER A O 1
ATOM 3888 N N . GLY A 1 525 ? 9.636 -1.164 68.901 1.00 44.88 525 GLY A N 1
ATOM 3889 C CA . GLY A 1 525 ? 10.341 -2.030 69.830 1.00 44.88 525 GLY A CA 1
ATOM 3890 C C . GLY A 1 525 ? 11.830 -1.855 69.574 1.00 44.88 525 GLY A C 1
ATOM 3891 O O . GLY A 1 525 ? 12.345 -2.356 68.579 1.00 44.88 525 GLY A O 1
ATOM 3892 N N . GLU A 1 526 ? 12.490 -1.069 70.424 1.00 40.03 526 GLU A N 1
ATOM 3893 C CA . GLU A 1 526 ? 13.940 -0.867 70.415 1.00 40.03 526 GLU A CA 1
ATOM 3894 C C . GLU A 1 526 ? 14.694 -2.209 70.348 1.00 40.03 526 GLU A C 1
ATOM 3896 O O . GLU A 1 526 ? 14.278 -3.172 71.001 1.00 40.03 526 GLU A O 1
ATOM 3901 N N . PRO A 1 527 ? 15.831 -2.298 69.635 1.00 41.25 527 PRO A N 1
ATOM 3902 C CA . PRO A 1 527 ? 16.738 -3.413 69.825 1.00 41.25 527 PRO A CA 1
ATOM 3903 C C . PRO A 1 527 ? 17.402 -3.261 71.197 1.00 41.25 527 PRO A C 1
ATOM 3905 O O . PRO A 1 527 ? 18.131 -2.302 71.458 1.00 41.25 527 PRO A O 1
ATOM 3908 N N . GLU A 1 528 ? 17.156 -4.229 72.073 1.00 36.25 528 GLU A N 1
ATOM 3909 C CA . GLU A 1 528 ? 17.934 -4.428 73.287 1.00 36.25 528 GLU A CA 1
ATOM 3910 C C . GLU A 1 528 ? 19.403 -4.634 72.875 1.00 36.25 528 GLU A C 1
ATOM 3912 O O . GLU A 1 528 ? 19.760 -5.600 72.197 1.00 36.25 528 GLU A O 1
ATOM 3917 N N . ALA A 1 529 ? 20.255 -3.665 73.208 1.00 37.38 529 ALA A N 1
ATOM 3918 C CA . ALA A 1 529 ? 21.678 -3.731 72.918 1.00 37.38 529 ALA A CA 1
ATOM 3919 C C . ALA A 1 529 ? 22.312 -4.920 73.667 1.00 37.38 529 ALA A C 1
ATOM 3921 O O . ALA A 1 529 ? 22.166 -5.006 74.890 1.00 37.38 529 ALA A O 1
ATOM 3922 N N . PRO A 1 530 ? 23.081 -5.803 73.004 1.00 38.69 530 PRO A N 1
ATOM 3923 C CA . PRO A 1 530 ? 23.908 -6.751 73.729 1.00 38.69 530 PRO A CA 1
ATOM 3924 C C . PRO A 1 530 ? 25.078 -5.991 74.383 1.00 38.69 530 PRO A C 1
ATOM 3926 O O . PRO A 1 530 ? 25.642 -5.071 73.779 1.00 38.69 530 PRO A O 1
ATOM 3929 N N . PRO A 1 531 ? 25.472 -6.337 75.620 1.00 36.31 531 PRO A N 1
ATOM 3930 C CA . PRO A 1 531 ? 26.545 -5.642 76.311 1.00 36.31 531 PRO A CA 1
ATOM 3931 C C . PRO A 1 531 ? 27.889 -5.895 75.620 1.00 36.31 531 PRO A C 1
ATOM 3933 O O . PRO A 1 531 ? 28.288 -7.036 75.382 1.00 36.31 531 PRO A O 1
ATOM 3936 N N . GLN A 1 532 ? 28.613 -4.809 75.341 1.00 36.00 532 GLN A N 1
ATOM 3937 C CA . GLN A 1 532 ? 30.002 -4.853 74.897 1.00 36.00 532 GLN A CA 1
ATOM 3938 C C . GLN A 1 532 ? 30.895 -5.458 75.988 1.00 36.00 532 GLN A C 1
ATOM 3940 O O . GLN A 1 532 ? 31.083 -4.864 77.050 1.00 36.00 532 GLN A O 1
ATOM 3945 N N . ALA A 1 533 ? 31.514 -6.599 75.690 1.00 35.72 533 ALA A N 1
ATOM 3946 C CA . ALA A 1 533 ? 32.734 -7.045 76.349 1.00 35.72 533 ALA A CA 1
ATOM 3947 C C . ALA A 1 533 ? 33.909 -6.838 75.383 1.00 35.72 533 ALA A C 1
ATOM 3949 O O . ALA A 1 533 ? 34.097 -7.578 74.421 1.00 35.72 533 ALA A O 1
ATOM 3950 N N . ILE A 1 534 ? 34.686 -5.791 75.647 1.00 33.50 534 ILE A N 1
ATOM 3951 C CA . ILE A 1 534 ? 36.014 -5.557 75.078 1.00 33.50 534 ILE A CA 1
ATOM 3952 C C . ILE A 1 534 ? 36.994 -6.473 75.822 1.00 33.50 534 ILE A C 1
ATOM 3954 O O . ILE A 1 534 ? 37.005 -6.416 77.045 1.00 33.50 534 ILE A O 1
ATOM 3958 N N . PHE A 1 535 ? 37.812 -7.269 75.119 1.00 31.84 535 PHE A N 1
ATOM 3959 C CA . PHE A 1 535 ? 39.279 -7.300 75.288 1.00 31.84 535 PHE A CA 1
ATOM 3960 C C . PHE A 1 535 ? 39.994 -8.218 74.264 1.00 31.84 535 PHE A C 1
ATOM 3962 O O . PHE A 1 535 ? 39.830 -9.430 74.285 1.00 31.84 535 PHE A O 1
ATOM 3969 N N . ALA A 1 536 ? 40.877 -7.564 73.489 1.00 31.44 536 ALA A N 1
ATOM 3970 C CA . ALA A 1 536 ? 42.204 -7.976 72.986 1.00 31.44 536 ALA A CA 1
ATOM 3971 C C . ALA A 1 536 ? 42.344 -9.014 71.836 1.00 31.44 536 ALA A C 1
ATOM 3973 O O . ALA A 1 536 ? 42.054 -10.190 72.007 1.00 31.44 536 ALA A O 1
ATOM 3974 N N . GLY A 1 537 ? 42.880 -8.536 70.692 1.00 31.97 537 GLY A N 1
ATOM 3975 C CA . GLY A 1 537 ? 43.130 -9.243 69.413 1.00 31.97 537 GLY A CA 1
ATOM 3976 C C . GLY A 1 537 ? 44.391 -10.137 69.352 1.00 31.97 537 GLY A C 1
ATOM 3977 O O . GLY A 1 537 ? 44.724 -10.714 70.387 1.00 31.97 537 GLY A O 1
ATOM 3978 N N . PRO A 1 538 ? 45.130 -10.274 68.215 1.00 45.22 538 PRO A N 1
ATOM 3979 C CA . PRO A 1 538 ? 45.142 -9.466 66.980 1.00 45.22 538 PRO A CA 1
ATOM 3980 C C . PRO A 1 538 ? 44.852 -10.238 65.665 1.00 45.22 538 PRO A C 1
ATOM 3982 O O . PRO A 1 538 ? 44.919 -11.463 65.608 1.00 45.22 538 PRO A O 1
ATOM 3985 N N . GLU A 1 539 ? 44.577 -9.476 64.603 1.00 43.16 539 GLU A N 1
ATOM 3986 C CA . GLU A 1 539 ? 44.470 -9.916 63.200 1.00 43.16 539 GLU A CA 1
ATOM 3987 C C . GLU A 1 539 ? 45.832 -10.195 62.538 1.00 43.16 539 GLU A C 1
ATOM 3989 O O . GLU A 1 539 ? 46.861 -9.678 62.991 1.00 43.16 539 GLU A O 1
ATOM 3994 N N . PRO A 1 540 ? 45.819 -10.889 61.383 1.00 40.66 540 PRO A N 1
ATOM 3995 C CA . PRO A 1 540 ? 46.599 -10.411 60.249 1.00 40.66 540 PRO A CA 1
ATOM 3996 C C . PRO A 1 540 ? 45.792 -10.229 58.949 1.00 40.66 540 PRO A C 1
ATOM 3998 O O . PRO A 1 540 ? 44.763 -10.851 58.711 1.00 40.66 540 PRO A O 1
ATOM 4001 N N . GLU A 1 541 ? 46.372 -9.341 58.146 1.00 37.59 541 GLU A N 1
ATOM 4002 C CA . GLU A 1 541 ? 45.953 -8.641 56.930 1.00 37.59 541 GLU A CA 1
ATOM 4003 C C . GLU A 1 541 ? 45.791 -9.502 55.651 1.00 37.59 541 GLU A C 1
ATOM 4005 O O . GLU A 1 541 ? 46.159 -10.675 55.632 1.00 37.59 541 GLU A O 1
ATOM 4010 N N . PHE A 1 542 ? 45.398 -8.803 54.563 1.00 32.03 542 PHE A N 1
ATOM 4011 C CA . PHE A 1 542 ? 45.426 -9.126 53.112 1.00 32.03 542 PHE A CA 1
ATOM 4012 C C . PHE A 1 542 ? 44.099 -9.701 52.549 1.00 32.03 542 PHE A C 1
ATOM 4014 O O . PHE A 1 542 ? 43.680 -10.770 52.954 1.00 32.03 542 PHE A O 1
ATOM 4021 N N . MET A 1 543 ? 43.361 -9.104 51.599 1.00 31.30 543 MET A N 1
ATOM 4022 C CA . MET A 1 543 ? 43.633 -8.049 50.616 1.00 31.30 543 MET A CA 1
ATOM 4023 C C . MET A 1 543 ? 42.369 -7.259 50.267 1.00 31.30 543 MET A C 1
ATOM 4025 O O . MET A 1 543 ? 41.286 -7.818 50.108 1.00 31.30 543 MET A O 1
ATOM 4029 N N . ALA A 1 544 ? 42.569 -5.965 50.047 1.00 32.12 544 ALA A N 1
ATOM 4030 C CA . ALA A 1 544 ? 41.743 -5.162 49.170 1.00 32.12 544 ALA A CA 1
ATOM 4031 C C . ALA A 1 544 ? 42.154 -5.379 47.701 1.00 32.12 544 ALA A C 1
ATOM 4033 O O . ALA A 1 544 ? 43.325 -5.625 47.410 1.00 32.12 544 ALA A O 1
ATOM 4034 N N . ASP A 1 545 ? 41.187 -5.105 46.828 1.00 32.28 545 ASP A N 1
ATOM 4035 C CA . ASP A 1 545 ? 41.347 -4.377 45.565 1.00 32.28 545 ASP A CA 1
ATOM 4036 C C . ASP A 1 545 ? 41.292 -5.165 44.240 1.00 32.28 545 ASP A C 1
ATOM 4038 O O . ASP A 1 545 ? 41.836 -6.254 44.077 1.00 32.28 545 ASP A O 1
ATOM 4042 N N . PHE A 1 546 ? 40.662 -4.474 43.290 1.00 31.36 546 PHE A N 1
ATOM 4043 C CA . PHE A 1 546 ? 40.591 -4.649 41.843 1.00 31.36 546 PHE A CA 1
ATOM 4044 C C . PHE A 1 546 ? 39.530 -5.574 41.237 1.00 31.36 546 PHE A C 1
ATOM 4046 O O . PHE A 1 546 ? 39.695 -6.772 41.029 1.00 31.36 546 PHE A O 1
ATOM 4053 N N . ALA A 1 547 ? 38.475 -4.904 40.769 1.00 35.31 547 ALA A N 1
ATOM 4054 C CA . ALA A 1 547 ? 37.792 -5.240 39.531 1.00 35.31 547 ALA A CA 1
ATOM 4055 C C . ALA A 1 547 ? 38.791 -5.501 38.385 1.00 35.31 547 ALA A C 1
ATOM 4057 O O . ALA A 1 547 ? 39.676 -4.682 38.147 1.00 35.31 547 ALA A O 1
ATOM 4058 N N . SER A 1 548 ? 38.601 -6.580 37.623 1.00 31.86 548 SER A N 1
ATOM 4059 C CA . SER A 1 548 ? 38.455 -6.530 36.159 1.00 31.86 548 SER A CA 1
ATOM 4060 C C . SER A 1 548 ? 38.396 -7.928 35.531 1.00 31.86 548 SER A C 1
ATOM 4062 O O . SER A 1 548 ? 39.132 -8.832 35.907 1.00 31.86 548 SER A O 1
ATOM 4064 N N . SER A 1 549 ? 37.583 -8.007 34.476 1.00 29.14 549 SER A N 1
ATOM 4065 C CA . SER A 1 549 ? 37.750 -8.821 33.263 1.00 29.14 549 SER A CA 1
ATOM 4066 C C . SER A 1 549 ? 37.499 -10.339 33.269 1.00 29.14 549 SER A C 1
ATOM 4068 O O . SER A 1 549 ? 38.128 -11.094 33.993 1.00 29.14 549 SER A O 1
ATOM 4070 N N . ALA A 1 550 ? 36.686 -10.706 32.265 1.00 31.91 550 ALA A N 1
ATOM 4071 C CA . ALA A 1 550 ? 36.755 -11.884 31.391 1.00 31.91 550 ALA A CA 1
ATOM 4072 C C . ALA A 1 550 ? 36.347 -13.248 31.988 1.00 31.91 550 ALA A C 1
ATOM 4074 O O . ALA A 1 550 ? 36.929 -13.709 32.954 1.00 31.91 550 ALA A O 1
ATOM 4075 N N .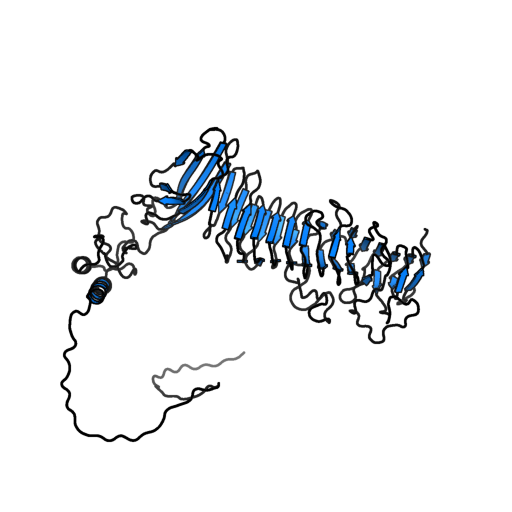 PHE A 1 551 ? 35.230 -13.839 31.544 1.00 29.27 551 PHE A N 1
ATOM 4076 C CA . PHE A 1 551 ? 35.025 -14.622 30.303 1.00 29.27 551 PHE A CA 1
ATOM 4077 C C . PHE A 1 551 ? 35.499 -16.086 30.420 1.00 29.27 551 PHE A C 1
ATOM 4079 O O . PHE A 1 551 ? 36.682 -16.315 30.652 1.00 29.27 551 PHE A O 1
ATOM 4086 N N . TRP A 1 552 ? 34.559 -17.003 30.120 1.00 30.78 552 TRP A N 1
ATOM 4087 C CA . TRP A 1 552 ? 34.683 -18.465 29.922 1.00 30.78 552 TRP A CA 1
ATOM 4088 C C . TRP A 1 552 ? 34.978 -19.277 31.204 1.00 30.78 552 TRP A C 1
ATOM 4090 O O . TRP A 1 552 ? 35.584 -18.765 32.133 1.00 30.78 552 TRP A O 1
ATOM 4100 N N . GLU A 1 553 ? 34.563 -20.529 31.385 1.00 30.89 553 GLU A N 1
ATOM 4101 C CA . GLU A 1 553 ? 33.941 -21.548 30.532 1.00 30.89 553 GLU A CA 1
ATOM 4102 C C . GLU A 1 553 ? 33.381 -22.648 31.460 1.00 30.89 553 GLU A C 1
ATOM 4104 O O . GLU A 1 553 ? 33.649 -22.650 32.665 1.00 30.89 553 GLU A O 1
ATOM 4109 N N . GLU A 1 554 ? 32.604 -23.556 30.878 1.00 35.78 554 GLU A N 1
ATOM 4110 C CA . GLU A 1 554 ? 32.216 -24.862 31.420 1.00 35.78 554 GLU A CA 1
ATOM 4111 C C . GLU A 1 554 ? 33.400 -25.612 32.064 1.00 35.78 554 GLU A C 1
ATOM 4113 O O . GLU A 1 554 ? 34.524 -25.551 31.573 1.00 35.78 554 GLU A O 1
ATOM 4118 N N . ASP A 1 555 ? 33.170 -26.310 33.177 1.00 35.69 555 ASP A N 1
ATOM 4119 C CA . ASP A 1 555 ? 32.956 -27.767 33.201 1.00 35.69 555 ASP A CA 1
ATOM 4120 C C . ASP A 1 555 ? 33.283 -28.385 34.576 1.00 35.69 555 ASP A C 1
ATOM 4122 O O . ASP A 1 555 ? 34.180 -27.949 35.296 1.00 35.69 555 ASP A O 1
ATOM 4126 N N . GLU A 1 556 ? 32.542 -29.453 34.871 1.00 34.53 556 GLU A N 1
ATOM 4127 C CA . GLU A 1 556 ? 32.806 -30.512 35.856 1.00 34.53 556 GLU A CA 1
ATOM 4128 C C . GLU A 1 556 ? 32.830 -30.175 37.364 1.00 34.53 556 GLU A C 1
ATOM 4130 O O . GLU A 1 556 ? 33.745 -29.555 37.902 1.00 34.53 556 GLU A O 1
ATOM 4135 N N . LEU A 1 557 ? 31.882 -30.765 38.108 1.00 33.22 557 LEU A N 1
ATOM 4136 C CA . LEU A 1 557 ? 32.189 -31.949 38.930 1.00 33.22 557 LEU A CA 1
ATOM 4137 C C . LEU A 1 557 ? 30.943 -32.513 39.637 1.00 33.22 557 LEU A C 1
ATOM 4139 O O . LEU A 1 557 ? 30.274 -31.842 40.421 1.00 33.22 557 LEU A O 1
ATOM 4143 N N . ASP A 1 558 ? 30.705 -33.781 39.312 1.00 33.47 558 ASP A N 1
ATOM 4144 C CA . ASP A 1 558 ? 30.011 -34.875 39.996 1.00 33.47 558 ASP A CA 1
ATOM 4145 C C . ASP A 1 558 ? 29.620 -34.707 41.483 1.00 33.47 558 ASP A C 1
ATOM 4147 O O . ASP A 1 558 ? 30.358 -34.144 42.290 1.00 33.47 558 ASP A O 1
ATOM 4151 N N . ILE A 1 559 ? 28.527 -35.375 41.891 1.00 36.19 559 ILE A N 1
ATOM 4152 C CA . ILE A 1 559 ? 28.592 -36.626 42.689 1.00 36.19 559 ILE A CA 1
ATOM 4153 C C . ILE A 1 559 ? 27.176 -37.139 43.048 1.00 36.19 559 ILE A C 1
ATOM 4155 O O . ILE A 1 559 ? 26.383 -36.458 43.690 1.00 36.19 559 ILE A O 1
ATOM 4159 N N . GLU A 1 560 ? 26.942 -38.385 42.611 1.00 31.42 560 GLU A N 1
ATOM 4160 C CA . GLU A 1 560 ? 26.188 -39.518 43.187 1.00 31.42 560 GLU A CA 1
ATOM 4161 C C . GLU A 1 560 ? 24.846 -39.313 43.918 1.00 31.42 560 GLU A C 1
ATOM 4163 O O . GLU A 1 560 ? 24.761 -38.664 44.953 1.00 31.42 560 GLU A O 1
ATOM 4168 N N . ILE A 1 561 ? 23.845 -40.105 43.503 1.00 32.16 561 ILE A N 1
ATOM 4169 C CA . ILE A 1 561 ? 23.313 -41.224 44.309 1.00 32.16 561 ILE A CA 1
ATOM 4170 C C . ILE A 1 561 ? 22.718 -42.281 43.360 1.00 32.16 561 ILE A C 1
ATOM 4172 O O . ILE A 1 561 ? 21.872 -41.987 42.519 1.00 32.16 561 ILE A O 1
ATOM 4176 N N . ASP A 1 562 ? 23.196 -43.515 43.516 1.00 34.91 562 ASP A N 1
ATOM 4177 C CA . ASP A 1 562 ? 22.772 -44.732 42.819 1.00 34.91 562 ASP A CA 1
ATOM 4178 C C . ASP A 1 562 ? 21.759 -45.539 43.669 1.00 34.91 562 ASP A C 1
ATOM 4180 O O . ASP A 1 562 ? 21.638 -45.329 44.879 1.00 34.91 562 ASP A O 1
ATOM 4184 N N . LEU A 1 563 ? 21.132 -46.529 43.020 1.00 32.00 563 LEU A N 1
ATOM 4185 C CA . LEU A 1 563 ? 20.200 -47.581 43.464 1.00 32.00 563 LEU A CA 1
ATOM 4186 C C . LEU A 1 563 ? 18.691 -47.310 43.280 1.00 32.00 563 LEU A C 1
ATOM 4188 O O . LEU A 1 563 ? 18.041 -46.669 44.098 1.00 32.00 563 LEU A O 1
ATOM 4192 N N . ILE A 1 564 ? 18.069 -47.996 42.309 1.00 32.12 564 ILE A N 1
ATOM 4193 C CA . ILE A 1 564 ? 17.578 -49.386 42.460 1.00 32.12 564 ILE A CA 1
ATOM 4194 C C . ILE A 1 564 ? 17.289 -49.988 41.067 1.00 32.12 564 ILE A C 1
ATOM 4196 O O . ILE A 1 564 ? 16.674 -49.376 40.202 1.00 32.12 564 ILE A O 1
ATOM 4200 N N . ALA A 1 565 ? 17.757 -51.223 40.888 1.00 32.31 565 ALA A N 1
ATOM 4201 C CA . ALA A 1 565 ? 17.739 -52.039 39.680 1.00 32.31 565 ALA A CA 1
ATOM 4202 C C . ALA A 1 565 ? 16.343 -52.434 39.155 1.00 32.31 565 ALA A C 1
ATOM 4204 O O . ALA A 1 565 ? 15.409 -52.648 39.925 1.00 32.31 565 ALA A O 1
ATOM 4205 N N . GLY A 1 566 ? 16.262 -52.677 37.841 1.00 31.06 566 GLY A N 1
ATOM 4206 C CA . GLY A 1 566 ? 15.095 -53.280 37.194 1.00 31.06 566 GLY A CA 1
ATOM 4207 C C . GLY A 1 566 ? 15.254 -53.479 35.686 1.00 31.06 566 GLY A C 1
ATOM 4208 O O . GLY A 1 566 ? 14.576 -52.825 34.908 1.00 31.06 566 GLY A O 1
ATOM 4209 N N . ASP A 1 567 ? 16.177 -54.366 35.310 1.00 35.97 567 ASP A N 1
ATOM 4210 C CA . ASP A 1 567 ? 16.298 -55.069 34.024 1.00 35.97 567 ASP A CA 1
ATOM 4211 C C . ASP A 1 567 ? 14.994 -55.166 33.207 1.00 35.97 567 ASP A C 1
ATOM 4213 O O . ASP A 1 567 ? 14.012 -55.711 33.702 1.00 35.97 567 ASP A O 1
ATOM 4217 N N . LEU A 1 568 ? 15.019 -54.715 31.946 1.00 36.31 568 LEU A N 1
ATOM 4218 C CA . LEU A 1 568 ? 14.491 -55.486 30.816 1.00 36.31 568 LEU A CA 1
ATOM 4219 C C . LEU A 1 568 ? 15.106 -54.995 29.496 1.00 36.31 568 LEU A C 1
ATOM 4221 O O . LEU A 1 568 ? 14.706 -54.013 28.876 1.00 36.31 568 LEU A O 1
ATOM 4225 N N . THR A 1 569 ? 16.102 -55.760 29.071 1.00 37.94 569 THR A N 1
ATOM 4226 C CA . THR A 1 569 ? 16.578 -55.918 27.693 1.00 37.94 569 THR A CA 1
ATOM 4227 C C . THR A 1 569 ? 15.481 -55.821 26.607 1.00 37.94 569 THR A C 1
ATOM 4229 O O . THR A 1 569 ? 14.466 -56.511 26.693 1.00 37.94 569 THR A O 1
ATOM 4232 N N . ARG A 1 570 ? 15.737 -55.094 25.501 1.00 39.97 570 ARG A N 1
ATOM 4233 C CA . ARG A 1 570 ? 16.010 -55.684 24.165 1.00 39.97 570 ARG A CA 1
ATOM 4234 C C . ARG A 1 570 ? 16.248 -54.651 23.034 1.00 39.97 570 ARG A C 1
ATOM 4236 O O . ARG A 1 570 ? 15.833 -53.508 23.161 1.00 39.97 570 ARG A O 1
ATOM 4243 N N . PRO A 1 571 ? 16.966 -55.065 21.963 1.00 46.00 571 PRO A N 1
ATOM 4244 C CA . PRO A 1 571 ? 17.740 -54.215 21.054 1.00 46.00 571 PRO A CA 1
ATOM 4245 C C . PRO A 1 571 ? 17.017 -53.885 19.734 1.00 46.00 571 PRO A C 1
ATOM 4247 O O . PRO A 1 571 ? 15.965 -54.444 19.439 1.00 46.00 571 PRO A O 1
ATOM 4250 N N . GLY A 1 572 ? 17.633 -52.995 18.948 1.00 34.91 572 GLY A N 1
ATOM 4251 C CA . GLY A 1 572 ? 17.109 -52.440 17.697 1.00 34.91 572 GLY A CA 1
ATOM 4252 C C . GLY A 1 572 ? 17.239 -53.282 16.418 1.00 34.91 572 GLY A C 1
ATOM 4253 O O . GLY A 1 572 ? 17.248 -54.512 16.467 1.00 34.91 572 GLY A O 1
ATOM 4254 N N . LEU A 1 573 ? 17.398 -52.533 15.309 1.00 38.84 573 LEU A N 1
ATOM 4255 C CA . LEU A 1 573 ? 17.358 -52.852 13.861 1.00 38.84 573 LEU A CA 1
ATOM 4256 C C . LEU A 1 573 ? 15.939 -52.651 13.282 1.00 38.84 573 LEU A C 1
ATOM 4258 O O . LEU A 1 573 ? 15.003 -53.294 13.747 1.00 38.84 573 LEU A O 1
ATOM 4262 N N . PHE A 1 574 ? 15.681 -51.763 12.316 1.00 42.94 574 PHE A N 1
ATOM 4263 C CA . PHE A 1 574 ? 16.470 -51.285 11.170 1.00 42.94 574 PHE A CA 1
ATOM 4264 C C . PHE A 1 574 ? 16.2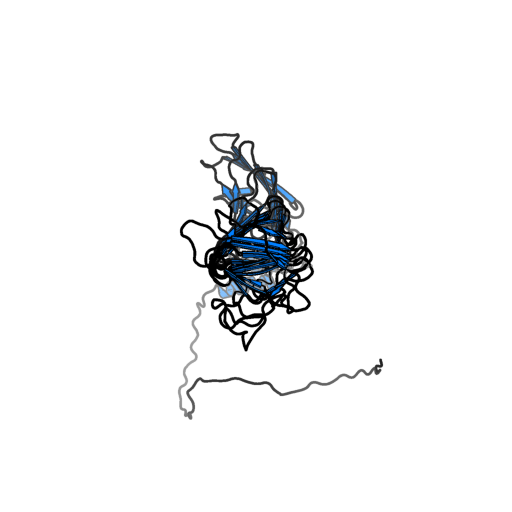94 -49.789 10.912 1.00 42.94 574 PHE A C 1
ATOM 4266 O O . PHE A 1 574 ? 15.203 -49.274 11.244 1.00 42.94 574 PHE A O 1
#

Radius of gyration: 36.55 Å; chains: 1; bounding box: 80×79×117 Å

Sequence (574 aa):
ANPIEIDMIGDGSLTATASGDIHITEVAGNLGIRQVLSSVGDVFLTADVSLLDTVDVADPYDPFSLDSATAIASLPAPDIIGRSIFLNANLGFIGNAGNELDIDSDYNPVAGELATLTTKSDQNTFINEVAGDLSLVSVITDQQTAFIAAIGGSIFPAMSGVESIRSGKVWLFARDDIGQSNNPIIASVDNVEGVATTGSVYLIASGDLTIGGVVNPPSSAEGEGTGGPSVPTRDRGSSGFEAGDRLSLRSTRTLTIAEGLQAESALSLRGDQALAIPAGVSVQTRDLLQFHSGTLTVFGTLSASEIRVLGTNGDDTIEFLPESSSVPFRVDAGAGDNTIVGVTLLDEVVSAPVSGGSTTRQTVTTKENVSQTPLNRFVDLFDTTPIIIMSDDRFEFVDGVLLLKPDGFLQHPQDNELELTITFQDATDSNLSATQVVTILTEVNENIWTNIDFTEDVNRSGEASALDALVIINQLNRQEDSSLPLFRRFDSDDPFYDVTGDGKITALDALRVINYLNRQTPASGEPEAPPQAIFAGPEPEFMADFASSAFWEEDELDIEIDLIAGDLTRPGLF